Protein AF-A0A1Y4NBP5-F1 (afdb_monomer_lite)

Foldseek 3Di:
DDDDDDPPVVVVVVVVVVPPPPPDDDPDPPPPPDVADPFPFFDQDPVTATEHAELSNLQRQQVCQVVAPQAGEYEYPEAYENPEPPDDDARADPVRARAHEYHPVLYEYEYEYEDEDDQKEENHRHHLHEYENYEYAYEYEYADQHHQYENHISEALAEYEHYEAAYAYEYEHQHAQYEHHTREYALAEYYQYEYQYEYEYHYPPLVDPCPPGHAAAYAPHYRYYHAYEYENYEYAQNYEYEDAHLQYQYELHYREDLYEYAHYEGNHHWQYPHPNNRLQTADGYSEFWQDQAARGGYEYALYERAYLSHARYSYADDDPTGHAYELYEYDPNDDDDNRHYDHDHLQCQQFLNSQCSSQVVALAPGQWFWQNVDSPTGIHGDDDLNGRWDADPVRPGIHSDQADDDPVDFADALQAGPGRRDGQKAFPDKAFDPPQFTWMKTKMKGFQPQDAFDQWKWKDDDPFTDIWGKAFDPDCPPHDPRITMIITIGGAALLCQPTWMKIWTPTHPPHPYINIDDTDGNLVNLSVCLRYVCVVPVPNCVCSVLSNLLSLLSQLLSQLVNVVVVHDDDRQRSAHLVNLDDDPVNLVPDDQDDDDPDDPPDDPNHYPPLVVVVVPDDLDDWDWDQDPPPRDTATKDWFWAFPDDDDDDDDDDDDDDDDDLDDPPPPRTDGDSDDDDDPVRPVRGDTWTFTFHQDPSDTDTDPDTGDGDSSVLLSCQCVPDDSPDSSVSSSSSVVSSVVSSCVSCVPPPD

Radius of gyration: 31.68 Å; chains: 1; bounding box: 84×66×119 Å

pLDDT: mean 72.34, std 23.0, range [25.7, 98.75]

Structure (mmCIF, N/CA/C/O backbone):
data_AF-A0A1Y4NBP5-F1
#
_entry.id   AF-A0A1Y4NBP5-F1
#
loop_
_atom_site.group_PDB
_atom_site.id
_atom_site.type_symbol
_atom_site.label_atom_id
_atom_site.label_alt_id
_atom_site.label_comp_id
_atom_site.label_asym_id
_atom_site.label_entity_id
_atom_site.label_seq_id
_atom_site.pdbx_PDB_ins_code
_atom_site.Cartn_x
_atom_site.Cartn_y
_atom_site.Cartn_z
_atom_site.occupancy
_atom_site.B_iso_or_equiv
_atom_site.auth_seq_id
_atom_site.auth_comp_id
_atom_site.auth_asym_id
_atom_site.auth_atom_id
_atom_site.pdbx_PDB_model_num
ATOM 1 N N . MET A 1 1 ? 7.686 -15.778 -83.391 1.00 31.70 1 MET A N 1
ATOM 2 C CA . MET A 1 1 ? 7.653 -14.304 -83.556 1.00 31.70 1 MET A CA 1
ATOM 3 C C . MET A 1 1 ? 6.818 -13.780 -82.394 1.00 31.70 1 MET A C 1
ATOM 5 O O . MET A 1 1 ? 5.741 -14.310 -82.224 1.00 31.70 1 MET A O 1
ATOM 9 N N . LEU A 1 2 ? 7.220 -12.906 -81.477 1.00 28.58 2 LEU A N 1
ATOM 10 C CA . LEU A 1 2 ? 8.291 -11.920 -81.396 1.00 28.58 2 LEU A CA 1
ATOM 11 C C . LEU A 1 2 ? 8.833 -11.880 -79.955 1.00 28.58 2 LEU A C 1
ATOM 13 O O . LEU A 1 2 ? 8.104 -12.082 -78.990 1.00 28.58 2 LEU A O 1
ATOM 17 N N . LYS A 1 3 ? 10.134 -11.602 -79.845 1.00 39.50 3 LYS A N 1
ATOM 18 C CA . LYS A 1 3 ? 10.861 -11.299 -78.609 1.00 39.50 3 LYS A CA 1
ATOM 19 C C . LYS A 1 3 ? 10.337 -9.993 -77.997 1.00 39.50 3 LYS A C 1
ATOM 21 O O . LYS A 1 3 ? 10.335 -8.980 -78.687 1.00 39.50 3 LYS A O 1
ATOM 26 N N . SER A 1 4 ? 10.044 -9.979 -76.699 1.00 30.50 4 SER A N 1
ATOM 27 C CA . SER A 1 4 ? 10.089 -8.753 -75.891 1.00 30.50 4 SER A CA 1
ATOM 28 C C . SER A 1 4 ? 10.468 -9.084 -74.446 1.00 30.50 4 SER A C 1
ATOM 30 O O . SER A 1 4 ? 9.976 -10.038 -73.849 1.00 30.50 4 SER A O 1
ATOM 32 N N . LYS A 1 5 ? 11.453 -8.341 -73.939 1.00 43.31 5 LYS A N 1
ATOM 33 C CA . LYS A 1 5 ? 12.193 -8.557 -72.697 1.00 43.31 5 LYS A CA 1
ATOM 34 C C . LYS A 1 5 ? 11.450 -7.894 -71.536 1.00 43.31 5 LYS A C 1
ATOM 36 O O . LYS A 1 5 ? 11.509 -6.679 -71.417 1.00 43.31 5 LYS A O 1
ATOM 41 N N . ASN A 1 6 ? 10.846 -8.673 -70.640 1.00 35.66 6 ASN A N 1
ATOM 42 C CA . ASN A 1 6 ? 10.643 -8.220 -69.260 1.00 35.66 6 ASN A CA 1
ATOM 43 C C . ASN A 1 6 ? 10.518 -9.404 -68.286 1.00 35.66 6 ASN A C 1
ATOM 45 O O . ASN A 1 6 ? 9.440 -9.946 -68.056 1.00 35.66 6 ASN A O 1
ATOM 49 N N . LYS A 1 7 ? 11.653 -9.825 -67.709 1.00 39.75 7 LYS A N 1
ATOM 50 C CA . LYS A 1 7 ? 11.735 -10.916 -66.716 1.00 39.75 7 LYS A CA 1
ATOM 51 C C . LYS A 1 7 ? 11.231 -10.519 -65.312 1.00 39.75 7 LYS A C 1
ATOM 53 O O . LYS A 1 7 ? 11.222 -11.373 -64.432 1.00 39.75 7 LYS A O 1
ATOM 58 N N . LEU A 1 8 ? 10.785 -9.273 -65.103 1.00 36.00 8 LEU A N 1
ATOM 59 C CA . LEU A 1 8 ? 10.153 -8.834 -63.848 1.00 36.00 8 LEU A CA 1
ATOM 60 C C . LEU A 1 8 ? 8.646 -9.152 -63.789 1.00 36.00 8 LEU A C 1
ATOM 62 O O . LEU A 1 8 ? 8.132 -9.486 -62.726 1.00 36.00 8 LEU A O 1
ATOM 66 N N . LEU A 1 9 ? 7.943 -9.140 -64.928 1.00 36.88 9 LEU A N 1
ATOM 67 C CA . LEU A 1 9 ? 6.478 -9.266 -64.954 1.00 36.88 9 LEU A CA 1
ATOM 68 C C . LEU A 1 9 ? 5.987 -10.710 -64.712 1.00 36.88 9 LEU A C 1
ATOM 70 O O . LEU A 1 9 ? 4.921 -10.914 -64.146 1.00 36.88 9 LEU A O 1
ATOM 74 N N . HIS A 1 10 ? 6.801 -11.719 -65.047 1.00 37.72 10 HIS A N 1
ATOM 75 C CA . HIS A 1 10 ? 6.501 -13.133 -64.757 1.00 37.72 10 HIS A CA 1
ATOM 76 C C . HIS A 1 10 ? 6.889 -13.573 -63.333 1.00 37.72 10 HIS A C 1
ATOM 78 O O . HIS A 1 10 ? 6.453 -14.631 -62.893 1.00 37.72 10 HIS A O 1
ATOM 84 N N . LYS A 1 11 ? 7.676 -12.773 -62.596 1.00 36.09 11 LYS A N 1
ATOM 85 C CA . LYS A 1 11 ? 7.946 -13.014 -61.167 1.00 36.09 11 LYS A CA 1
ATOM 86 C C . LYS A 1 11 ? 6.917 -12.327 -60.263 1.00 36.09 11 LYS A C 1
ATOM 88 O O . LYS A 1 11 ? 6.591 -12.875 -59.221 1.00 36.09 11 LYS A O 1
ATOM 93 N N . ALA A 1 12 ? 6.345 -11.201 -60.697 1.00 35.81 12 ALA A N 1
ATOM 94 C CA . ALA A 1 12 ? 5.268 -10.521 -59.975 1.00 35.81 12 ALA A CA 1
ATOM 95 C C . ALA A 1 12 ? 3.923 -11.276 -60.050 1.00 35.81 12 ALA A C 1
ATOM 97 O O . ALA A 1 12 ? 3.209 -11.348 -59.056 1.00 35.81 12 ALA A O 1
ATOM 98 N N . LEU A 1 13 ? 3.602 -11.922 -61.181 1.00 35.28 13 LEU A N 1
ATOM 99 C CA . LEU A 1 13 ? 2.344 -12.676 -61.319 1.00 35.28 13 LEU A CA 1
ATOM 100 C C . LEU A 1 13 ? 2.345 -14.036 -60.588 1.00 35.28 13 LEU A C 1
ATOM 102 O O . LEU A 1 13 ? 1.283 -14.545 -60.252 1.00 35.28 13 LEU A O 1
ATOM 106 N N . ALA A 1 14 ? 3.521 -14.600 -60.289 1.00 33.56 14 ALA A N 1
ATOM 107 C CA . ALA A 1 14 ? 3.657 -15.820 -59.484 1.00 33.56 14 ALA A CA 1
ATOM 108 C C . ALA A 1 14 ? 3.660 -15.551 -57.963 1.00 33.56 14 ALA A C 1
ATOM 110 O O . ALA A 1 14 ? 3.458 -16.479 -57.192 1.00 33.56 14 ALA A O 1
ATOM 111 N N . PHE A 1 15 ? 3.856 -14.296 -57.535 1.00 35.03 15 PHE A N 1
ATOM 112 C CA . PHE A 1 15 ? 3.899 -13.902 -56.119 1.00 35.03 15 PHE A CA 1
ATOM 113 C C . PHE A 1 15 ? 2.517 -13.492 -55.567 1.00 35.03 15 PHE A C 1
ATOM 115 O O . PHE A 1 15 ? 2.279 -13.568 -54.368 1.00 35.03 15 PHE A O 1
ATOM 122 N N . VAL A 1 16 ? 1.577 -13.107 -56.443 1.00 36.31 16 VAL A N 1
ATOM 123 C CA . VAL A 1 16 ? 0.209 -12.676 -56.072 1.00 36.31 16 VAL A CA 1
ATOM 124 C C . VAL A 1 16 ? -0.804 -13.840 -56.078 1.00 36.31 16 VAL A C 1
ATOM 126 O O . VAL A 1 16 ? -1.835 -13.780 -55.409 1.00 36.31 16 VAL A O 1
ATOM 129 N N . LEU A 1 17 ? -0.496 -14.949 -56.760 1.00 31.17 17 LEU A N 1
ATOM 130 C CA . LEU A 1 17 ? -1.362 -16.138 -56.843 1.00 31.17 17 LEU A CA 1
ATOM 131 C C . LEU A 1 17 ? -1.067 -17.221 -55.786 1.00 31.17 17 LEU A C 1
ATOM 133 O O . LEU A 1 17 ? -1.853 -18.152 -55.649 1.00 31.17 17 LEU A O 1
ATOM 137 N N . THR A 1 18 ? 0.008 -17.097 -54.999 1.00 33.06 18 THR A N 1
ATOM 138 C CA . THR A 1 18 ? 0.309 -18.018 -53.881 1.00 33.06 18 THR A CA 1
ATOM 139 C C . THR A 1 18 ? -0.180 -17.523 -52.517 1.00 33.06 18 THR A C 1
ATOM 141 O O . THR A 1 18 ? -0.165 -18.296 -51.568 1.00 33.06 18 THR A O 1
ATOM 144 N N . PHE A 1 19 ? -0.656 -16.275 -52.407 1.00 33.06 19 PHE A N 1
ATOM 145 C CA . PHE A 1 19 ? -1.151 -15.695 -51.144 1.00 33.06 19 PHE A CA 1
ATOM 146 C C . PHE A 1 19 ? -2.682 -15.558 -51.055 1.00 33.06 19 PHE A C 1
ATOM 148 O O . PHE A 1 19 ? -3.205 -15.150 -50.025 1.00 33.06 19 PHE A O 1
ATOM 155 N N . SER A 1 20 ? -3.419 -15.929 -52.106 1.00 34.66 20 SER A N 1
ATOM 156 C CA . SER A 1 20 ? -4.885 -15.801 -52.183 1.00 34.66 20 SER A CA 1
ATOM 157 C C . SER A 1 20 ? -5.646 -17.129 -52.028 1.00 34.66 20 SER A C 1
ATOM 159 O O . SER A 1 20 ? -6.851 -17.175 -52.258 1.00 34.66 20 SER A O 1
ATOM 161 N N . LEU A 1 21 ? -4.974 -18.208 -51.602 1.00 30.05 21 LEU A N 1
ATOM 162 C CA . LEU A 1 21 ? -5.576 -19.546 -51.464 1.00 30.05 21 LEU A CA 1
ATOM 163 C C . LEU A 1 21 ? -5.245 -20.264 -50.140 1.00 30.05 21 LEU A C 1
ATOM 165 O O . LEU A 1 21 ? -5.301 -21.487 -50.072 1.00 30.05 21 LEU A O 1
ATOM 169 N N . LEU A 1 22 ? -4.938 -19.506 -49.079 1.00 30.23 22 LEU A N 1
ATOM 170 C CA . LEU A 1 22 ? -4.774 -20.036 -47.714 1.00 30.23 22 LEU A CA 1
ATOM 171 C C . LEU A 1 22 ? -5.583 -19.252 -46.661 1.00 30.23 22 LEU A C 1
ATOM 173 O O . LEU A 1 22 ? -5.198 -19.173 -45.501 1.00 30.23 22 LEU A O 1
ATOM 177 N N . ALA A 1 23 ? -6.704 -18.655 -47.072 1.00 32.56 23 ALA A N 1
ATOM 178 C CA . ALA A 1 23 ? -7.617 -17.918 -46.200 1.00 32.56 23 ALA A CA 1
ATOM 179 C C . ALA A 1 23 ? -9.035 -18.506 -46.260 1.00 32.56 23 ALA A C 1
ATOM 181 O O . ALA A 1 23 ? -9.990 -17.787 -46.511 1.00 32.56 23 ALA A O 1
ATOM 182 N N . THR A 1 24 ? -9.174 -19.819 -46.055 1.00 32.66 24 THR A N 1
ATOM 183 C CA . THR A 1 24 ? -10.457 -20.463 -45.723 1.00 32.66 24 THR A CA 1
ATOM 184 C C . THR A 1 24 ? -10.203 -21.835 -45.092 1.00 32.66 24 THR A C 1
ATOM 186 O O . THR A 1 24 ? -9.648 -22.707 -45.753 1.00 32.66 24 THR A O 1
ATOM 189 N N . LEU A 1 25 ? -10.671 -22.008 -43.848 1.00 30.55 25 LEU A N 1
ATOM 190 C CA . LEU A 1 25 ? -10.735 -23.244 -43.047 1.00 30.55 25 LEU A CA 1
ATOM 191 C C . LEU A 1 25 ? -9.394 -23.885 -42.642 1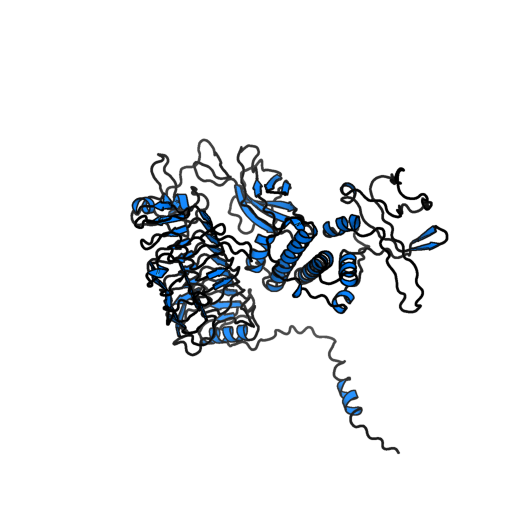.00 30.55 25 LEU A C 1
ATOM 193 O O . LEU A 1 25 ? -8.828 -24.693 -43.366 1.00 30.55 25 LEU A O 1
ATOM 197 N N . ILE A 1 26 ? -8.937 -23.605 -41.421 1.00 31.47 26 ILE A N 1
ATOM 198 C CA . ILE A 1 26 ? -9.150 -24.442 -40.226 1.00 31.47 26 ILE A CA 1
ATOM 199 C C . ILE A 1 26 ? -8.784 -23.558 -39.027 1.00 31.47 26 ILE A C 1
ATOM 201 O O . ILE A 1 26 ? -7.703 -22.978 -38.971 1.00 31.47 26 ILE A O 1
ATOM 205 N N . SER A 1 27 ? -9.702 -23.452 -38.073 1.00 32.62 27 SER A N 1
ATOM 206 C CA . SER A 1 27 ? -9.444 -23.033 -36.701 1.00 32.62 27 SER A CA 1
ATOM 207 C C . SER A 1 27 ? -8.454 -24.010 -36.060 1.00 32.62 27 SER A C 1
ATOM 209 O O . SER A 1 27 ? -8.832 -24.965 -35.389 1.00 32.62 27 SER A O 1
ATOM 211 N N . PHE A 1 28 ? -7.165 -23.798 -36.311 1.00 27.92 28 PHE A N 1
ATOM 212 C CA . PHE A 1 28 ? -6.114 -24.319 -35.456 1.00 27.92 28 PHE A CA 1
ATOM 213 C C . PHE A 1 28 ? -5.864 -23.264 -34.390 1.00 27.92 28 PHE A C 1
ATOM 215 O O . PHE A 1 28 ? -5.404 -22.164 -34.691 1.00 27.92 28 PHE A O 1
ATOM 222 N N . ASN A 1 29 ? -6.183 -23.614 -33.145 1.00 30.97 29 ASN A N 1
ATOM 223 C CA . ASN A 1 29 ? -5.582 -22.989 -31.979 1.00 30.97 29 ASN A CA 1
ATOM 224 C C . ASN A 1 29 ? -4.062 -23.061 -32.163 1.00 30.97 29 ASN A C 1
ATOM 226 O O . ASN A 1 29 ? -3.450 -24.091 -31.884 1.00 30.97 29 ASN A O 1
ATOM 230 N N . PHE A 1 30 ? -3.448 -21.989 -32.658 1.00 25.70 30 PHE A N 1
ATOM 231 C CA . PHE A 1 30 ? -2.036 -21.772 -32.416 1.00 25.70 30 PHE A CA 1
ATOM 232 C C . PHE A 1 30 ? -1.930 -21.387 -30.945 1.00 25.70 30 PHE A C 1
ATOM 234 O O . PHE A 1 30 ? -2.004 -20.220 -30.577 1.00 25.70 30 PHE A O 1
ATOM 241 N N . THR A 1 31 ? -1.736 -22.392 -30.092 1.00 30.61 31 THR A N 1
ATOM 242 C CA . THR A 1 31 ? -0.808 -22.203 -28.987 1.00 30.61 31 THR A CA 1
ATOM 243 C C . THR A 1 31 ? 0.499 -21.783 -29.642 1.00 30.61 31 THR A C 1
ATOM 245 O O . THR A 1 31 ? 1.201 -22.605 -30.237 1.00 30.61 31 THR A O 1
ATOM 248 N N . VAL A 1 32 ? 0.788 -20.484 -29.615 1.00 32.47 32 VAL A N 1
ATOM 249 C CA . VAL A 1 32 ? 2.162 -20.024 -29.733 1.00 32.47 32 VAL A CA 1
ATOM 250 C C . VAL A 1 32 ? 2.873 -20.713 -28.578 1.00 32.47 32 VAL A C 1
ATOM 252 O O . VAL A 1 32 ? 2.742 -20.312 -27.427 1.00 32.47 32 VAL A O 1
ATOM 255 N N . SER A 1 33 ? 3.565 -21.814 -28.874 1.00 39.12 33 SER A N 1
ATOM 256 C CA . SER A 1 33 ? 4.693 -22.206 -28.052 1.00 39.12 33 SER A CA 1
ATOM 257 C C . SER A 1 33 ? 5.640 -21.030 -28.186 1.00 39.12 33 SER A C 1
ATOM 259 O O . SER A 1 33 ? 6.351 -20.910 -29.186 1.00 39.12 33 SER A O 1
ATOM 261 N N . ALA A 1 34 ? 5.596 -20.125 -27.206 1.00 38.56 34 ALA A N 1
ATOM 262 C CA . ALA A 1 34 ? 6.725 -19.262 -26.944 1.00 38.56 34 ALA A CA 1
ATOM 263 C C . ALA A 1 34 ? 7.962 -20.168 -26.944 1.00 38.56 34 ALA A C 1
ATOM 265 O O . ALA A 1 34 ? 7.872 -21.354 -26.599 1.00 38.56 34 ALA A O 1
ATOM 266 N N . ALA A 1 35 ? 9.096 -19.647 -27.396 1.00 37.56 35 ALA A N 1
ATOM 267 C CA . ALA A 1 35 ? 10.382 -20.285 -27.173 1.00 37.56 35 ALA A CA 1
ATOM 268 C C . ALA A 1 35 ? 10.617 -20.320 -25.651 1.00 37.56 35 ALA A C 1
ATOM 270 O O . ALA A 1 35 ? 11.291 -19.464 -25.092 1.00 37.56 35 ALA A O 1
ATOM 271 N N . GLY A 1 36 ? 9.918 -21.224 -24.970 1.00 40.16 36 GLY A N 1
ATOM 272 C CA . GLY A 1 36 ? 9.868 -21.335 -23.532 1.00 40.16 36 GLY A CA 1
ATOM 273 C C . GLY A 1 36 ? 11.119 -22.054 -23.095 1.00 40.16 36 GLY A C 1
ATOM 274 O O . GLY A 1 36 ? 11.469 -23.097 -23.654 1.00 40.16 36 GLY A O 1
ATOM 275 N N . GLY A 1 37 ? 11.788 -21.490 -22.094 1.00 52.94 37 GLY A N 1
ATOM 276 C CA . GLY A 1 37 ? 12.709 -22.270 -21.288 1.00 52.94 37 GLY A CA 1
ATOM 277 C C . GLY A 1 37 ? 12.052 -23.562 -20.831 1.00 52.94 37 GLY A C 1
ATOM 278 O O . GLY A 1 37 ? 10.827 -23.702 -20.816 1.00 52.94 37 GLY A O 1
ATOM 279 N N . ASN A 1 38 ? 12.885 -24.525 -20.475 1.00 64.44 38 ASN A N 1
ATOM 280 C CA . ASN A 1 38 ? 12.440 -25.818 -19.990 1.00 64.44 38 ASN A CA 1
ATOM 281 C C . ASN A 1 38 ? 11.962 -25.682 -18.527 1.00 64.44 38 ASN A C 1
ATOM 283 O O . ASN A 1 38 ? 12.557 -26.279 -17.642 1.00 64.44 38 ASN A O 1
ATOM 287 N N . TYR A 1 39 ? 10.938 -24.851 -18.292 1.00 81.44 39 TYR A N 1
ATOM 288 C CA . TYR A 1 39 ? 10.337 -24.603 -16.980 1.00 81.44 39 TYR A CA 1
ATOM 289 C C . TYR A 1 39 ? 9.766 -25.900 -16.390 1.00 81.44 39 TYR A C 1
ATOM 291 O O . TYR A 1 39 ? 9.356 -26.797 -17.135 1.00 81.44 39 TYR A O 1
ATOM 299 N N . GLY A 1 40 ? 9.619 -25.965 -15.063 1.00 72.88 40 GLY A N 1
ATOM 300 C CA . GLY A 1 40 ? 8.983 -27.095 -14.364 1.00 72.88 40 GLY A CA 1
ATOM 301 C C . GLY A 1 40 ? 7.510 -27.348 -14.750 1.00 72.88 40 GLY A C 1
ATOM 302 O O . GLY A 1 40 ? 6.923 -28.361 -14.366 1.00 72.88 40 GLY A O 1
ATOM 303 N N . GLY A 1 41 ? 6.897 -26.441 -15.522 1.00 82.06 41 GLY A N 1
ATOM 304 C CA . GLY A 1 41 ? 5.536 -26.527 -16.052 1.00 82.06 41 GLY A CA 1
ATOM 305 C C . GLY A 1 41 ? 4.913 -25.149 -16.309 1.00 82.06 41 GLY A C 1
ATOM 306 O O . GLY A 1 41 ? 5.547 -24.121 -16.069 1.00 82.06 41 GLY A O 1
ATOM 307 N N . GLY A 1 42 ? 3.659 -25.141 -16.769 1.00 86.19 42 GLY A N 1
ATOM 308 C CA . GLY A 1 42 ? 2.851 -23.937 -16.987 1.00 86.19 42 GLY A CA 1
ATOM 309 C C . GLY A 1 42 ? 3.047 -23.249 -18.340 1.00 86.19 42 GLY A C 1
ATOM 310 O O . GLY A 1 42 ? 4.023 -23.489 -19.051 1.00 86.19 42 GLY A O 1
ATOM 311 N N . ASN A 1 43 ? 2.097 -22.385 -18.707 1.00 81.44 43 ASN A N 1
ATOM 312 C CA . ASN A 1 43 ? 2.107 -21.617 -19.958 1.00 81.44 43 ASN A CA 1
ATOM 313 C C . ASN A 1 43 ? 2.279 -20.100 -19.756 1.00 81.44 43 ASN A C 1
ATOM 315 O O . ASN A 1 43 ? 2.193 -19.336 -20.718 1.00 81.44 43 ASN A O 1
ATOM 319 N N . GLY A 1 44 ? 2.508 -19.662 -18.516 1.00 75.56 44 GLY A N 1
ATOM 320 C CA . GLY A 1 44 ? 2.761 -18.263 -18.186 1.00 75.56 44 GLY A CA 1
ATOM 321 C C . GLY A 1 44 ? 1.508 -17.404 -18.037 1.00 75.56 44 GLY A C 1
ATOM 322 O O . GLY A 1 44 ? 1.626 -16.183 -17.950 1.00 75.56 44 GLY A O 1
ATOM 323 N N . THR A 1 45 ? 0.315 -18.001 -17.999 1.00 76.81 45 THR A N 1
ATOM 324 C CA . THR A 1 45 ? -0.933 -17.291 -17.671 1.00 76.81 45 THR A CA 1
ATOM 325 C C . THR A 1 45 ? -1.179 -17.290 -16.163 1.00 76.81 45 THR A C 1
ATOM 327 O O . THR A 1 45 ? -0.589 -18.070 -15.426 1.00 76.81 45 THR A O 1
ATOM 330 N N . ALA A 1 46 ? -2.083 -16.445 -15.666 1.00 70.12 46 ALA A N 1
ATOM 331 C CA . ALA A 1 46 ? -2.388 -16.413 -14.232 1.00 70.12 46 ALA A CA 1
ATOM 332 C C . ALA A 1 46 ? -2.992 -17.726 -13.696 1.00 70.12 46 ALA A C 1
ATOM 334 O O . ALA A 1 46 ? -2.741 -18.089 -12.548 1.00 70.12 46 ALA A O 1
ATOM 335 N N . ASN A 1 47 ? -3.754 -18.446 -14.529 1.00 66.81 47 ASN A N 1
ATOM 336 C CA . ASN A 1 47 ? -4.347 -19.740 -14.173 1.00 66.81 47 ASN A CA 1
ATOM 337 C C . ASN A 1 47 ? -3.357 -20.904 -14.299 1.00 66.81 47 ASN A C 1
ATOM 339 O O . ASN A 1 47 ? -3.574 -21.955 -13.700 1.00 66.81 47 ASN A O 1
ATOM 343 N N . ASP A 1 48 ? -2.296 -20.723 -15.084 1.00 75.62 48 ASP A N 1
ATOM 344 C CA . ASP A 1 48 ? -1.282 -21.738 -15.356 1.00 75.62 48 ASP A CA 1
ATOM 345 C C . ASP A 1 48 ? 0.113 -21.082 -15.466 1.00 75.62 48 ASP A C 1
ATOM 347 O O . ASP A 1 48 ? 0.679 -20.971 -16.561 1.00 75.62 48 ASP A O 1
ATOM 351 N N . PRO A 1 49 ? 0.647 -20.551 -14.346 1.00 83.81 49 PRO A N 1
ATOM 352 C CA . PRO A 1 49 ? 1.885 -19.774 -14.339 1.00 83.81 49 PRO A CA 1
ATOM 353 C C . PRO A 1 49 ? 3.098 -20.660 -14.618 1.00 83.81 49 PRO A C 1
ATOM 355 O O . PRO A 1 49 ? 3.100 -21.836 -14.261 1.00 83.81 49 PRO A O 1
ATOM 358 N N . TYR A 1 50 ? 4.160 -20.082 -15.184 1.00 92.94 50 TYR A N 1
ATOM 359 C CA . TYR A 1 50 ? 5.435 -20.786 -15.311 1.00 92.94 50 TYR A CA 1
ATOM 360 C C . TYR A 1 50 ? 5.949 -21.214 -13.938 1.00 92.94 50 TYR A C 1
ATOM 362 O O . TYR A 1 50 ? 6.015 -20.406 -13.008 1.00 92.94 50 TYR A O 1
ATOM 370 N N . ILE A 1 51 ? 6.325 -22.479 -13.815 1.00 95.88 51 ILE A N 1
ATOM 371 C CA . ILE A 1 51 ? 6.893 -23.022 -12.588 1.00 95.88 51 ILE A CA 1
ATOM 372 C C . ILE A 1 51 ? 8.412 -22.846 -12.638 1.00 95.88 51 ILE A C 1
ATOM 374 O O . ILE A 1 51 ? 9.066 -23.361 -13.542 1.00 95.88 51 ILE A O 1
ATOM 378 N N . ILE A 1 52 ? 8.944 -22.081 -11.685 1.00 95.25 52 ILE A N 1
ATOM 379 C CA . ILE A 1 52 ? 10.375 -21.804 -11.548 1.00 95.25 52 ILE A CA 1
ATOM 380 C C . ILE A 1 52 ? 10.923 -22.682 -10.422 1.00 95.25 52 ILE A C 1
ATOM 382 O O . ILE A 1 52 ? 10.586 -22.472 -9.249 1.00 95.25 52 ILE A O 1
ATOM 386 N N . ASP A 1 53 ? 11.767 -23.645 -10.789 1.00 92.31 53 ASP A N 1
ATOM 387 C CA . ASP A 1 53 ? 12.345 -24.620 -9.859 1.00 92.31 53 ASP A CA 1
ATOM 388 C C . ASP A 1 53 ? 13.771 -24.239 -9.438 1.00 92.31 53 ASP A C 1
ATOM 390 O O . ASP A 1 53 ? 14.202 -24.552 -8.326 1.00 92.31 53 ASP A O 1
ATOM 394 N N . ASP A 1 54 ? 14.508 -23.542 -10.306 1.00 90.62 54 ASP A N 1
ATOM 395 C CA . ASP A 1 54 ? 15.911 -23.206 -10.086 1.00 90.62 54 ASP A CA 1
ATOM 396 C C . ASP A 1 54 ? 16.343 -21.862 -10.713 1.00 90.62 54 ASP A C 1
ATOM 398 O O . ASP A 1 54 ? 15.553 -21.083 -11.255 1.00 90.62 54 ASP A O 1
ATOM 402 N N . VAL A 1 55 ? 17.646 -21.577 -10.624 1.00 89.19 55 VAL A N 1
ATOM 403 C CA . VAL A 1 55 ? 18.258 -20.364 -11.185 1.00 89.19 55 VAL A CA 1
ATOM 404 C C . VAL A 1 55 ? 18.200 -20.311 -12.719 1.00 89.19 55 VAL A C 1
ATOM 406 O O . VAL A 1 55 ? 18.133 -19.224 -13.291 1.00 89.19 55 VAL A O 1
ATOM 409 N N . THR A 1 56 ? 18.209 -21.459 -13.400 1.00 89.69 56 THR A N 1
ATOM 410 C CA . THR A 1 56 ? 18.146 -21.533 -14.866 1.00 89.69 56 THR A CA 1
ATOM 411 C C . THR A 1 56 ? 16.766 -21.107 -15.353 1.00 89.69 56 THR A C 1
ATOM 413 O O . THR A 1 56 ? 16.658 -20.291 -16.275 1.00 89.69 56 THR A O 1
ATOM 416 N N . ASP A 1 57 ? 15.715 -21.593 -14.693 1.00 92.88 57 ASP A N 1
ATOM 417 C CA . ASP A 1 57 ? 14.337 -21.177 -14.948 1.00 92.88 57 ASP A CA 1
ATOM 418 C C . ASP A 1 57 ? 14.154 -19.685 -14.679 1.00 92.88 57 ASP A C 1
ATOM 420 O O . ASP A 1 57 ? 13.581 -18.968 -15.504 1.00 92.88 57 ASP A O 1
ATOM 424 N N . LEU A 1 58 ? 14.696 -19.193 -13.560 1.00 92.75 58 LEU A N 1
ATOM 425 C CA . LEU A 1 58 ? 14.601 -17.784 -13.192 1.00 92.75 58 LEU A CA 1
ATOM 426 C C . LEU A 1 58 ? 15.278 -16.877 -14.234 1.00 92.75 58 LEU A C 1
ATOM 428 O O . LEU A 1 58 ? 14.677 -15.898 -14.677 1.00 92.75 58 LEU A O 1
ATOM 432 N N . ASN A 1 59 ? 16.488 -17.225 -14.682 1.00 90.19 59 ASN A N 1
ATOM 433 C CA . ASN A 1 59 ? 17.200 -16.491 -15.735 1.00 90.19 59 ASN A CA 1
ATOM 434 C C . ASN A 1 59 ? 16.450 -16.529 -17.074 1.00 90.19 59 ASN A C 1
ATOM 436 O O . ASN A 1 59 ? 16.418 -15.540 -17.816 1.00 90.19 59 ASN A O 1
ATOM 440 N N . THR A 1 60 ? 15.814 -17.659 -17.386 1.00 92.25 60 THR A N 1
ATOM 441 C CA . THR A 1 60 ? 15.003 -17.783 -18.600 1.00 92.25 60 THR A CA 1
ATOM 442 C C . THR A 1 60 ? 13.749 -16.916 -18.513 1.00 92.25 60 THR A C 1
ATOM 444 O O . THR A 1 60 ? 13.406 -16.231 -19.473 1.00 92.25 60 THR A O 1
ATOM 447 N N . PHE A 1 61 ? 13.085 -16.880 -17.355 1.00 94.81 61 PHE A N 1
ATOM 448 C CA . PHE A 1 61 ? 11.958 -15.983 -17.100 1.00 94.81 61 PHE A CA 1
ATOM 449 C C . PHE A 1 61 ? 12.361 -14.505 -17.198 1.00 94.81 61 PHE A C 1
ATOM 451 O O . PHE A 1 61 ? 11.675 -13.732 -17.866 1.00 94.81 61 PHE A O 1
ATOM 458 N N . ALA A 1 62 ? 13.506 -14.123 -16.625 1.00 93.38 62 ALA A N 1
ATOM 459 C CA . ALA A 1 62 ? 14.046 -12.772 -16.760 1.00 93.38 62 ALA A CA 1
ATOM 460 C C . ALA A 1 62 ? 14.270 -12.398 -18.231 1.00 93.38 62 ALA A C 1
ATOM 462 O O . ALA A 1 62 ? 13.815 -11.347 -18.677 1.00 93.38 62 ALA A O 1
ATOM 463 N N . SER A 1 63 ? 14.887 -13.289 -19.013 1.00 93.62 63 SER A N 1
ATOM 464 C CA . SER A 1 63 ? 15.117 -13.082 -20.450 1.00 93.62 63 SER A CA 1
ATOM 465 C C . SER A 1 63 ? 13.807 -12.952 -21.237 1.00 93.62 63 SER A C 1
ATOM 467 O O . SER A 1 63 ? 13.677 -12.077 -22.092 1.00 93.62 63 SER A O 1
ATOM 469 N N . LEU A 1 64 ? 12.810 -13.785 -20.922 1.00 94.38 64 LEU A N 1
ATOM 470 C CA . LEU A 1 64 ? 11.489 -13.760 -21.547 1.00 94.38 64 LEU A CA 1
ATOM 471 C C . LEU A 1 64 ? 10.789 -12.409 -21.328 1.00 94.38 64 LEU A C 1
ATOM 473 O O . LEU A 1 64 ? 10.344 -11.782 -22.293 1.00 94.38 64 LEU A O 1
ATOM 477 N N . VAL A 1 65 ? 10.749 -11.930 -20.081 1.00 94.81 65 VAL A N 1
ATOM 478 C CA . VAL A 1 65 ? 10.177 -10.619 -19.731 1.00 94.81 65 VAL A CA 1
ATOM 479 C C . VAL A 1 65 ? 10.959 -9.497 -20.409 1.00 94.81 65 VAL A C 1
ATOM 481 O O . VAL A 1 65 ? 10.369 -8.661 -21.092 1.00 94.81 65 VAL A O 1
ATOM 484 N N . ASN A 1 66 ? 12.289 -9.523 -20.301 1.00 94.75 66 ASN A N 1
ATOM 485 C CA . ASN A 1 66 ? 13.174 -8.484 -20.829 1.00 94.75 66 ASN A CA 1
ATOM 486 C C . ASN A 1 66 ? 13.200 -8.411 -22.364 1.00 94.75 66 ASN A C 1
ATOM 488 O O . ASN A 1 66 ? 13.674 -7.413 -22.906 1.00 94.75 66 ASN A O 1
ATOM 492 N N . SER A 1 67 ? 12.672 -9.430 -23.052 1.00 93.06 67 SER A N 1
ATOM 493 C CA . SER A 1 67 ? 12.483 -9.471 -24.510 1.00 93.06 67 SER A CA 1
ATOM 494 C C . SER A 1 67 ? 11.085 -9.041 -24.985 1.00 93.06 67 SER A C 1
ATOM 496 O O . SER A 1 67 ? 10.850 -8.995 -26.191 1.00 93.06 67 SER A O 1
ATOM 498 N N . GLY A 1 68 ? 10.165 -8.723 -24.063 1.00 84.94 68 GLY A N 1
ATOM 499 C CA . GLY A 1 68 ? 8.861 -8.129 -24.377 1.00 84.94 68 GLY A CA 1
ATOM 500 C C . GLY A 1 68 ? 7.632 -8.896 -23.889 1.00 84.94 68 GLY A C 1
ATOM 501 O O . GLY A 1 68 ? 6.526 -8.369 -23.987 1.00 84.94 68 GLY A O 1
ATOM 502 N N . THR A 1 69 ? 7.777 -10.094 -23.311 1.00 85.56 69 THR A N 1
ATOM 503 C CA . THR A 1 69 ? 6.630 -10.826 -22.727 1.00 85.56 69 THR A CA 1
ATOM 504 C C . THR A 1 69 ? 6.390 -10.368 -21.286 1.00 85.56 69 THR A C 1
ATOM 506 O O . THR A 1 69 ? 6.594 -11.103 -20.321 1.00 85.56 69 THR A O 1
ATOM 509 N N . THR A 1 70 ? 6.012 -9.102 -21.128 1.00 85.50 70 THR A N 1
ATOM 510 C CA . THR A 1 70 ? 5.991 -8.403 -19.834 1.00 85.50 70 THR A CA 1
ATOM 511 C C . THR A 1 70 ? 4.918 -8.890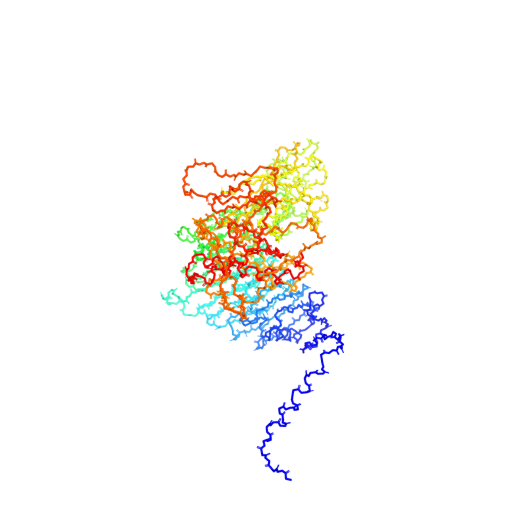 -18.865 1.00 85.50 70 THR A C 1
ATOM 513 O O . THR A 1 70 ? 5.108 -8.800 -17.652 1.00 85.50 70 THR A O 1
ATOM 516 N N . ASN A 1 71 ? 3.822 -9.448 -19.378 1.00 80.12 71 ASN A N 1
ATOM 517 C CA . ASN A 1 71 ? 2.670 -9.913 -18.601 1.00 80.12 71 ASN A CA 1
ATOM 518 C C . ASN A 1 71 ? 2.762 -11.386 -18.152 1.00 80.12 71 ASN A C 1
ATOM 520 O O . ASN A 1 71 ? 1.796 -11.917 -17.600 1.00 80.12 71 ASN A O 1
ATOM 524 N N . ALA A 1 72 ? 3.897 -12.054 -18.385 1.00 82.88 72 ALA A N 1
ATOM 525 C CA . ALA A 1 72 ? 4.083 -13.455 -18.018 1.00 82.88 72 ALA A CA 1
ATOM 526 C C . ALA A 1 72 ? 3.921 -13.673 -16.503 1.00 82.88 72 ALA A C 1
ATOM 528 O O . ALA A 1 72 ? 4.454 -12.924 -15.685 1.00 82.88 72 ALA A O 1
ATOM 529 N N . CYS A 1 73 ? 3.197 -14.724 -16.126 1.00 86.44 73 CYS A N 1
ATOM 530 C CA . CYS A 1 73 ? 2.992 -15.119 -14.739 1.00 86.44 73 CYS A CA 1
ATOM 531 C C . CYS A 1 73 ? 3.915 -16.280 -14.364 1.00 86.44 73 CYS A C 1
ATOM 533 O O . CYS A 1 73 ? 4.072 -17.223 -15.140 1.00 86.44 73 CYS A O 1
ATOM 535 N N . ALA A 1 74 ? 4.488 -16.235 -13.164 1.00 92.31 74 ALA A N 1
ATOM 536 C CA . ALA A 1 74 ? 5.374 -17.272 -12.655 1.00 92.31 74 ALA A CA 1
ATOM 537 C C . ALA A 1 74 ? 5.151 -17.559 -11.170 1.00 92.31 74 ALA A C 1
ATOM 539 O O . ALA A 1 74 ? 4.694 -16.704 -10.406 1.00 92.31 74 ALA A O 1
ATOM 540 N N . LYS A 1 75 ? 5.499 -18.780 -10.762 1.00 95.25 75 LYS A N 1
ATOM 541 C CA . LYS A 1 75 ? 5.421 -19.251 -9.384 1.00 95.25 75 LYS A CA 1
ATOM 542 C C . LYS A 1 75 ? 6.656 -20.068 -9.019 1.00 95.25 75 LYS A C 1
ATOM 544 O O . LYS A 1 75 ? 7.037 -20.969 -9.760 1.00 95.25 75 LYS A O 1
ATOM 549 N N . LEU A 1 76 ? 7.233 -19.806 -7.846 1.00 96.50 76 LEU A N 1
ATOM 550 C CA . LEU A 1 76 ? 8.327 -20.626 -7.322 1.00 96.50 76 LEU A CA 1
ATOM 551 C C . LEU A 1 76 ? 7.801 -21.959 -6.769 1.00 96.50 76 LEU A C 1
ATOM 553 O O . LEU A 1 76 ? 6.867 -21.991 -5.951 1.00 96.50 76 LEU A O 1
ATOM 557 N N . SER A 1 77 ? 8.428 -23.067 -7.162 1.00 95.88 77 SER A N 1
ATOM 558 C CA . SER A 1 77 ? 8.180 -24.377 -6.546 1.00 95.88 77 SER A CA 1
ATOM 559 C C . SER A 1 77 ? 9.159 -24.665 -5.399 1.00 95.88 77 SER A C 1
ATOM 561 O O . SER A 1 77 ? 8.767 -25.268 -4.390 1.00 95.88 77 SER A O 1
ATOM 563 N N . ASP A 1 78 ? 10.390 -24.152 -5.493 1.00 94.62 78 ASP A N 1
ATOM 564 C CA . ASP A 1 78 ? 11.464 -24.389 -4.534 1.00 94.62 78 ASP A CA 1
ATOM 565 C C . ASP A 1 78 ? 12.271 -23.124 -4.195 1.00 94.62 78 ASP A C 1
ATOM 567 O O . ASP A 1 78 ? 12.093 -22.060 -4.784 1.00 94.62 78 ASP A O 1
ATOM 571 N N . SER A 1 79 ? 13.103 -23.222 -3.157 1.00 96.06 79 SER A N 1
ATOM 572 C CA . SER A 1 79 ? 14.072 -22.192 -2.776 1.00 96.06 79 SER A CA 1
ATOM 573 C C . SER A 1 79 ? 15.439 -22.517 -3.361 1.00 96.06 79 SER A C 1
ATOM 575 O O . SER A 1 79 ? 15.894 -23.655 -3.272 1.00 96.06 79 SER A O 1
ATOM 577 N N . PHE A 1 80 ? 16.137 -21.519 -3.890 1.00 92.44 80 PHE A N 1
ATOM 578 C CA . PHE A 1 80 ? 17.432 -21.728 -4.534 1.00 92.44 80 PHE A CA 1
ATOM 579 C C . PHE A 1 80 ? 18.361 -20.520 -4.377 1.00 92.44 80 PHE A C 1
ATOM 581 O O . PHE A 1 80 ? 17.968 -19.434 -3.946 1.00 92.44 80 PHE A O 1
ATOM 588 N N . ASN A 1 81 ? 19.636 -20.735 -4.694 1.00 88.50 81 ASN A N 1
ATOM 589 C CA . ASN A 1 81 ? 20.683 -19.722 -4.639 1.00 88.50 81 ASN A CA 1
ATOM 590 C C . ASN A 1 81 ? 21.083 -19.335 -6.064 1.00 88.50 81 ASN A C 1
ATOM 592 O O . ASN A 1 81 ? 21.424 -20.208 -6.860 1.00 88.50 81 ASN A O 1
ATOM 596 N N . VAL A 1 82 ? 21.059 -18.038 -6.362 1.00 77.81 82 VAL A N 1
ATOM 597 C CA . VAL A 1 82 ? 21.445 -17.484 -7.668 1.00 77.81 82 VAL A CA 1
ATOM 598 C C . VAL A 1 82 ? 22.974 -17.489 -7.851 1.00 77.81 82 VAL A C 1
ATOM 600 O O . VAL A 1 82 ? 23.463 -17.455 -8.974 1.00 77.81 82 VAL A O 1
ATOM 603 N N . GLY A 1 83 ? 23.745 -17.634 -6.767 1.00 68.44 83 GLY A N 1
ATOM 604 C CA . GLY A 1 83 ? 25.209 -17.696 -6.785 1.00 68.44 83 GLY A CA 1
ATOM 605 C C . GLY A 1 83 ? 25.879 -16.321 -6.702 1.00 68.44 83 GLY A C 1
ATOM 606 O O . GLY A 1 83 ? 25.241 -15.333 -6.336 1.00 68.44 83 GLY A O 1
ATOM 607 N N . ALA A 1 84 ? 27.188 -16.283 -6.992 1.00 62.91 84 ALA A N 1
ATOM 608 C CA . ALA A 1 84 ? 27.971 -15.050 -7.063 1.00 62.91 84 ALA A CA 1
ATOM 609 C C . ALA A 1 84 ? 27.519 -14.208 -8.271 1.00 62.91 84 ALA A C 1
ATOM 611 O O . ALA A 1 84 ? 27.643 -14.671 -9.403 1.00 62.91 84 ALA A O 1
ATOM 612 N N . ILE A 1 85 ? 26.978 -13.006 -8.047 1.00 58.19 85 ILE A N 1
ATOM 613 C CA . ILE A 1 85 ? 26.424 -12.156 -9.116 1.00 58.19 85 ILE A CA 1
ATOM 614 C C . ILE A 1 85 ? 27.553 -11.566 -9.973 1.00 58.19 85 ILE A C 1
ATOM 616 O O . ILE A 1 85 ? 28.102 -10.522 -9.638 1.00 58.19 85 ILE A O 1
ATOM 620 N N . SER A 1 86 ? 27.893 -12.227 -11.078 1.00 57.88 86 SER A N 1
ATOM 621 C CA . SER A 1 86 ? 28.476 -11.571 -12.260 1.00 57.88 86 SER A CA 1
ATOM 622 C C . SER A 1 86 ? 27.455 -11.372 -13.384 1.00 57.88 86 SER A C 1
ATOM 624 O O . SER A 1 86 ? 27.651 -10.489 -14.208 1.00 57.88 86 SER A O 1
ATOM 626 N N . ASP A 1 87 ? 26.362 -12.153 -13.402 1.00 62.84 87 ASP A N 1
ATOM 627 C CA . ASP A 1 87 ? 25.489 -12.304 -14.581 1.00 62.84 87 ASP A CA 1
ATOM 628 C C . ASP A 1 87 ? 23.973 -12.202 -14.281 1.00 62.84 87 ASP A C 1
ATOM 630 O O . ASP A 1 87 ? 23.149 -12.540 -15.133 1.00 62.84 87 ASP A O 1
ATOM 634 N N . TRP A 1 88 ? 23.560 -11.761 -13.081 1.00 82.31 88 TRP A N 1
ATOM 635 C CA . TRP A 1 88 ? 22.128 -11.556 -12.810 1.00 82.31 88 TRP A CA 1
ATOM 636 C C . TRP A 1 88 ? 21.612 -10.343 -13.583 1.00 82.31 88 TRP A C 1
ATOM 638 O O . TRP A 1 88 ? 22.080 -9.225 -13.380 1.00 82.31 88 TRP A O 1
ATOM 648 N N . THR A 1 89 ? 20.602 -10.566 -14.422 1.00 86.31 89 THR A N 1
ATOM 649 C CA . THR A 1 89 ? 19.853 -9.498 -15.087 1.00 86.31 89 THR A CA 1
ATOM 650 C C . THR A 1 89 ? 18.500 -9.346 -14.392 1.00 86.31 89 THR A C 1
ATOM 652 O O . THR A 1 89 ? 17.708 -10.291 -14.436 1.00 86.31 89 THR A O 1
ATOM 655 N N . PRO A 1 90 ? 18.199 -8.189 -13.774 1.00 91.06 90 PRO A N 1
ATOM 656 C CA . PRO A 1 90 ? 16.914 -7.962 -13.125 1.00 91.06 90 PRO A CA 1
ATOM 657 C C . PRO A 1 90 ? 15.723 -8.211 -14.061 1.00 91.06 90 PRO A C 1
ATOM 659 O O . PRO A 1 90 ? 15.772 -7.921 -15.261 1.00 91.06 90 PRO A O 1
ATOM 662 N N . ILE A 1 91 ? 14.634 -8.748 -13.508 1.00 94.44 91 ILE A N 1
ATOM 663 C CA . ILE A 1 91 ? 13.400 -8.988 -14.260 1.00 94.44 91 ILE A CA 1
ATOM 664 C C . ILE A 1 91 ? 12.689 -7.649 -14.486 1.00 94.44 91 ILE A C 1
ATOM 666 O O . ILE A 1 91 ? 12.344 -6.946 -13.536 1.00 94.44 91 ILE A O 1
ATOM 670 N N . GLY A 1 92 ? 12.438 -7.308 -15.746 1.00 95.25 92 GLY A N 1
ATOM 671 C CA . GLY A 1 92 ? 11.822 -6.048 -16.140 1.00 95.25 92 GLY A CA 1
ATOM 672 C C . GLY A 1 92 ? 12.838 -4.908 -16.245 1.00 95.25 92 GLY A C 1
ATOM 673 O O . GLY A 1 92 ? 13.587 -4.639 -15.306 1.00 95.25 92 GLY A O 1
ATOM 674 N N . ASN A 1 93 ? 12.830 -4.203 -17.376 1.00 92.75 93 ASN A N 1
ATOM 675 C CA . ASN A 1 93 ? 13.758 -3.112 -17.687 1.00 92.75 93 ASN A CA 1
ATOM 676 C C . ASN A 1 93 ? 13.029 -1.860 -18.214 1.00 92.75 93 ASN A C 1
ATOM 678 O O . ASN A 1 93 ? 11.798 -1.808 -18.243 1.00 92.75 93 ASN A O 1
ATOM 682 N N . ALA A 1 94 ? 13.791 -0.828 -18.596 1.00 89.44 94 ALA A N 1
ATOM 683 C CA . ALA A 1 94 ? 13.249 0.450 -19.061 1.00 89.44 94 ALA A CA 1
ATOM 684 C C . ALA A 1 94 ? 12.290 0.302 -20.258 1.00 89.44 94 ALA A C 1
ATOM 686 O O . ALA A 1 94 ? 11.245 0.961 -20.280 1.00 89.44 94 ALA A O 1
ATOM 687 N N . ASP A 1 95 ? 12.592 -0.605 -21.190 1.00 89.88 95 ASP A N 1
ATOM 688 C CA . ASP A 1 95 ? 11.774 -0.871 -22.377 1.00 89.88 95 ASP A CA 1
ATOM 689 C C . ASP A 1 95 ? 10.630 -1.847 -22.064 1.00 89.88 95 ASP A C 1
ATOM 691 O O . ASP A 1 95 ? 9.480 -1.620 -22.441 1.00 89.88 95 ASP A O 1
ATOM 695 N N . HIS A 1 96 ? 10.924 -2.901 -21.301 1.00 90.56 96 HIS A N 1
ATOM 696 C CA . HIS A 1 96 ? 10.020 -4.011 -21.009 1.00 90.56 96 HIS A CA 1
ATOM 697 C C . HIS A 1 96 ? 9.811 -4.159 -19.501 1.00 90.56 96 HIS A C 1
ATOM 699 O O . HIS A 1 96 ? 10.416 -5.006 -18.846 1.00 90.56 96 HIS A O 1
ATOM 705 N N . LYS A 1 97 ? 8.949 -3.314 -18.938 1.00 92.31 97 LYS A N 1
ATOM 706 C CA . LYS A 1 97 ? 8.613 -3.294 -17.504 1.00 92.31 97 LYS A CA 1
ATOM 707 C C . LYS A 1 97 ? 7.777 -4.522 -17.161 1.00 92.31 97 LYS A C 1
ATOM 709 O O . LYS A 1 97 ? 6.899 -4.883 -17.936 1.00 92.31 97 LYS A O 1
ATOM 714 N N . PHE A 1 98 ? 8.015 -5.165 -16.022 1.00 93.00 98 PHE A N 1
ATOM 715 C CA . PHE A 1 98 ? 7.243 -6.353 -15.651 1.00 93.00 98 PHE A CA 1
ATOM 716 C C . PHE A 1 98 ? 5.794 -5.976 -15.309 1.00 93.00 98 PHE A C 1
ATOM 718 O O . PHE A 1 98 ? 5.590 -5.128 -14.451 1.00 93.00 98 PHE A O 1
ATOM 725 N N . THR A 1 99 ? 4.794 -6.595 -15.937 1.00 85.06 99 THR A N 1
ATOM 726 C CA . THR A 1 99 ? 3.355 -6.328 -15.717 1.00 85.06 99 THR A CA 1
ATOM 727 C C . THR A 1 99 ? 2.558 -7.567 -15.292 1.00 85.06 99 THR A C 1
ATOM 729 O O . THR A 1 99 ? 1.364 -7.458 -15.014 1.00 85.06 99 THR A O 1
ATOM 732 N N . GLY A 1 100 ? 3.201 -8.738 -15.238 1.00 81.38 100 GLY A N 1
ATOM 733 C CA . GLY A 1 100 ? 2.585 -10.011 -14.862 1.00 81.38 100 GLY A CA 1
ATOM 734 C C . GLY A 1 100 ? 2.466 -10.231 -13.351 1.00 81.38 100 GLY A C 1
ATOM 735 O O . GLY A 1 100 ? 2.516 -9.295 -12.549 1.00 81.38 100 GLY A O 1
ATOM 736 N N . VAL A 1 101 ? 2.321 -11.500 -12.954 1.00 87.50 101 VAL A N 1
ATOM 737 C CA . VAL A 1 101 ? 2.248 -11.922 -11.545 1.00 87.50 101 VAL A CA 1
ATOM 738 C C . VAL A 1 101 ? 3.400 -12.861 -11.211 1.00 87.50 101 VAL A C 1
ATOM 740 O O . VAL A 1 101 ? 3.530 -13.922 -11.814 1.00 87.50 101 VAL A O 1
ATOM 743 N N . PHE A 1 102 ? 4.200 -12.507 -10.211 1.00 95.81 102 PHE A N 1
ATOM 744 C CA . PHE A 1 102 ? 5.238 -13.368 -9.655 1.00 95.81 102 PHE A CA 1
ATOM 745 C C . PHE A 1 102 ? 4.866 -13.788 -8.230 1.00 95.81 102 PHE A C 1
ATOM 747 O O . PHE A 1 102 ? 4.842 -12.964 -7.313 1.00 95.81 102 PHE A O 1
ATOM 754 N N . ASP A 1 103 ? 4.569 -15.073 -8.035 1.00 95.38 103 ASP A N 1
ATOM 755 C CA . ASP A 1 103 ? 4.270 -15.652 -6.725 1.00 95.38 103 ASP A CA 1
ATOM 756 C C . ASP A 1 103 ? 5.466 -16.451 -6.198 1.00 95.38 103 ASP A C 1
ATOM 758 O O . ASP A 1 103 ? 5.725 -17.588 -6.594 1.00 95.38 103 ASP A O 1
ATOM 762 N N . GLY A 1 104 ? 6.177 -15.867 -5.241 1.00 97.38 104 GLY A N 1
ATOM 763 C CA . GLY A 1 104 ? 7.271 -16.517 -4.538 1.00 97.38 104 GLY A CA 1
ATOM 764 C C . GLY A 1 104 ? 6.843 -17.731 -3.716 1.00 97.38 104 GLY A C 1
ATOM 765 O O . GLY A 1 104 ? 7.705 -18.488 -3.287 1.00 97.38 104 GLY A O 1
ATOM 766 N N . ASN A 1 105 ? 5.542 -17.945 -3.479 1.00 95.25 105 ASN A N 1
ATOM 767 C CA . ASN A 1 105 ? 5.006 -19.113 -2.778 1.00 95.25 105 ASN A CA 1
ATOM 768 C C . ASN A 1 105 ? 5.684 -19.374 -1.411 1.00 95.25 105 ASN A C 1
ATOM 770 O O . ASN A 1 105 ? 5.896 -20.515 -0.994 1.00 95.25 105 ASN A O 1
ATOM 774 N N . ASN A 1 106 ? 6.056 -18.292 -0.722 1.00 96.06 106 ASN A N 1
ATOM 775 C CA . ASN A 1 106 ? 6.814 -18.245 0.533 1.00 96.06 106 ASN A CA 1
ATOM 776 C C . ASN A 1 106 ? 8.215 -18.883 0.474 1.00 96.06 106 ASN A C 1
ATOM 778 O O . ASN A 1 106 ? 8.787 -19.204 1.523 1.00 96.06 106 ASN A O 1
ATOM 782 N N . LYS A 1 107 ? 8.765 -19.060 -0.731 1.00 97.94 107 LYS A N 1
ATOM 783 C CA . LYS A 1 107 ? 10.110 -19.579 -0.993 1.00 97.94 107 LYS A CA 1
ATOM 784 C C . LYS A 1 107 ? 11.160 -18.477 -0.929 1.00 97.94 107 LYS A C 1
ATOM 786 O O . LYS A 1 107 ? 10.856 -17.281 -0.975 1.00 97.94 107 LYS A O 1
ATOM 791 N N . THR A 1 108 ? 12.405 -18.917 -0.800 1.00 97.44 108 THR A N 1
ATOM 792 C CA . THR A 1 108 ? 13.571 -18.053 -0.652 1.00 97.44 108 THR A CA 1
ATOM 793 C C . THR A 1 108 ? 14.423 -18.065 -1.913 1.00 97.44 108 THR A C 1
ATOM 795 O O . THR A 1 108 ? 14.789 -19.131 -2.402 1.00 97.44 108 THR A O 1
ATOM 798 N N . ILE A 1 109 ? 14.796 -16.876 -2.379 1.00 94.50 109 ILE A N 1
ATOM 799 C CA . ILE A 1 109 ? 15.852 -16.671 -3.367 1.00 94.50 109 ILE A CA 1
ATOM 800 C C . ILE A 1 109 ? 17.054 -16.062 -2.641 1.00 94.50 109 ILE A C 1
ATOM 802 O O . ILE A 1 109 ? 16.947 -15.003 -2.017 1.00 94.50 109 ILE A O 1
ATOM 806 N N . THR A 1 110 ? 18.202 -16.732 -2.715 1.00 91.69 110 THR A N 1
ATOM 807 C CA . THR A 1 110 ? 19.457 -16.224 -2.145 1.00 91.69 110 THR A CA 1
ATOM 808 C C . THR A 1 110 ? 20.298 -15.552 -3.233 1.00 91.69 110 THR A C 1
ATOM 810 O O . THR A 1 110 ? 20.682 -16.209 -4.198 1.00 91.69 110 THR A O 1
ATOM 813 N N . PHE A 1 111 ? 20.618 -14.269 -3.055 1.00 81.62 111 PHE A N 1
ATOM 814 C CA . PHE A 1 111 ? 21.489 -13.453 -3.905 1.00 81.62 111 PHE A CA 1
ATOM 815 C C . PHE A 1 111 ? 22.798 -13.171 -3.184 1.00 81.62 111 PHE A C 1
ATOM 817 O O . PHE A 1 111 ? 22.767 -12.699 -2.060 1.00 81.62 111 PHE A O 1
ATOM 824 N N . ASN A 1 112 ? 23.949 -13.417 -3.801 1.00 77.50 112 ASN A N 1
ATOM 825 C CA . ASN A 1 112 ? 25.220 -12.981 -3.226 1.00 77.50 112 ASN A CA 1
ATOM 826 C C . ASN A 1 112 ? 26.035 -12.291 -4.307 1.00 77.50 112 ASN A C 1
ATOM 828 O O . ASN A 1 112 ? 26.723 -12.962 -5.064 1.00 77.50 112 ASN A O 1
ATOM 832 N N . GLY A 1 113 ? 26.003 -10.968 -4.417 1.00 63.56 113 GLY A N 1
ATOM 833 C CA . GLY A 1 113 ? 26.979 -10.328 -5.293 1.00 63.56 113 GLY A CA 1
ATOM 834 C C . GLY A 1 113 ? 26.786 -8.854 -5.581 1.00 63.56 113 GLY A C 1
ATOM 835 O O . GLY A 1 113 ? 26.017 -8.145 -4.929 1.00 63.56 113 GLY A O 1
ATOM 836 N N . SER A 1 114 ? 27.581 -8.397 -6.543 1.00 66.25 114 SER A N 1
ATOM 837 C CA . SER A 1 114 ? 27.653 -7.006 -6.959 1.00 66.25 114 SER A CA 1
ATOM 838 C C . SER A 1 114 ? 27.022 -6.870 -8.336 1.00 66.25 114 SER A C 1
ATOM 840 O O . SER A 1 114 ? 27.432 -7.539 -9.278 1.00 66.25 114 SER A O 1
ATOM 842 N N . ILE A 1 115 ? 25.998 -6.034 -8.436 1.00 67.19 115 ILE A N 1
ATOM 843 C CA . ILE A 1 115 ? 25.352 -5.673 -9.691 1.00 67.19 115 ILE A CA 1
ATOM 844 C C . ILE A 1 115 ? 26.056 -4.406 -10.169 1.00 67.19 115 ILE A C 1
ATOM 846 O O . ILE A 1 115 ? 25.959 -3.362 -9.531 1.00 67.19 115 ILE A O 1
ATOM 850 N N . THR A 1 116 ? 26.830 -4.528 -11.247 1.00 58.72 116 THR A N 1
ATOM 851 C CA . THR A 1 116 ? 27.654 -3.436 -11.793 1.00 58.72 116 THR A CA 1
ATOM 852 C C . THR A 1 116 ? 27.089 -2.829 -13.075 1.00 58.72 116 THR A C 1
ATOM 854 O O . THR A 1 116 ? 27.687 -1.897 -13.604 1.00 58.72 116 THR A O 1
ATOM 857 N N . ASP A 1 117 ? 25.987 -3.368 -13.604 1.00 58.16 117 ASP A N 1
ATOM 858 C CA . ASP A 1 117 ? 25.371 -2.910 -14.851 1.00 58.16 117 ASP A CA 1
ATOM 859 C C . ASP A 1 117 ? 23.899 -2.539 -14.620 1.00 58.16 117 ASP A C 1
ATOM 861 O O . ASP A 1 117 ? 23.080 -3.386 -14.254 1.00 58.16 117 ASP A O 1
ATOM 865 N N . GLY A 1 118 ? 23.586 -1.258 -14.817 1.00 72.62 118 GLY A N 1
ATOM 866 C CA . GLY A 1 118 ? 22.236 -0.701 -14.747 1.00 72.62 118 GLY A CA 1
ATOM 867 C C . GLY A 1 118 ? 21.881 0.051 -13.458 1.00 72.62 118 GLY A C 1
ATOM 868 O O . GLY A 1 118 ? 22.398 -0.214 -12.375 1.00 72.62 118 GLY A O 1
ATOM 869 N N . ASP A 1 119 ? 20.930 0.978 -13.597 1.00 85.25 119 ASP A N 1
ATOM 870 C CA . ASP A 1 119 ? 20.475 1.859 -12.511 1.00 85.25 119 ASP A CA 1
ATOM 871 C C . ASP A 1 119 ? 19.393 1.211 -11.625 1.00 85.25 119 ASP A C 1
ATOM 873 O O . ASP A 1 119 ? 19.131 1.681 -10.523 1.00 85.25 119 ASP A O 1
ATOM 877 N N . TYR A 1 120 ? 18.743 0.136 -12.089 1.00 90.50 120 TYR A N 1
ATOM 878 C CA . TYR A 1 120 ? 17.605 -0.506 -11.417 1.00 90.50 120 TYR A CA 1
ATOM 879 C C . TYR A 1 120 ? 17.997 -1.882 -10.881 1.00 90.50 120 TYR A C 1
ATOM 881 O O . TYR A 1 120 ? 18.081 -2.854 -11.630 1.00 90.50 120 TYR A O 1
ATOM 889 N N . VAL A 1 121 ? 18.216 -1.970 -9.573 1.00 89.44 121 VAL A N 1
ATOM 890 C CA . VAL A 1 121 ? 18.890 -3.101 -8.935 1.00 89.44 121 VAL A CA 1
ATOM 891 C C . VAL A 1 121 ? 17.936 -3.838 -7.989 1.00 89.44 121 VAL A C 1
ATOM 893 O O . VAL A 1 121 ? 17.368 -3.238 -7.078 1.00 89.44 121 VAL A O 1
ATOM 896 N N . GLY A 1 122 ? 17.786 -5.150 -8.195 1.00 90.94 122 GLY A N 1
ATOM 897 C CA . GLY A 1 122 ? 16.974 -6.052 -7.370 1.00 90.94 122 GLY A CA 1
ATOM 898 C C . GLY A 1 122 ? 16.668 -7.379 -8.073 1.00 90.94 122 GLY A C 1
ATOM 899 O O . GLY A 1 122 ? 17.216 -7.668 -9.141 1.00 90.94 122 GLY A O 1
ATOM 900 N N . LEU A 1 123 ? 15.759 -8.187 -7.508 1.00 93.38 123 LEU A N 1
ATOM 901 C CA . LEU A 1 123 ? 15.158 -9.314 -8.244 1.00 93.38 123 LEU A CA 1
ATOM 902 C C . LEU A 1 123 ? 14.411 -8.791 -9.488 1.00 93.38 123 LEU A C 1
ATOM 904 O O . LEU A 1 123 ? 14.507 -9.357 -10.572 1.00 93.38 123 LEU A O 1
ATOM 908 N N . PHE A 1 124 ? 13.719 -7.667 -9.350 1.00 95.50 124 PHE A N 1
ATOM 909 C CA . PHE A 1 124 ? 13.101 -6.943 -10.452 1.00 95.50 124 PHE A CA 1
ATOM 910 C C . PHE A 1 124 ? 13.811 -5.606 -10.668 1.00 95.50 124 PHE A C 1
ATOM 912 O O . PHE A 1 124 ? 14.154 -4.916 -9.710 1.00 95.50 124 PHE A O 1
ATOM 919 N N . GLY A 1 125 ? 14.020 -5.215 -11.923 1.00 94.69 125 GLY A N 1
ATOM 920 C CA . GLY A 1 125 ? 14.510 -3.875 -12.240 1.00 94.69 125 GLY A CA 1
ATOM 921 C C . GLY A 1 125 ? 13.364 -2.881 -12.089 1.00 94.69 125 GLY A C 1
ATOM 922 O O . GLY A 1 125 ? 13.357 -2.054 -11.176 1.00 94.69 125 GLY A O 1
ATOM 923 N N . ILE A 1 126 ? 12.347 -3.025 -12.943 1.00 95.56 126 ILE A N 1
ATOM 924 C CA . ILE A 1 126 ? 11.128 -2.206 -12.921 1.00 95.56 126 ILE A CA 1
ATOM 925 C C . ILE A 1 126 ? 9.882 -3.093 -12.834 1.00 95.56 126 ILE A C 1
ATOM 927 O O . ILE A 1 126 ? 9.590 -3.864 -13.753 1.00 95.56 126 ILE A O 1
ATOM 931 N N . ASN A 1 127 ? 9.115 -2.930 -11.753 1.00 96.25 127 ASN A N 1
ATOM 932 C CA . ASN A 1 127 ? 7.834 -3.601 -11.535 1.00 96.25 127 ASN A CA 1
ATOM 933 C C . ASN A 1 127 ? 6.646 -2.664 -11.797 1.00 96.25 127 ASN A C 1
ATOM 935 O O . ASN A 1 127 ? 6.493 -1.660 -11.112 1.00 96.25 127 ASN A O 1
ATOM 939 N N . GLU A 1 128 ? 5.756 -3.042 -12.706 1.00 89.44 128 GLU A N 1
ATOM 940 C CA . GLU A 1 128 ? 4.408 -2.492 -12.917 1.00 89.44 128 GLU A CA 1
ATOM 941 C C . GLU A 1 128 ? 3.311 -3.567 -12.723 1.00 89.44 128 GLU A C 1
ATOM 943 O O . GLU A 1 128 ? 2.133 -3.296 -12.950 1.00 89.44 128 GLU A O 1
ATOM 948 N N . GLY A 1 129 ? 3.678 -4.784 -12.315 1.00 82.25 129 GLY A N 1
ATOM 949 C CA . GLY A 1 129 ? 2.791 -5.919 -12.067 1.00 82.25 129 GLY A CA 1
ATOM 950 C C . GLY A 1 129 ? 2.643 -6.225 -10.576 1.00 82.25 129 GLY A C 1
ATOM 951 O O . GLY A 1 129 ? 2.728 -5.335 -9.725 1.00 82.25 129 GLY A O 1
ATOM 952 N N . THR A 1 130 ? 2.440 -7.501 -10.247 1.00 87.19 130 THR A N 1
ATOM 953 C CA . THR A 1 130 ? 2.295 -7.973 -8.863 1.00 87.19 130 THR A CA 1
ATOM 954 C C . THR A 1 130 ? 3.415 -8.932 -8.490 1.00 87.19 130 THR A C 1
ATOM 956 O O . THR A 1 130 ? 3.574 -9.981 -9.110 1.00 87.19 130 THR A O 1
ATOM 959 N N . ILE A 1 131 ? 4.135 -8.626 -7.414 1.00 97.88 131 ILE A N 1
ATOM 960 C CA . ILE A 1 131 ? 5.130 -9.514 -6.806 1.00 97.88 131 ILE A CA 1
ATOM 961 C C . ILE A 1 131 ? 4.646 -9.865 -5.403 1.00 97.88 131 ILE A C 1
ATOM 963 O O . ILE A 1 131 ? 4.311 -8.975 -4.618 1.00 97.88 131 ILE A O 1
ATOM 967 N N . LYS A 1 132 ? 4.591 -11.153 -5.064 1.00 96.06 132 LYS A N 1
ATOM 968 C CA . LYS A 1 132 ? 4.110 -11.577 -3.747 1.00 96.06 132 LYS A CA 1
ATOM 969 C C . LYS A 1 132 ? 4.850 -12.765 -3.164 1.00 96.06 132 LYS A C 1
ATOM 971 O O . LYS A 1 132 ? 5.395 -13.577 -3.902 1.00 96.06 132 LYS A O 1
ATOM 976 N N . ASN A 1 133 ? 4.808 -12.898 -1.840 1.00 96.56 133 ASN A N 1
ATOM 977 C CA . ASN A 1 133 ? 5.223 -14.099 -1.107 1.00 96.56 133 ASN A CA 1
ATOM 978 C C . ASN A 1 133 ? 6.677 -14.546 -1.363 1.00 96.56 133 ASN A C 1
ATOM 980 O O . ASN A 1 133 ? 6.948 -15.745 -1.337 1.00 96.56 133 ASN A O 1
ATOM 984 N N . VAL A 1 134 ? 7.619 -13.642 -1.646 1.00 98.06 134 VAL A N 1
ATOM 985 C CA . VAL A 1 134 ? 9.030 -14.006 -1.882 1.00 98.06 134 VAL A CA 1
ATOM 986 C C . VAL A 1 134 ? 9.926 -13.540 -0.738 1.00 98.06 134 VAL A C 1
ATOM 988 O O . VAL A 1 134 ? 9.727 -12.463 -0.169 1.00 98.06 134 VAL A O 1
ATOM 991 N N . LYS A 1 135 ? 10.921 -14.360 -0.390 1.00 98.38 135 LYS A N 1
ATOM 992 C CA . LYS A 1 135 ? 11.959 -14.028 0.592 1.00 98.38 135 LYS A CA 1
ATOM 993 C C . LYS A 1 135 ? 13.304 -13.876 -0.103 1.00 98.38 135 LYS A C 1
ATOM 995 O O . LYS A 1 135 ? 13.715 -14.768 -0.837 1.00 98.38 135 LYS A O 1
ATOM 1000 N N . ILE A 1 136 ? 13.988 -12.772 0.153 1.00 95.75 136 ILE A N 1
ATOM 1001 C CA . ILE A 1 136 ? 15.291 -12.444 -0.426 1.00 95.75 136 ILE A CA 1
ATOM 1002 C C . ILE A 1 136 ? 16.352 -12.528 0.670 1.00 95.75 136 ILE A C 1
ATOM 1004 O O . ILE A 1 136 ? 16.155 -11.977 1.750 1.00 95.75 136 ILE A O 1
ATOM 1008 N N . VAL A 1 137 ? 17.458 -13.234 0.432 1.00 95.12 137 VAL A N 1
ATOM 1009 C CA . VAL A 1 137 ? 18.550 -13.429 1.411 1.00 95.12 137 VAL A CA 1
ATOM 1010 C C . VAL A 1 137 ? 19.907 -13.211 0.739 1.00 95.12 137 VAL A C 1
ATOM 1012 O O . VAL A 1 137 ? 20.041 -13.481 -0.448 1.00 95.12 137 VAL A O 1
ATOM 1015 N N . GLY A 1 138 ? 20.919 -12.782 1.500 1.00 91.50 138 GLY A N 1
ATOM 1016 C CA . GLY A 1 138 ? 22.319 -12.695 1.065 1.00 91.50 138 GLY A CA 1
ATOM 1017 C C . GLY A 1 138 ? 22.824 -11.254 0.971 1.00 91.50 138 GLY A C 1
ATOM 1018 O O . GLY A 1 138 ? 22.651 -10.507 1.929 1.00 91.50 138 GLY A O 1
ATOM 1019 N N . THR A 1 139 ? 23.464 -10.860 -0.128 1.00 90.19 139 THR A N 1
ATOM 1020 C CA . THR A 1 139 ? 24.018 -9.512 -0.332 1.00 90.19 139 THR A CA 1
ATOM 1021 C C . THR A 1 139 ? 23.702 -8.962 -1.723 1.00 90.19 139 THR A C 1
ATOM 1023 O O . THR A 1 139 ? 23.845 -9.654 -2.734 1.00 90.19 139 THR A O 1
ATOM 1026 N N . ILE A 1 140 ? 23.294 -7.693 -1.766 1.00 90.12 140 ILE A N 1
ATOM 1027 C CA . ILE A 1 140 ? 23.016 -6.922 -2.979 1.00 90.12 140 ILE A CA 1
ATOM 1028 C C . ILE A 1 140 ? 23.834 -5.638 -2.895 1.00 90.12 140 ILE A C 1
ATOM 1030 O O . ILE A 1 140 ? 23.635 -4.820 -2.000 1.00 90.12 140 ILE A O 1
ATOM 1034 N N . SER A 1 141 ? 24.773 -5.454 -3.819 1.00 87.88 141 SER A N 1
ATOM 1035 C CA . SER A 1 141 ? 25.622 -4.260 -3.835 1.00 87.88 141 SER A CA 1
ATOM 1036 C C . SER A 1 141 ? 25.747 -3.654 -5.226 1.00 87.88 141 SER A C 1
ATOM 1038 O O . SER A 1 141 ? 25.793 -4.392 -6.202 1.00 87.88 141 SER A O 1
ATOM 1040 N N . THR A 1 142 ? 25.829 -2.330 -5.323 1.00 87.31 142 THR A N 1
ATOM 1041 C CA . THR A 1 142 ? 26.100 -1.606 -6.578 1.00 87.31 142 THR A CA 1
ATOM 1042 C C . THR A 1 142 ? 27.015 -0.410 -6.329 1.00 87.31 142 THR A C 1
ATOM 1044 O O . THR A 1 142 ? 27.058 0.134 -5.221 1.00 87.31 142 THR A O 1
ATOM 1047 N N . ASN A 1 143 ? 27.757 -0.016 -7.361 1.00 86.88 143 ASN A N 1
ATOM 1048 C CA . ASN A 1 143 ? 28.653 1.135 -7.369 1.00 86.88 143 ASN A CA 1
ATOM 1049 C C . ASN A 1 143 ? 28.374 2.124 -8.525 1.00 86.88 143 ASN A C 1
ATOM 1051 O O . ASN A 1 143 ? 29.280 2.851 -8.943 1.00 86.88 143 ASN A O 1
ATOM 1055 N N . THR A 1 144 ? 27.156 2.111 -9.078 1.00 82.81 144 THR A N 1
ATOM 1056 C CA . THR A 1 144 ? 26.741 3.008 -10.167 1.00 82.81 144 THR A CA 1
ATOM 1057 C C . THR A 1 144 ? 26.533 4.443 -9.680 1.00 82.81 144 THR A C 1
ATOM 1059 O O . THR A 1 144 ? 26.261 4.694 -8.508 1.00 82.81 144 THR A O 1
ATOM 1062 N N . GLU A 1 145 ? 26.659 5.418 -10.584 1.00 81.06 145 GLU A N 1
ATOM 1063 C CA . GLU A 1 145 ? 26.482 6.837 -10.243 1.00 81.06 145 GLU A CA 1
ATOM 1064 C C . GLU A 1 145 ? 25.041 7.157 -9.817 1.00 81.06 145 GLU A C 1
ATOM 1066 O O . GLU A 1 145 ? 24.842 7.889 -8.844 1.00 81.06 145 GLU A O 1
ATOM 1071 N N . LEU A 1 146 ? 24.066 6.564 -10.516 1.00 83.88 146 LEU A N 1
ATOM 1072 C CA . LEU A 1 146 ? 22.648 6.555 -10.178 1.00 83.88 146 LEU A CA 1
ATOM 1073 C C . LEU A 1 146 ? 22.234 5.120 -9.842 1.00 83.88 146 LEU A C 1
ATOM 1075 O O . LEU A 1 146 ? 22.436 4.206 -10.639 1.00 83.88 146 LEU A O 1
ATOM 1079 N N . ALA A 1 147 ? 21.675 4.907 -8.656 1.00 87.06 147 ALA A N 1
ATOM 1080 C CA . ALA A 1 147 ? 21.327 3.574 -8.183 1.00 87.06 147 ALA A CA 1
ATOM 1081 C C . ALA A 1 147 ? 19.969 3.574 -7.480 1.00 87.06 147 ALA A C 1
ATOM 1083 O O . ALA A 1 147 ? 19.816 4.173 -6.419 1.00 87.06 147 ALA A O 1
ATOM 1084 N N . PHE A 1 148 ? 18.997 2.853 -8.030 1.00 92.88 148 PHE A N 1
ATOM 1085 C CA . PHE A 1 148 ? 17.737 2.509 -7.377 1.00 92.88 148 PHE A CA 1
ATOM 1086 C C . PHE A 1 148 ? 17.802 1.048 -6.956 1.00 92.88 148 PHE A C 1
ATOM 1088 O O . PHE A 1 148 ? 17.682 0.143 -7.781 1.00 92.88 148 PHE A O 1
ATOM 1095 N N . VAL A 1 149 ? 18.022 0.815 -5.666 1.00 93.81 149 VAL A N 1
ATOM 1096 C CA . VAL A 1 149 ? 18.374 -0.502 -5.138 1.00 93.81 149 VAL A CA 1
ATOM 1097 C C . VAL A 1 149 ? 17.315 -0.981 -4.170 1.00 93.81 149 VAL A C 1
ATOM 1099 O O . VAL A 1 149 ? 17.069 -0.345 -3.146 1.00 93.81 149 VAL A O 1
ATOM 1102 N N . GLY A 1 150 ? 16.718 -2.127 -4.476 1.00 94.88 150 GLY A N 1
ATOM 1103 C CA . GLY A 1 150 ? 15.816 -2.826 -3.577 1.00 94.88 150 GLY A CA 1
ATOM 1104 C C . GLY A 1 150 ? 16.084 -4.318 -3.533 1.00 94.88 150 GLY A C 1
ATOM 1105 O O . GLY A 1 150 ? 16.508 -4.911 -4.521 1.00 94.88 150 GLY A O 1
ATOM 1106 N N . GLY A 1 151 ? 15.787 -4.954 -2.398 1.00 94.06 151 GLY A N 1
ATOM 1107 C CA . GLY A 1 151 ? 15.857 -6.412 -2.302 1.00 94.06 151 GLY A CA 1
ATOM 1108 C C . GLY A 1 151 ? 14.926 -7.097 -3.306 1.00 94.06 151 GLY A C 1
ATOM 1109 O O . GLY A 1 151 ? 15.290 -8.087 -3.939 1.00 94.06 151 GLY A O 1
ATOM 1110 N N . VAL A 1 152 ? 13.727 -6.537 -3.495 1.00 97.06 152 VAL A N 1
ATOM 1111 C CA . VAL A 1 152 ? 12.711 -7.071 -4.409 1.00 97.06 152 VAL A CA 1
ATOM 1112 C C . VAL A 1 152 ? 12.701 -6.321 -5.738 1.00 97.06 152 VAL A C 1
ATOM 1114 O O . VAL A 1 152 ? 12.704 -6.975 -6.777 1.00 97.06 152 VAL A O 1
ATOM 1117 N N . ALA A 1 153 ? 12.696 -4.985 -5.732 1.00 97.06 153 ALA A N 1
ATOM 1118 C CA . ALA A 1 153 ? 12.630 -4.191 -6.961 1.00 97.06 153 ALA A CA 1
ATOM 1119 C C . ALA A 1 153 ? 13.509 -2.932 -6.915 1.00 97.06 153 ALA A C 1
ATOM 1121 O O . ALA A 1 153 ? 13.524 -2.235 -5.908 1.00 97.06 153 ALA A O 1
ATOM 1122 N N . GLY A 1 154 ? 14.161 -2.563 -8.016 1.00 95.69 154 GLY A N 1
ATOM 1123 C CA . GLY A 1 154 ? 14.815 -1.253 -8.117 1.00 95.69 154 GLY A CA 1
ATOM 1124 C C . GLY A 1 154 ? 13.787 -0.116 -8.106 1.00 95.69 154 GLY A C 1
ATOM 1125 O O . GLY A 1 154 ? 13.778 0.727 -7.208 1.00 95.69 154 GLY A O 1
ATOM 1126 N N . LEU A 1 155 ? 12.861 -0.149 -9.069 1.00 96.00 155 LEU A N 1
ATOM 1127 C CA . LEU A 1 155 ? 11.714 0.754 -9.175 1.00 96.00 155 LEU A CA 1
ATOM 1128 C C . LEU A 1 155 ? 10.395 -0.025 -9.086 1.00 96.00 155 LEU A C 1
ATOM 1130 O O . LEU A 1 155 ? 10.134 -0.929 -9.881 1.00 96.00 155 LEU A O 1
ATOM 1134 N N . ASN A 1 156 ? 9.524 0.379 -8.163 1.00 96.62 156 ASN A N 1
ATOM 1135 C CA . ASN A 1 156 ? 8.177 -0.162 -8.024 1.00 96.62 156 ASN A CA 1
ATOM 1136 C C . ASN A 1 156 ? 7.095 0.851 -8.429 1.00 96.62 156 ASN A C 1
ATOM 1138 O O . ASN A 1 156 ? 6.925 1.894 -7.802 1.00 96.62 156 ASN A O 1
ATOM 1142 N N . ARG A 1 157 ? 6.307 0.495 -9.436 1.00 87.94 157 ARG A N 1
ATOM 1143 C CA . ARG A 1 157 ? 5.078 1.170 -9.880 1.00 87.94 157 ARG A CA 1
ATOM 1144 C C . ARG A 1 157 ? 3.834 0.286 -9.749 1.00 87.94 157 ARG A C 1
ATOM 1146 O O . ARG A 1 157 ? 2.723 0.789 -9.857 1.00 87.94 157 ARG A O 1
ATOM 1153 N N . GLY A 1 158 ? 4.034 -1.014 -9.528 1.00 82.75 158 GLY A N 1
ATOM 1154 C CA . GLY A 1 158 ? 2.989 -1.998 -9.267 1.00 82.75 158 GLY A CA 1
ATOM 1155 C C . GLY A 1 158 ? 2.814 -2.305 -7.777 1.00 82.75 158 GLY A C 1
ATOM 1156 O O . GLY A 1 158 ? 3.048 -1.456 -6.907 1.00 82.75 158 GLY A O 1
ATOM 1157 N N . THR A 1 159 ? 2.452 -3.553 -7.481 1.00 87.94 159 THR A N 1
ATOM 1158 C CA . THR A 1 159 ? 2.192 -4.043 -6.121 1.00 87.94 159 THR A CA 1
ATOM 1159 C C . THR A 1 159 ? 3.247 -5.045 -5.666 1.00 87.94 159 THR A C 1
ATOM 1161 O O . THR A 1 159 ? 3.516 -6.030 -6.353 1.00 87.94 159 THR A O 1
ATOM 1164 N N . ILE A 1 160 ? 3.792 -4.840 -4.463 1.00 98.06 160 ILE A N 1
ATOM 1165 C CA . ILE A 1 160 ? 4.632 -5.818 -3.760 1.00 98.06 160 ILE A CA 1
ATOM 1166 C C . ILE A 1 160 ? 3.956 -6.171 -2.435 1.00 98.06 160 ILE A C 1
ATOM 1168 O O . ILE A 1 160 ? 3.720 -5.290 -1.607 1.00 98.06 160 ILE A O 1
ATOM 1172 N N . THR A 1 161 ? 3.636 -7.449 -2.224 1.00 95.94 161 THR A N 1
ATOM 1173 C CA . THR A 1 161 ? 2.873 -7.894 -1.044 1.00 95.94 161 THR A CA 1
ATOM 1174 C C . THR A 1 161 ? 3.491 -9.099 -0.351 1.00 95.94 161 THR A C 1
ATOM 1176 O O . THR A 1 161 ? 3.913 -10.051 -1.000 1.00 95.94 161 THR A O 1
ATOM 1179 N N . ASN A 1 162 ? 3.498 -9.107 0.983 1.00 96.50 162 ASN A N 1
ATOM 1180 C CA . ASN A 1 162 ? 3.966 -10.260 1.766 1.00 96.50 162 ASN A CA 1
ATOM 1181 C C . ASN A 1 162 ? 5.386 -10.733 1.374 1.00 96.50 162 ASN A C 1
ATOM 1183 O O . ASN A 1 162 ? 5.676 -11.928 1.306 1.00 96.50 162 ASN A O 1
ATOM 1187 N N . CYS A 1 163 ? 6.273 -9.788 1.063 1.00 98.69 163 CYS A N 1
ATOM 1188 C CA . CYS A 1 163 ? 7.664 -10.070 0.720 1.00 98.69 163 CYS A CA 1
ATOM 1189 C C . CYS A 1 163 ? 8.582 -9.753 1.900 1.00 98.69 163 CYS A C 1
ATOM 1191 O O . CYS A 1 163 ? 8.333 -8.827 2.674 1.00 98.69 163 CYS A O 1
ATOM 1193 N N . THR A 1 164 ? 9.668 -10.510 2.039 1.00 98.62 164 THR A N 1
ATOM 1194 C CA . THR A 1 164 ? 10.688 -10.255 3.064 1.00 98.62 164 THR A CA 1
ATOM 1195 C C . THR A 1 164 ? 12.047 -10.063 2.418 1.00 98.62 164 THR A C 1
ATOM 1197 O O . THR A 1 164 ? 12.491 -10.933 1.674 1.00 98.62 164 THR A O 1
ATOM 1200 N N . ASN A 1 165 ? 12.733 -8.972 2.747 1.00 97.88 165 ASN A N 1
ATOM 1201 C CA . ASN A 1 165 ? 14.158 -8.844 2.488 1.00 97.88 165 ASN A CA 1
ATOM 1202 C C . ASN A 1 165 ? 14.957 -9.104 3.765 1.00 97.88 165 ASN A C 1
ATOM 1204 O O . ASN A 1 165 ? 14.776 -8.440 4.783 1.00 97.88 165 ASN A O 1
ATOM 1208 N N . SER A 1 166 ? 15.874 -10.053 3.685 1.00 96.81 166 SER A N 1
ATOM 1209 C CA . SER A 1 166 ? 16.902 -10.334 4.681 1.00 96.81 166 SER A CA 1
ATOM 1210 C C . SER A 1 166 ? 18.306 -10.214 4.086 1.00 96.81 166 SER A C 1
ATOM 1212 O O . SER A 1 166 ? 19.270 -10.548 4.769 1.00 96.81 166 SER A O 1
ATOM 1214 N N . ALA A 1 167 ? 18.432 -9.772 2.829 1.00 94.06 167 ALA A N 1
ATOM 1215 C CA . ALA A 1 167 ? 19.721 -9.482 2.224 1.00 94.06 167 ALA A CA 1
ATOM 1216 C C . ALA A 1 167 ? 20.259 -8.123 2.687 1.00 94.06 167 ALA A C 1
ATOM 1218 O O . ALA A 1 167 ? 19.494 -7.170 2.851 1.00 94.06 167 ALA A O 1
ATOM 1219 N N . GLU A 1 168 ? 21.573 -8.030 2.869 1.00 94.94 168 GLU A N 1
ATOM 1220 C CA . GLU A 1 168 ? 22.262 -6.760 3.092 1.00 94.94 168 GLU A CA 1
ATOM 1221 C C . GLU A 1 168 ? 22.343 -5.978 1.779 1.00 94.94 168 GLU A C 1
ATOM 1223 O O . GLU A 1 168 ? 22.731 -6.531 0.747 1.00 94.94 168 GLU A O 1
ATOM 1228 N N . ILE A 1 169 ? 21.984 -4.696 1.818 1.00 94.38 169 ILE A N 1
ATOM 1229 C CA . ILE A 1 169 ? 21.968 -3.809 0.657 1.00 94.38 169 ILE A CA 1
ATOM 1230 C C . ILE A 1 169 ? 23.045 -2.738 0.813 1.00 94.38 169 ILE A C 1
ATOM 1232 O O . ILE A 1 169 ? 23.079 -2.026 1.816 1.00 94.38 169 ILE A O 1
ATOM 1236 N N . SER A 1 170 ? 23.893 -2.575 -0.203 1.00 92.38 170 SER A N 1
ATOM 1237 C CA . SER A 1 170 ? 24.882 -1.497 -0.266 1.00 92.38 170 SER A CA 1
ATOM 1238 C C . SER A 1 170 ? 24.828 -0.756 -1.603 1.00 92.38 170 SER A C 1
ATOM 1240 O O . SER A 1 170 ? 24.988 -1.359 -2.660 1.00 92.38 170 SER A O 1
ATOM 1242 N N . ALA A 1 171 ? 24.621 0.558 -1.568 1.00 91.81 171 ALA A N 1
ATOM 1243 C CA . ALA A 1 171 ? 24.630 1.411 -2.754 1.00 91.81 171 ALA A CA 1
ATOM 1244 C C . ALA A 1 171 ? 25.739 2.455 -2.623 1.00 91.81 171 ALA A C 1
ATOM 1246 O O . ALA A 1 171 ? 25.761 3.216 -1.655 1.00 91.81 171 ALA A O 1
ATOM 1247 N N . THR A 1 172 ? 26.676 2.463 -3.572 1.00 89.50 172 THR A N 1
ATOM 1248 C CA . THR A 1 172 ? 27.783 3.423 -3.603 1.00 89.50 172 THR A CA 1
ATOM 1249 C C . THR A 1 172 ? 27.719 4.282 -4.859 1.00 89.50 172 THR A C 1
ATOM 1251 O O . THR A 1 172 ? 28.004 3.797 -5.942 1.00 89.50 172 THR A O 1
ATOM 1254 N N . GLY A 1 173 ? 27.403 5.565 -4.736 1.00 84.31 173 GLY A N 1
ATOM 1255 C CA . GLY A 1 173 ? 27.226 6.435 -5.899 1.00 84.31 173 GLY A CA 1
ATOM 1256 C C . GLY A 1 173 ? 26.846 7.851 -5.503 1.00 84.31 173 GLY A C 1
ATOM 1257 O O . GLY A 1 173 ? 26.493 8.085 -4.352 1.00 84.31 173 GLY A O 1
ATOM 1258 N N . ALA A 1 174 ? 26.907 8.793 -6.445 1.00 80.06 174 ALA A N 1
ATOM 1259 C CA . ALA A 1 174 ? 26.511 10.180 -6.193 1.00 80.06 174 ALA A CA 1
ATOM 1260 C C . ALA A 1 174 ? 25.009 10.299 -5.871 1.00 80.06 174 ALA A C 1
ATOM 1262 O O . ALA A 1 174 ? 24.625 11.047 -4.975 1.00 80.06 174 ALA A O 1
ATOM 1263 N N . ASN A 1 175 ? 24.179 9.500 -6.553 1.00 83.75 175 ASN A N 1
ATOM 1264 C CA . ASN A 1 175 ? 22.724 9.476 -6.427 1.00 83.75 175 ASN A CA 1
ATOM 1265 C C . ASN A 1 175 ? 22.245 8.053 -6.120 1.00 83.75 175 ASN A C 1
ATOM 1267 O O . ASN A 1 175 ? 21.901 7.277 -7.009 1.00 83.75 175 ASN A O 1
ATOM 1271 N N . SER A 1 176 ? 22.267 7.688 -4.840 1.00 89.94 176 SER A N 1
ATOM 1272 C CA . SER A 1 176 ? 21.951 6.330 -4.385 1.00 89.94 176 SER A CA 1
ATOM 1273 C C . SER A 1 176 ? 20.675 6.292 -3.550 1.00 89.94 176 SER A C 1
ATOM 1275 O O . SER A 1 176 ? 20.598 6.916 -2.497 1.00 89.94 176 SER A O 1
ATOM 1277 N N . TYR A 1 177 ? 19.703 5.498 -3.991 1.00 93.62 177 TYR A N 1
ATOM 1278 C CA . TYR A 1 177 ? 18.420 5.266 -3.334 1.00 93.62 177 TYR A CA 1
ATOM 1279 C C . TYR A 1 177 ? 18.318 3.785 -2.972 1.00 93.62 177 TYR A C 1
ATOM 1281 O O . TYR A 1 177 ? 18.002 2.952 -3.822 1.00 93.62 177 TYR A O 1
ATOM 1289 N N . ALA A 1 178 ? 18.596 3.445 -1.714 1.00 96.19 178 ALA A N 1
ATOM 1290 C CA . ALA A 1 178 ? 18.593 2.062 -1.243 1.00 96.19 178 ALA A CA 1
ATOM 1291 C C . ALA A 1 178 ? 17.452 1.796 -0.256 1.00 96.19 178 ALA A C 1
ATOM 1293 O O . ALA A 1 178 ? 17.427 2.345 0.849 1.00 96.19 178 ALA A O 1
ATOM 1294 N N . GLY A 1 179 ? 16.512 0.935 -0.642 1.00 97.38 179 GLY A N 1
ATOM 1295 C CA . GLY A 1 179 ? 15.430 0.488 0.227 1.00 97.38 179 GLY A CA 1
ATOM 1296 C C . GLY A 1 179 ? 15.434 -1.018 0.445 1.00 97.38 179 GLY A C 1
ATOM 1297 O O . GLY A 1 179 ? 15.807 -1.774 -0.442 1.00 97.38 179 GLY A O 1
ATOM 1298 N N . GLY A 1 180 ? 14.998 -1.493 1.613 1.00 97.69 180 GLY A N 1
ATOM 1299 C CA . GLY A 1 180 ? 15.003 -2.934 1.907 1.00 97.69 180 GLY A CA 1
ATOM 1300 C C . GLY A 1 180 ? 14.158 -3.751 0.925 1.00 97.69 180 GLY A C 1
ATOM 1301 O O . GLY A 1 180 ? 14.558 -4.829 0.495 1.00 97.69 180 GLY A O 1
ATOM 1302 N N . ILE A 1 181 ? 13.001 -3.223 0.518 1.00 98.62 181 ILE A N 1
ATOM 1303 C CA . ILE A 1 181 ? 12.097 -3.874 -0.440 1.00 98.62 181 ILE A CA 1
ATOM 1304 C C . ILE A 1 181 ? 12.244 -3.261 -1.829 1.00 98.62 181 ILE A C 1
ATOM 1306 O O . ILE A 1 181 ? 12.443 -4.005 -2.793 1.00 98.62 181 ILE A O 1
ATOM 1310 N N . ALA A 1 182 ? 12.157 -1.933 -1.932 1.00 98.38 182 ALA A N 1
ATOM 1311 C CA . ALA A 1 182 ? 12.293 -1.223 -3.197 1.00 98.38 182 ALA A CA 1
ATOM 1312 C C . ALA A 1 182 ? 13.207 -0.001 -3.083 1.00 98.38 182 ALA A C 1
ATOM 1314 O O . ALA A 1 182 ? 13.151 0.692 -2.075 1.00 98.38 182 ALA A O 1
ATOM 1315 N N . GLY A 1 183 ? 13.993 0.314 -4.111 1.00 96.69 183 GLY A N 1
ATOM 1316 C CA . GLY A 1 183 ? 14.769 1.560 -4.131 1.00 96.69 183 GLY A CA 1
ATOM 1317 C C . GLY A 1 183 ? 13.843 2.771 -4.209 1.00 96.69 183 GLY A C 1
ATOM 1318 O O . GLY A 1 183 ? 13.717 3.556 -3.268 1.00 96.69 183 GLY A O 1
ATOM 1319 N N . VAL A 1 184 ? 13.116 2.872 -5.316 1.00 95.44 184 VAL A N 1
ATOM 1320 C CA . VAL A 1 184 ? 12.152 3.946 -5.568 1.00 95.44 184 VAL A CA 1
ATOM 1321 C C . VAL A 1 184 ? 10.761 3.360 -5.763 1.00 95.44 184 VAL A C 1
ATOM 1323 O O . VAL A 1 184 ? 10.585 2.297 -6.358 1.00 95.44 184 VAL A O 1
ATOM 1326 N N . MET A 1 185 ? 9.748 4.075 -5.291 1.00 92.94 185 MET A N 1
ATOM 1327 C CA . MET A 1 185 ? 8.347 3.783 -5.554 1.00 92.94 185 MET A CA 1
ATOM 1328 C C . MET A 1 185 ? 7.690 4.969 -6.258 1.00 92.94 185 MET A C 1
ATOM 1330 O O . MET A 1 185 ? 7.856 6.099 -5.822 1.00 92.94 185 MET A O 1
ATOM 1334 N N . GLN A 1 186 ? 6.934 4.710 -7.326 1.00 85.56 186 GLN A N 1
ATOM 1335 C CA . GLN A 1 186 ? 6.213 5.719 -8.109 1.00 85.56 186 GLN A CA 1
ATOM 1336 C C . GLN A 1 186 ? 4.761 5.290 -8.298 1.00 85.56 186 GLN A C 1
ATOM 1338 O O . GLN A 1 186 ? 4.481 4.409 -9.105 1.00 85.56 186 GLN A O 1
ATOM 1343 N N . ASN A 1 187 ? 3.836 5.888 -7.549 1.00 78.44 187 ASN A N 1
ATOM 1344 C CA . ASN A 1 187 ? 2.413 5.528 -7.526 1.00 78.44 187 ASN A CA 1
ATOM 1345 C C . ASN A 1 187 ? 2.115 4.055 -7.162 1.00 78.44 187 ASN A C 1
ATOM 1347 O O . ASN A 1 187 ? 0.963 3.648 -7.223 1.00 78.44 187 ASN A O 1
ATOM 1351 N N . GLY A 1 188 ? 3.114 3.252 -6.782 1.00 82.06 188 GLY A N 1
ATOM 1352 C CA . GLY A 1 188 ? 2.954 1.832 -6.458 1.00 82.06 188 GLY A CA 1
ATOM 1353 C C . GLY A 1 188 ? 2.422 1.570 -5.045 1.00 82.06 188 GLY A C 1
ATOM 1354 O O . GLY A 1 188 ? 2.221 2.486 -4.244 1.00 82.06 188 GLY A O 1
ATOM 1355 N N . THR A 1 189 ? 2.235 0.289 -4.720 1.00 89.69 189 THR A N 1
ATOM 1356 C CA . THR A 1 189 ? 1.852 -0.171 -3.376 1.00 89.69 189 THR A CA 1
ATOM 1357 C C . THR A 1 189 ? 2.848 -1.190 -2.834 1.00 89.69 189 THR A C 1
ATOM 1359 O O . THR A 1 189 ? 3.220 -2.142 -3.519 1.00 89.69 189 THR A O 1
ATOM 1362 N N . ILE A 1 190 ? 3.237 -1.026 -1.570 1.00 98.25 190 ILE A N 1
ATOM 1363 C CA . ILE A 1 190 ? 3.946 -2.040 -0.789 1.00 98.25 190 ILE A CA 1
ATOM 1364 C C . ILE A 1 190 ? 3.127 -2.329 0.469 1.00 98.25 190 ILE A C 1
ATOM 1366 O O . ILE A 1 190 ? 2.853 -1.430 1.266 1.00 98.25 190 ILE A O 1
ATOM 1370 N N . ASP A 1 191 ? 2.713 -3.584 0.633 1.00 96.69 191 ASP A N 1
ATOM 1371 C CA . ASP A 1 191 ? 1.807 -4.012 1.701 1.00 96.69 191 ASP A CA 1
ATOM 1372 C C . ASP A 1 191 ? 2.324 -5.262 2.412 1.00 96.69 191 ASP A C 1
ATOM 1374 O O . ASP A 1 191 ? 2.640 -6.271 1.782 1.00 96.69 191 ASP A O 1
ATOM 1378 N N . SER A 1 192 ? 2.344 -5.225 3.744 1.00 97.31 192 SER A N 1
ATOM 1379 C CA . SER A 1 192 ? 2.650 -6.399 4.568 1.00 97.31 192 SER A CA 1
ATOM 1380 C C . SER A 1 192 ? 4.048 -6.969 4.292 1.00 97.31 192 SER A C 1
ATOM 1382 O O . SER A 1 192 ? 4.260 -8.177 4.338 1.00 97.31 192 SER A O 1
ATOM 1384 N N . CYS A 1 193 ? 5.008 -6.097 3.972 1.00 98.75 193 CYS A N 1
ATOM 1385 C CA . CYS A 1 193 ? 6.390 -6.468 3.676 1.00 98.75 193 CYS A CA 1
ATOM 1386 C C . CYS A 1 193 ? 7.320 -6.203 4.862 1.00 98.75 193 CYS A C 1
ATOM 1388 O O . CYS A 1 193 ? 7.066 -5.340 5.704 1.00 98.75 193 CYS A O 1
ATOM 1390 N N . LYS A 1 194 ? 8.436 -6.931 4.911 1.00 98.62 194 LYS A N 1
ATOM 1391 C CA . LYS A 1 194 ? 9.368 -6.894 6.039 1.00 98.62 194 LYS A CA 1
ATOM 1392 C C . LYS A 1 194 ? 10.815 -6.766 5.581 1.00 98.62 194 LYS A C 1
ATOM 1394 O O . LYS A 1 194 ? 11.241 -7.494 4.690 1.00 98.62 194 LYS A O 1
ATOM 1399 N N . ASN A 1 195 ? 11.586 -5.905 6.235 1.00 98.44 195 ASN A N 1
ATOM 1400 C CA . ASN A 1 195 ? 13.035 -5.849 6.089 1.00 98.44 195 ASN A CA 1
ATOM 1401 C C . ASN A 1 195 ? 13.745 -6.251 7.385 1.00 98.44 195 ASN A C 1
ATOM 1403 O O . ASN A 1 195 ? 13.424 -5.781 8.481 1.00 98.44 195 ASN A O 1
ATOM 1407 N N . THR A 1 196 ? 14.737 -7.124 7.246 1.00 97.06 196 THR A N 1
ATOM 1408 C CA . THR A 1 196 ? 15.655 -7.521 8.317 1.00 97.06 196 THR A CA 1
ATOM 1409 C C . THR A 1 196 ? 17.121 -7.344 7.942 1.00 97.06 196 THR A C 1
ATOM 1411 O O . THR A 1 196 ? 17.972 -7.534 8.805 1.00 97.06 196 THR A O 1
ATOM 1414 N N . GLY A 1 197 ? 17.422 -7.045 6.675 1.00 95.75 197 GLY A N 1
ATOM 1415 C CA . GLY A 1 197 ? 18.783 -6.815 6.198 1.00 95.75 197 GLY A CA 1
ATOM 1416 C C . GLY A 1 197 ? 19.265 -5.396 6.492 1.00 95.75 197 GLY A C 1
ATOM 1417 O O . GLY A 1 197 ? 18.463 -4.462 6.571 1.00 95.75 197 GLY A O 1
ATOM 1418 N N . ALA A 1 198 ? 20.578 -5.234 6.662 1.00 96.38 198 ALA A N 1
ATOM 1419 C CA . ALA A 1 198 ? 21.198 -3.918 6.785 1.00 96.38 198 ALA A CA 1
ATOM 1420 C C . ALA A 1 198 ? 21.165 -3.164 5.446 1.00 96.38 198 ALA A C 1
ATOM 1422 O O . ALA A 1 198 ? 21.178 -3.781 4.381 1.00 96.38 198 ALA A O 1
ATOM 1423 N N . ILE A 1 199 ? 21.132 -1.834 5.508 1.00 96.81 199 ILE A N 1
ATOM 1424 C CA . ILE A 1 199 ? 21.125 -0.956 4.336 1.00 96.81 199 ILE A CA 1
ATOM 1425 C C . ILE A 1 199 ? 22.208 0.099 4.526 1.00 96.81 199 ILE A C 1
ATOM 1427 O O . ILE A 1 199 ? 22.241 0.785 5.545 1.00 96.81 199 ILE A O 1
ATOM 1431 N N . THR A 1 200 ? 23.086 0.251 3.541 1.00 95.31 200 THR A N 1
ATOM 1432 C CA . THR A 1 200 ? 24.173 1.231 3.583 1.00 95.31 200 THR A CA 1
ATOM 1433 C C . THR A 1 200 ? 24.252 2.001 2.277 1.00 95.31 200 THR A C 1
ATOM 1435 O O . THR A 1 200 ? 24.521 1.433 1.220 1.00 95.31 200 THR A O 1
ATOM 1438 N N . VAL A 1 201 ? 24.071 3.314 2.367 1.00 93.69 201 VAL A N 1
ATOM 1439 C CA . VAL A 1 201 ? 24.292 4.258 1.273 1.00 93.69 201 VAL A CA 1
ATOM 1440 C C . VAL A 1 201 ? 25.613 4.981 1.497 1.00 93.69 201 VAL A C 1
ATOM 1442 O O . VAL A 1 201 ? 25.859 5.532 2.570 1.00 93.69 201 VAL A O 1
ATOM 1445 N N . THR A 1 202 ? 26.483 4.940 0.489 1.00 91.38 202 THR A N 1
ATOM 1446 C CA . THR A 1 202 ? 27.800 5.583 0.506 1.00 91.38 202 THR A CA 1
ATOM 1447 C C . THR A 1 202 ? 27.946 6.516 -0.689 1.00 91.38 202 THR A C 1
ATOM 1449 O O . THR A 1 202 ? 28.026 6.073 -1.827 1.00 91.38 202 THR A O 1
ATOM 1452 N N . VAL A 1 203 ? 28.054 7.812 -0.437 1.00 87.12 203 VAL A N 1
ATOM 1453 C CA . VAL A 1 203 ? 28.355 8.831 -1.442 1.00 87.12 203 VAL A CA 1
ATOM 1454 C C . VAL A 1 203 ? 29.855 9.140 -1.408 1.00 87.12 203 VAL A C 1
ATOM 1456 O O . VAL A 1 203 ? 30.358 9.644 -0.395 1.00 87.12 203 VAL A O 1
ATOM 1459 N N . PRO A 1 204 ? 30.615 8.823 -2.475 1.00 80.19 204 PRO A N 1
ATOM 1460 C CA . PRO A 1 204 ? 32.014 9.223 -2.591 1.00 80.19 204 PRO A CA 1
ATOM 1461 C C . PRO A 1 204 ? 32.131 10.745 -2.759 1.00 80.19 204 PRO A C 1
ATOM 1463 O O . PRO A 1 204 ? 31.381 11.340 -3.522 1.00 80.19 204 PRO A O 1
ATOM 1466 N N . ASN A 1 205 ? 33.117 11.378 -2.113 1.00 70.31 205 ASN A N 1
ATOM 1467 C CA . ASN A 1 205 ? 33.394 12.823 -2.224 1.00 70.31 205 ASN A CA 1
ATOM 1468 C C . ASN A 1 205 ? 32.254 13.753 -1.743 1.00 70.31 205 ASN A C 1
ATOM 1470 O O . ASN A 1 205 ? 32.009 14.799 -2.343 1.00 70.31 205 ASN A O 1
ATOM 1474 N N . ASN A 1 206 ? 31.626 13.431 -0.607 1.00 63.81 206 ASN A N 1
ATOM 1475 C CA . ASN A 1 206 ? 30.551 14.202 0.051 1.00 63.81 206 ASN A CA 1
ATOM 1476 C C . ASN A 1 206 ? 30.920 15.638 0.517 1.00 63.81 206 ASN A C 1
ATOM 1478 O O . ASN A 1 206 ? 30.150 16.284 1.221 1.00 63.81 206 ASN A O 1
ATOM 1482 N N . SER A 1 207 ? 32.105 16.141 0.154 1.00 56.00 207 SER A N 1
ATOM 1483 C CA . SER A 1 207 ? 32.654 17.441 0.574 1.00 56.00 207 SER A CA 1
ATOM 1484 C C . SER A 1 207 ? 32.342 18.584 -0.406 1.00 56.00 207 SER A C 1
ATOM 1486 O O . SER A 1 207 ? 32.832 19.700 -0.234 1.00 56.00 207 SER A O 1
ATOM 1488 N N . SER A 1 208 ? 31.581 18.310 -1.468 1.00 52.09 208 SER A N 1
ATOM 1489 C CA . SER A 1 208 ? 31.172 19.308 -2.457 1.00 52.09 208 SER A CA 1
ATOM 1490 C C . SER A 1 208 ? 29.992 20.135 -1.932 1.00 52.09 208 SER A C 1
ATOM 1492 O O . SER A 1 208 ? 28.924 19.596 -1.670 1.00 52.09 208 SER A O 1
ATOM 1494 N N . SER A 1 209 ? 30.160 21.459 -1.851 1.00 50.28 209 SER A N 1
ATOM 1495 C CA . SER A 1 209 ? 29.082 22.424 -1.574 1.00 50.28 209 SER A CA 1
ATOM 1496 C C . SER A 1 209 ? 28.076 22.572 -2.725 1.00 50.28 209 SER A C 1
ATOM 1498 O O . SER A 1 209 ? 27.183 23.416 -2.651 1.00 50.28 209 SER A O 1
ATOM 1500 N N . ASP A 1 210 ? 28.251 21.825 -3.819 1.00 47.94 210 ASP A N 1
ATOM 1501 C CA . ASP A 1 210 ? 27.305 21.780 -4.927 1.00 47.94 210 ASP A CA 1
ATOM 1502 C C . ASP A 1 210 ? 26.166 20.808 -4.580 1.00 47.94 210 ASP A C 1
ATOM 1504 O O . ASP A 1 210 ? 26.241 19.593 -4.777 1.00 47.94 210 ASP A O 1
ATOM 1508 N N . VAL A 1 211 ? 25.128 21.378 -3.968 1.00 48.53 211 VAL A N 1
ATOM 1509 C CA . VAL A 1 211 ? 23.932 20.700 -3.439 1.00 48.53 211 VAL A CA 1
ATOM 1510 C C . VAL A 1 211 ? 23.005 20.199 -4.558 1.00 48.53 211 VAL A C 1
ATOM 1512 O O . VAL A 1 211 ? 21.978 19.592 -4.291 1.00 48.53 211 VAL A O 1
ATOM 1515 N N . THR A 1 212 ? 23.328 20.470 -5.827 1.00 45.91 212 THR A N 1
ATOM 1516 C CA . THR A 1 212 ? 22.395 20.269 -6.946 1.00 45.91 212 THR A CA 1
ATOM 1517 C C . THR A 1 212 ? 22.337 18.836 -7.485 1.00 45.91 212 THR A C 1
ATOM 1519 O O . THR A 1 212 ? 21.447 18.551 -8.278 1.00 45.91 212 THR A O 1
ATOM 1522 N N . ASN A 1 213 ? 23.233 17.938 -7.047 1.00 49.03 213 ASN A N 1
ATOM 1523 C CA . ASN A 1 213 ? 23.391 16.589 -7.619 1.00 49.03 213 ASN A CA 1
ATOM 1524 C C . ASN A 1 213 ? 23.551 15.454 -6.583 1.00 49.03 213 ASN A C 1
ATOM 1526 O O . ASN A 1 213 ? 24.056 14.391 -6.943 1.00 49.03 213 ASN A O 1
ATOM 1530 N N . HIS A 1 214 ? 23.188 15.674 -5.313 1.00 56.25 214 HIS A N 1
ATOM 1531 C CA . HIS A 1 214 ? 23.290 14.655 -4.261 1.00 56.25 214 HIS A CA 1
ATOM 1532 C C . HIS A 1 214 ? 21.924 14.444 -3.600 1.00 56.25 214 HIS A C 1
ATOM 1534 O O . HIS A 1 214 ? 21.554 15.159 -2.676 1.00 56.25 214 HIS A O 1
ATOM 1540 N N . GLU A 1 215 ? 21.162 13.467 -4.094 1.00 69.69 215 GLU A N 1
ATOM 1541 C CA . GLU A 1 215 ? 19.831 13.111 -3.574 1.00 69.69 215 GLU A CA 1
ATOM 1542 C C . GLU A 1 215 ? 19.824 11.710 -2.940 1.00 69.69 215 GLU A C 1
ATOM 1544 O O . GLU A 1 215 ? 18.902 10.913 -3.124 1.00 69.69 215 GLU A O 1
ATOM 1549 N N . ALA A 1 216 ? 20.886 11.363 -2.212 1.00 86.69 216 ALA A N 1
ATOM 1550 C CA . ALA A 1 216 ? 21.030 10.017 -1.682 1.00 86.69 216 ALA A CA 1
ATOM 1551 C C . ALA A 1 216 ? 20.035 9.752 -0.541 1.00 86.69 216 ALA A C 1
ATOM 1553 O O . ALA A 1 216 ? 19.946 10.506 0.430 1.00 86.69 216 ALA A O 1
ATOM 1554 N N . SER A 1 217 ? 19.308 8.640 -0.619 1.00 92.69 217 SER A N 1
ATOM 1555 C CA . SER A 1 217 ? 18.284 8.293 0.359 1.00 92.69 217 SER A CA 1
ATOM 1556 C C . SER A 1 217 ? 18.317 6.816 0.733 1.00 92.69 217 SER A C 1
ATOM 1558 O O . SER A 1 217 ? 18.586 5.944 -0.093 1.00 92.69 217 SER A O 1
ATOM 1560 N N . ALA A 1 218 ? 18.024 6.528 1.998 1.00 95.50 218 ALA A N 1
ATOM 1561 C CA . ALA A 1 218 ? 17.978 5.175 2.527 1.00 95.50 218 ALA A CA 1
ATOM 1562 C C . ALA A 1 218 ? 16.673 4.942 3.292 1.00 95.50 218 ALA A C 1
ATOM 1564 O O . ALA A 1 218 ? 16.240 5.786 4.076 1.00 95.50 218 ALA A O 1
ATOM 1565 N N . GLY A 1 219 ? 16.043 3.786 3.097 1.00 96.38 219 GLY A N 1
ATOM 1566 C CA . GLY A 1 219 ? 14.813 3.457 3.809 1.00 96.38 219 GLY A CA 1
ATOM 1567 C C . GLY A 1 219 ? 14.686 1.985 4.144 1.00 96.38 219 GLY A C 1
ATOM 1568 O O . GLY A 1 219 ? 14.972 1.133 3.313 1.00 96.38 219 GLY A O 1
ATOM 1569 N N . GLY A 1 220 ? 14.200 1.646 5.338 1.00 97.75 220 GLY A N 1
ATOM 1570 C CA . GLY A 1 220 ? 14.065 0.237 5.726 1.00 97.75 220 GLY A CA 1
ATOM 1571 C C . GLY A 1 220 ? 13.176 -0.558 4.772 1.00 97.75 220 GLY A C 1
ATOM 1572 O O . GLY A 1 220 ? 13.421 -1.735 4.543 1.00 97.75 220 GLY A O 1
ATOM 1573 N N . ILE A 1 221 ? 12.189 0.089 4.150 1.00 98.62 221 ILE A N 1
ATOM 1574 C CA . ILE A 1 221 ? 11.316 -0.508 3.135 1.00 98.62 221 ILE A CA 1
ATOM 1575 C C . ILE A 1 221 ? 11.545 0.140 1.766 1.00 98.62 221 ILE A C 1
ATOM 1577 O O . ILE A 1 221 ? 11.766 -0.589 0.798 1.00 98.62 221 ILE A O 1
ATOM 1581 N N . VAL A 1 222 ? 11.516 1.477 1.685 1.00 98.44 222 VAL A N 1
ATOM 1582 C CA . VAL A 1 222 ? 11.683 2.238 0.430 1.00 98.44 222 VAL A CA 1
ATOM 1583 C C . VAL A 1 222 ? 12.614 3.424 0.622 1.00 98.44 222 VAL A C 1
ATOM 1585 O O . VAL A 1 222 ? 12.413 4.175 1.565 1.00 98.44 222 VAL A O 1
ATOM 1588 N N . ALA A 1 223 ? 13.580 3.675 -0.261 1.00 97.19 223 ALA A N 1
ATOM 1589 C CA . ALA A 1 223 ? 14.363 4.910 -0.148 1.00 97.19 223 ALA A CA 1
ATOM 1590 C C . ALA A 1 223 ? 13.535 6.143 -0.523 1.00 97.19 223 ALA A C 1
ATOM 1592 O O . ALA A 1 223 ? 13.407 7.045 0.295 1.00 97.19 223 ALA A O 1
ATOM 1593 N N . PHE A 1 224 ? 12.907 6.165 -1.700 1.00 94.75 224 PHE A N 1
ATOM 1594 C CA . PHE A 1 224 ? 12.064 7.289 -2.119 1.00 94.75 224 PHE A CA 1
ATOM 1595 C C . PHE A 1 224 ? 10.648 6.846 -2.498 1.00 94.75 224 PHE A C 1
ATOM 1597 O O . PHE A 1 224 ? 10.457 6.088 -3.448 1.00 94.75 224 PHE A O 1
ATOM 1604 N N . ASN A 1 225 ? 9.647 7.328 -1.758 1.00 93.38 225 ASN A N 1
ATOM 1605 C CA . ASN A 1 225 ? 8.236 7.152 -2.082 1.00 93.38 225 ASN A CA 1
ATOM 1606 C C . ASN A 1 225 ? 7.674 8.389 -2.794 1.00 93.38 225 ASN A C 1
ATOM 1608 O O . ASN A 1 225 ? 7.438 9.402 -2.135 1.00 93.38 225 ASN A O 1
ATOM 1612 N N . TYR A 1 226 ? 7.427 8.247 -4.098 1.00 86.56 226 TYR A N 1
ATOM 1613 C CA . TYR A 1 226 ? 6.799 9.219 -4.990 1.00 86.56 226 TYR A CA 1
ATOM 1614 C C . TYR A 1 226 ? 5.326 8.839 -5.251 1.00 86.56 226 TYR A C 1
ATOM 1616 O O . TYR A 1 226 ? 5.002 8.082 -6.168 1.00 86.56 226 TYR A O 1
ATOM 1624 N N . ASN A 1 227 ? 4.423 9.324 -4.406 1.00 82.38 227 ASN A N 1
ATOM 1625 C CA . ASN A 1 227 ? 2.971 9.190 -4.432 1.00 82.38 227 ASN A CA 1
ATOM 1626 C C . ASN A 1 227 ? 2.471 7.736 -4.342 1.00 82.38 227 ASN A C 1
ATOM 1628 O O . ASN A 1 227 ? 1.374 7.397 -4.779 1.00 82.38 227 ASN A O 1
ATOM 1632 N N . GLY A 1 228 ? 3.285 6.843 -3.783 1.00 85.75 228 GLY A N 1
ATOM 1633 C CA . GLY A 1 228 ? 2.912 5.464 -3.489 1.00 85.75 228 GLY A CA 1
ATOM 1634 C C . GLY A 1 228 ? 2.371 5.273 -2.072 1.00 85.75 228 GLY A C 1
ATOM 1635 O O . GLY A 1 228 ? 2.398 6.172 -1.222 1.00 85.75 228 GLY A O 1
ATOM 1636 N N . THR A 1 229 ? 1.898 4.058 -1.799 1.00 92.00 229 THR A N 1
ATOM 1637 C CA . THR A 1 229 ? 1.397 3.643 -0.480 1.00 92.00 229 THR A CA 1
ATOM 1638 C C . THR A 1 229 ? 2.277 2.552 0.123 1.00 92.00 229 THR A C 1
ATOM 1640 O O . THR A 1 229 ? 2.340 1.443 -0.403 1.00 92.00 229 THR A O 1
ATOM 1643 N N . VAL A 1 230 ? 2.885 2.830 1.279 1.00 97.94 230 VAL A N 1
ATOM 1644 C CA . VAL A 1 230 ? 3.522 1.831 2.150 1.00 97.94 230 VAL A CA 1
ATOM 1645 C C . VAL A 1 230 ? 2.597 1.547 3.321 1.00 97.94 230 VAL A C 1
ATOM 1647 O O . VAL A 1 230 ? 2.295 2.451 4.104 1.00 97.94 230 VAL A O 1
ATOM 1650 N N . LYS A 1 231 ? 2.149 0.301 3.480 1.00 97.25 231 LYS A N 1
ATOM 1651 C CA . LYS A 1 231 ? 1.281 -0.061 4.604 1.00 97.25 231 LYS A CA 1
ATOM 1652 C C . LYS A 1 231 ? 1.608 -1.405 5.229 1.00 97.25 231 LYS A C 1
ATOM 1654 O O . LYS A 1 231 ? 2.076 -2.309 4.548 1.00 97.25 231 LYS A O 1
ATOM 1659 N N . LYS A 1 232 ? 1.348 -1.541 6.532 1.00 97.81 232 LYS A N 1
ATOM 1660 C CA . LYS A 1 232 ? 1.554 -2.799 7.278 1.00 97.81 232 LYS A CA 1
ATOM 1661 C C . LYS A 1 232 ? 2.984 -3.348 7.171 1.00 97.81 232 LYS A C 1
ATOM 1663 O O . LYS A 1 232 ? 3.182 -4.554 7.246 1.00 97.81 232 LYS A O 1
ATOM 1668 N N . CYS A 1 233 ? 3.973 -2.481 6.961 1.00 98.62 233 CYS A N 1
ATOM 1669 C CA . CYS A 1 233 ? 5.354 -2.898 6.743 1.00 98.62 233 CYS A CA 1
ATOM 1670 C C . CYS A 1 233 ? 6.203 -2.778 8.010 1.00 98.62 233 CYS A C 1
ATOM 1672 O O . CYS A 1 233 ? 5.954 -1.919 8.858 1.00 98.62 233 CYS A O 1
ATOM 1674 N N . GLU A 1 234 ? 7.236 -3.610 8.108 1.00 98.12 234 GLU A N 1
ATOM 1675 C CA . GLU A 1 234 ? 8.115 -3.667 9.276 1.00 98.12 234 GLU A CA 1
ATOM 1676 C C . GLU A 1 234 ? 9.595 -3.611 8.885 1.00 98.12 234 GLU A C 1
ATOM 1678 O O . GLU A 1 234 ? 10.071 -4.448 8.120 1.00 98.12 234 GLU A O 1
ATOM 1683 N N . ASN A 1 235 ? 10.347 -2.683 9.474 1.00 97.06 235 ASN A N 1
ATOM 1684 C CA . ASN A 1 235 ? 11.806 -2.738 9.515 1.00 97.06 235 ASN A CA 1
ATOM 1685 C C . ASN A 1 235 ? 12.251 -3.212 10.902 1.00 97.06 235 ASN A C 1
ATOM 1687 O O . ASN A 1 235 ? 12.020 -2.534 11.903 1.00 97.06 235 ASN A O 1
ATOM 1691 N N . THR A 1 236 ? 12.850 -4.397 10.986 1.00 92.75 236 THR A N 1
ATOM 1692 C CA . THR A 1 236 ? 13.132 -5.036 12.284 1.00 92.75 236 THR A CA 1
ATOM 1693 C C . THR A 1 236 ? 14.342 -4.458 13.005 1.00 92.75 236 THR A C 1
ATOM 1695 O O . THR A 1 236 ? 15.223 -3.872 12.388 1.00 92.75 236 THR A O 1
ATOM 1698 N N . ALA A 1 237 ? 14.446 -4.739 14.307 1.00 79.75 237 ALA A N 1
ATOM 1699 C CA . ALA A 1 237 ? 15.571 -4.336 15.156 1.00 79.75 237 ALA A CA 1
ATOM 1700 C C . ALA A 1 237 ? 16.960 -4.816 14.700 1.00 79.75 237 ALA A C 1
ATOM 1702 O O . ALA A 1 237 ? 17.959 -4.224 15.095 1.00 79.75 237 ALA A O 1
ATOM 1703 N N . ASN A 1 238 ? 17.034 -5.857 13.867 1.00 83.75 238 ASN A N 1
ATOM 1704 C CA . ASN A 1 238 ? 18.306 -6.349 13.334 1.00 83.75 238 ASN A CA 1
ATOM 1705 C C . ASN A 1 238 ? 18.819 -5.514 12.150 1.00 83.75 238 ASN A C 1
ATOM 1707 O O . ASN A 1 238 ? 19.991 -5.623 11.800 1.00 83.75 238 ASN A O 1
ATOM 1711 N N . ALA A 1 239 ? 17.959 -4.707 11.525 1.00 85.00 239 ALA A N 1
ATOM 1712 C CA . ALA A 1 239 ? 18.345 -3.860 10.412 1.00 85.00 239 ALA A CA 1
ATOM 1713 C C . ALA A 1 239 ? 18.976 -2.560 10.927 1.00 85.00 239 ALA A C 1
ATOM 1715 O O . ALA A 1 239 ? 18.388 -1.843 11.741 1.00 85.00 239 ALA A O 1
ATOM 1716 N N . THR A 1 240 ? 20.154 -2.241 10.399 1.00 91.44 240 THR A N 1
ATOM 1717 C CA . THR A 1 240 ? 20.805 -0.939 10.568 1.00 91.44 240 THR A CA 1
ATOM 1718 C C . THR A 1 240 ? 20.812 -0.236 9.222 1.00 91.44 240 THR A C 1
ATOM 1720 O O . THR A 1 240 ? 21.226 -0.829 8.226 1.00 91.44 240 THR A O 1
ATOM 1723 N N . ILE A 1 241 ? 20.348 1.011 9.197 1.00 92.50 241 ILE A N 1
ATOM 1724 C CA . ILE A 1 241 ? 20.258 1.838 7.995 1.00 92.50 241 ILE A CA 1
ATOM 1725 C C . ILE A 1 241 ? 21.227 3.004 8.151 1.00 92.50 241 ILE A C 1
ATOM 1727 O O . ILE A 1 241 ? 21.093 3.791 9.093 1.00 92.50 241 ILE A O 1
ATOM 1731 N N . THR A 1 242 ? 22.190 3.108 7.235 1.00 92.00 242 THR A N 1
ATOM 1732 C CA . THR A 1 242 ? 23.204 4.164 7.238 1.00 92.00 242 THR A CA 1
ATOM 1733 C C . THR A 1 242 ? 23.277 4.936 5.931 1.00 92.00 242 THR A C 1
ATOM 1735 O O . THR A 1 242 ? 23.140 4.367 4.848 1.00 92.00 242 THR A O 1
ATOM 1738 N N . ASN A 1 243 ? 23.529 6.240 6.044 1.00 88.69 243 ASN A N 1
ATOM 1739 C CA . ASN A 1 243 ? 23.782 7.144 4.924 1.00 88.69 243 ASN A CA 1
ATOM 1740 C C . ASN A 1 243 ? 24.849 8.176 5.334 1.00 88.69 243 ASN A C 1
ATOM 1742 O O . ASN A 1 243 ? 24.794 8.726 6.436 1.00 88.69 243 ASN A O 1
ATOM 1746 N N . ASN A 1 244 ? 25.845 8.410 4.480 1.00 89.69 244 ASN A N 1
ATOM 1747 C CA . ASN A 1 244 ? 26.939 9.356 4.736 1.00 89.69 244 ASN A CA 1
ATOM 1748 C C . ASN A 1 244 ? 26.863 10.641 3.886 1.00 89.69 244 ASN A C 1
ATOM 1750 O O . ASN A 1 244 ? 27.804 11.444 3.909 1.00 89.69 244 ASN A O 1
ATOM 1754 N N . GLU A 1 245 ? 25.791 10.815 3.115 1.00 86.12 245 GLU A N 1
ATOM 1755 C CA . GLU A 1 245 ? 25.540 12.023 2.335 1.00 86.12 245 GLU A CA 1
ATOM 1756 C C . GLU A 1 245 ? 25.197 13.195 3.266 1.00 86.12 245 GLU A C 1
ATOM 1758 O O . GLU A 1 245 ? 24.618 13.006 4.335 1.00 86.12 245 GLU A O 1
ATOM 1763 N N . THR A 1 246 ? 25.612 14.402 2.888 1.00 81.50 246 THR A N 1
ATOM 1764 C CA . THR A 1 246 ? 25.527 15.626 3.702 1.00 81.50 246 THR A CA 1
ATOM 1765 C C . THR A 1 246 ? 24.084 16.112 3.897 1.00 81.50 246 THR A C 1
ATOM 1767 O O . THR A 1 246 ? 23.782 16.746 4.906 1.00 81.50 246 THR A O 1
ATOM 1770 N N . TYR A 1 247 ? 23.172 15.756 2.995 1.00 78.38 247 TYR A N 1
ATOM 1771 C CA . TYR A 1 247 ? 21.740 16.053 3.049 1.00 78.38 247 TYR A CA 1
ATOM 1772 C C . TYR A 1 247 ? 20.871 14.783 2.976 1.00 78.38 247 TYR A C 1
ATOM 1774 O O . TYR A 1 247 ? 19.705 14.830 2.580 1.00 78.38 247 TYR A O 1
ATOM 1782 N N . GLY A 1 248 ? 21.442 13.641 3.379 1.00 85.00 248 GLY A N 1
ATOM 1783 C CA . GLY A 1 248 ? 20.906 12.338 3.014 1.00 85.00 248 GLY A CA 1
ATOM 1784 C C . GLY A 1 248 ? 19.669 11.982 3.819 1.00 85.00 248 GLY A C 1
ATOM 1785 O O . GLY A 1 248 ? 19.731 11.883 5.045 1.00 85.00 248 GLY A O 1
ATOM 1786 N N . TYR A 1 249 ? 18.544 11.731 3.154 1.00 90.44 249 TYR A N 1
ATOM 1787 C CA . TYR A 1 249 ? 17.307 11.368 3.848 1.00 90.44 249 TYR A CA 1
ATOM 1788 C C . TYR A 1 249 ? 17.297 9.892 4.219 1.00 90.44 249 TYR A C 1
ATOM 1790 O O . TYR A 1 249 ? 17.311 9.026 3.338 1.00 90.44 249 TYR A O 1
ATOM 1798 N N . THR A 1 250 ? 17.197 9.603 5.514 1.00 92.38 250 THR A N 1
ATOM 1799 C CA . THR A 1 250 ? 17.247 8.232 6.028 1.00 92.38 250 THR A CA 1
ATOM 1800 C C . THR A 1 250 ? 16.048 7.952 6.916 1.00 92.38 250 THR A C 1
ATOM 1802 O O . THR A 1 250 ? 15.820 8.633 7.911 1.00 92.38 250 THR A O 1
ATOM 1805 N N . GLY A 1 251 ? 15.269 6.936 6.558 1.00 93.81 251 GLY A N 1
ATOM 1806 C CA . GLY A 1 251 ? 14.049 6.570 7.263 1.00 93.81 251 GLY A CA 1
ATOM 1807 C C . GLY A 1 251 ? 14.040 5.121 7.713 1.00 93.81 251 GLY A C 1
ATOM 1808 O O . GLY A 1 251 ? 14.414 4.226 6.959 1.00 93.81 251 GLY A O 1
ATOM 1809 N N . GLY A 1 252 ? 13.519 4.847 8.905 1.00 95.44 252 GLY A N 1
ATOM 1810 C CA . GLY A 1 252 ? 13.296 3.465 9.337 1.00 95.44 252 GLY A CA 1
ATOM 1811 C C . GLY A 1 252 ? 12.318 2.706 8.436 1.00 95.44 252 GLY A C 1
ATOM 1812 O O . GLY A 1 252 ? 12.455 1.500 8.272 1.00 95.44 252 GLY A O 1
ATOM 1813 N N . ILE A 1 253 ? 11.375 3.400 7.786 1.00 97.88 253 ILE A N 1
ATOM 1814 C CA . ILE A 1 253 ? 10.469 2.826 6.779 1.00 97.88 253 ILE A CA 1
ATOM 1815 C C . ILE A 1 253 ? 10.732 3.435 5.403 1.00 97.88 253 ILE A C 1
ATOM 1817 O O . ILE A 1 253 ? 11.015 2.689 4.463 1.00 97.88 253 ILE A O 1
ATOM 1821 N N . VAL A 1 254 ? 10.644 4.764 5.279 1.00 97.44 254 VAL A N 1
ATOM 1822 C CA . VAL A 1 254 ? 10.842 5.471 4.006 1.00 97.44 254 VAL A CA 1
ATOM 1823 C C . VAL A 1 254 ? 11.880 6.577 4.137 1.00 97.44 254 VAL A C 1
ATOM 1825 O O . VAL A 1 254 ? 11.728 7.429 4.995 1.00 97.44 254 VAL A O 1
ATOM 1828 N N . GLY A 1 255 ? 12.899 6.630 3.285 1.00 94.38 255 GLY A N 1
ATOM 1829 C CA . GLY A 1 255 ? 13.884 7.718 3.321 1.00 94.38 255 GLY A CA 1
ATOM 1830 C C . GLY A 1 255 ? 13.261 9.092 3.048 1.00 94.38 255 GLY A C 1
ATOM 1831 O O . GLY A 1 255 ? 13.133 9.912 3.952 1.00 94.38 255 GLY A O 1
ATOM 1832 N N . ASN A 1 256 ? 12.808 9.323 1.821 1.00 92.31 256 ASN A N 1
ATOM 1833 C CA . ASN A 1 256 ? 12.117 10.534 1.388 1.00 92.31 256 ASN A CA 1
ATOM 1834 C C . ASN A 1 256 ? 10.675 10.199 0.968 1.00 92.31 256 ASN A C 1
ATOM 1836 O O . ASN A 1 256 ? 10.462 9.228 0.242 1.00 92.31 256 ASN A O 1
ATOM 1840 N N . ASN A 1 257 ? 9.667 10.949 1.420 1.00 92.69 257 ASN A N 1
ATOM 1841 C CA . ASN A 1 257 ? 8.263 10.576 1.216 1.00 92.69 257 ASN A CA 1
ATOM 1842 C C . ASN A 1 257 ? 7.365 11.765 0.837 1.00 92.69 257 ASN A C 1
ATOM 1844 O O . ASN A 1 257 ? 7.208 12.687 1.638 1.00 92.69 257 ASN A O 1
ATOM 1848 N N . ASP A 1 258 ? 6.673 11.665 -0.305 1.00 87.69 258 ASP A N 1
ATOM 1849 C CA . ASP A 1 258 ? 5.502 12.497 -0.662 1.00 87.69 258 ASP A CA 1
ATOM 1850 C C . ASP A 1 258 ? 4.174 11.703 -0.722 1.00 87.69 258 ASP A C 1
ATOM 1852 O O . ASP A 1 258 ? 3.113 12.278 -0.967 1.00 87.69 258 ASP A O 1
ATOM 1856 N N . GLY A 1 259 ? 4.223 10.388 -0.473 1.00 88.44 259 GLY A N 1
ATOM 1857 C CA . GLY A 1 259 ? 3.067 9.490 -0.470 1.00 88.44 259 GLY A CA 1
ATOM 1858 C C . GLY A 1 259 ? 2.542 9.140 0.928 1.00 88.44 259 GLY A C 1
ATOM 1859 O O . GLY A 1 259 ? 2.722 9.873 1.908 1.00 88.44 259 GLY A O 1
ATOM 1860 N N . THR A 1 260 ? 1.887 7.982 1.042 1.00 92.19 260 THR A N 1
ATOM 1861 C CA . THR A 1 260 ? 1.267 7.507 2.290 1.00 92.19 260 THR A CA 1
ATOM 1862 C C . THR A 1 260 ? 2.087 6.414 2.970 1.00 92.19 260 THR A C 1
ATOM 1864 O O . THR A 1 260 ? 2.397 5.392 2.364 1.00 92.19 260 THR A O 1
ATOM 1867 N N . ILE A 1 261 ? 2.338 6.584 4.271 1.00 97.25 261 ILE A N 1
ATOM 1868 C CA . ILE A 1 261 ? 2.862 5.563 5.184 1.00 97.25 261 ILE A CA 1
ATOM 1869 C C . ILE A 1 261 ? 1.787 5.272 6.239 1.00 97.25 261 ILE A C 1
ATOM 1871 O O . ILE A 1 261 ? 1.351 6.175 6.959 1.00 97.25 261 ILE A O 1
ATOM 1875 N N . ASN A 1 262 ? 1.327 4.024 6.340 1.00 96.88 262 ASN A N 1
ATOM 1876 C CA . ASN A 1 262 ? 0.232 3.668 7.242 1.00 96.88 262 ASN A CA 1
ATOM 1877 C C . ASN A 1 262 ? 0.436 2.324 7.951 1.00 96.88 262 ASN A C 1
ATOM 1879 O O . ASN A 1 262 ? 0.649 1.306 7.304 1.00 96.88 262 ASN A O 1
ATOM 1883 N N . ASN A 1 263 ? 0.252 2.280 9.272 1.00 97.81 263 ASN A N 1
ATOM 1884 C CA . ASN A 1 263 ? 0.402 1.046 10.052 1.00 97.81 263 ASN A CA 1
ATOM 1885 C C . ASN A 1 263 ? 1.787 0.398 9.880 1.00 97.81 263 ASN A C 1
ATOM 1887 O O . ASN A 1 263 ? 1.865 -0.796 9.618 1.00 97.81 263 ASN A O 1
ATOM 1891 N N . CYS A 1 264 ? 2.873 1.167 9.974 1.00 98.50 264 CYS A N 1
ATOM 1892 C CA . CYS A 1 264 ? 4.233 0.639 9.825 1.00 98.50 264 CYS A CA 1
ATOM 1893 C C . CYS A 1 264 ? 5.002 0.644 11.152 1.00 98.50 264 CYS A C 1
ATOM 1895 O O . CYS A 1 264 ? 4.783 1.509 12.004 1.00 98.50 264 CYS A O 1
ATOM 1897 N N . LEU A 1 265 ? 5.918 -0.315 11.305 1.00 97.56 265 LEU A N 1
ATOM 1898 C CA . LEU A 1 265 ? 6.736 -0.519 12.501 1.00 97.56 265 LEU A CA 1
ATOM 1899 C C . LEU A 1 265 ? 8.224 -0.417 12.165 1.00 97.56 265 LEU A C 1
ATOM 1901 O O . LEU A 1 265 ? 8.733 -1.218 11.383 1.00 97.56 265 LEU A O 1
ATOM 1905 N N . ASN A 1 266 ? 8.937 0.509 12.800 1.00 96.44 266 ASN A N 1
ATOM 1906 C CA . ASN A 1 266 ? 10.395 0.492 12.812 1.00 96.44 266 ASN A CA 1
ATOM 1907 C C . ASN A 1 266 ? 10.919 0.066 14.184 1.00 96.44 266 ASN A C 1
ATOM 1909 O O . ASN A 1 266 ? 10.685 0.745 15.179 1.00 96.44 266 ASN A O 1
ATOM 1913 N N . GLY A 1 267 ? 11.676 -1.025 14.216 1.00 93.62 267 GLY A N 1
ATOM 1914 C CA . GLY A 1 267 ? 12.548 -1.385 15.331 1.00 93.62 267 GLY A CA 1
ATOM 1915 C C . GLY A 1 267 ? 14.035 -1.202 15.025 1.00 93.62 267 GLY A C 1
ATOM 1916 O O . GLY A 1 267 ? 14.838 -1.173 15.959 1.00 93.62 267 GLY A O 1
ATOM 1917 N N . GLY A 1 268 ? 14.409 -1.080 13.748 1.00 91.56 268 GLY A N 1
ATOM 1918 C CA . GLY A 1 268 ? 15.797 -0.983 13.289 1.00 91.56 268 GLY A CA 1
ATOM 1919 C C . GLY A 1 268 ? 16.471 0.346 13.615 1.00 91.56 268 GLY A C 1
ATOM 1920 O O . GLY A 1 268 ? 15.806 1.353 13.873 1.00 91.56 268 GLY A O 1
ATOM 1921 N N . ILE A 1 269 ? 17.805 0.331 13.634 1.00 91.25 269 ILE A N 1
ATOM 1922 C CA . ILE A 1 269 ? 18.630 1.516 13.900 1.00 91.25 269 ILE A CA 1
ATOM 1923 C C . ILE A 1 269 ? 18.698 2.363 12.632 1.00 91.25 269 ILE A C 1
ATOM 1925 O O . ILE A 1 269 ? 18.971 1.843 11.551 1.00 91.25 269 ILE A O 1
ATOM 1929 N N . VAL A 1 270 ? 18.493 3.669 12.780 1.00 91.19 270 VAL A N 1
ATOM 1930 C CA . VAL A 1 270 ? 18.588 4.649 11.695 1.00 91.19 270 VAL A CA 1
ATOM 1931 C C . VAL A 1 270 ? 19.689 5.633 12.061 1.00 91.19 270 VAL A C 1
ATOM 1933 O O . VAL A 1 270 ? 19.654 6.216 13.141 1.00 91.19 270 VAL A O 1
ATOM 1936 N N . SER A 1 271 ? 20.697 5.797 11.206 1.00 88.12 271 SER A N 1
ATOM 1937 C CA . SER A 1 271 ? 21.820 6.685 11.508 1.00 88.12 271 SER A CA 1
ATOM 1938 C C . SER A 1 271 ? 22.412 7.303 10.251 1.00 88.12 271 SER A C 1
ATOM 1940 O O . SER A 1 271 ? 22.927 6.604 9.384 1.00 88.12 271 SER A O 1
ATOM 1942 N N . ASN A 1 272 ? 22.419 8.632 10.193 1.00 86.56 272 ASN A N 1
ATOM 1943 C CA . ASN A 1 272 ? 23.290 9.343 9.269 1.00 86.56 272 ASN A CA 1
ATOM 1944 C C . ASN A 1 272 ? 24.674 9.478 9.898 1.00 86.56 272 ASN A C 1
ATOM 1946 O O . ASN A 1 272 ? 24.803 9.923 11.037 1.00 86.56 272 ASN A O 1
ATOM 1950 N N . THR A 1 273 ? 25.708 9.058 9.172 1.00 84.12 273 THR A N 1
ATOM 1951 C CA . THR A 1 273 ? 27.088 9.084 9.681 1.00 84.12 273 THR A CA 1
ATOM 1952 C C . THR A 1 273 ? 27.773 10.426 9.440 1.00 84.12 273 THR A C 1
ATOM 1954 O O . THR A 1 273 ? 28.859 10.654 9.966 1.00 84.12 273 THR A O 1
ATOM 1957 N N . ASN A 1 274 ? 27.169 11.297 8.627 1.00 80.44 274 ASN A N 1
ATOM 1958 C CA . ASN A 1 274 ? 27.578 12.687 8.479 1.00 80.44 274 ASN A CA 1
ATOM 1959 C C . ASN A 1 274 ? 26.844 13.545 9.522 1.00 80.44 274 ASN A C 1
ATOM 1961 O O . ASN A 1 274 ? 25.616 13.507 9.596 1.00 80.44 274 ASN A O 1
ATOM 1965 N N . GLU A 1 275 ? 27.595 14.306 10.322 1.00 76.62 275 GLU A N 1
ATOM 1966 C CA . GLU A 1 275 ? 27.046 15.150 11.391 1.00 76.62 275 GLU A CA 1
ATOM 1967 C C . GLU A 1 275 ? 26.104 16.236 10.849 1.00 76.62 275 GLU A C 1
ATOM 1969 O O . GLU A 1 275 ? 25.077 16.512 11.469 1.00 76.62 275 GLU A O 1
ATOM 1974 N N . ASP A 1 276 ? 26.386 16.775 9.658 1.00 75.81 276 ASP A N 1
ATOM 1975 C CA . ASP A 1 276 ? 25.551 17.793 9.005 1.00 75.81 276 ASP A CA 1
ATOM 1976 C C . ASP A 1 276 ? 24.185 17.234 8.569 1.00 75.81 276 ASP A C 1
ATOM 1978 O O . ASP A 1 276 ? 23.202 17.972 8.462 1.00 75.81 276 ASP A O 1
ATOM 1982 N N . ALA A 1 277 ? 24.106 15.912 8.379 1.00 74.25 277 ALA A N 1
ATOM 1983 C CA . ALA A 1 277 ? 22.907 15.211 7.948 1.00 74.25 277 ALA A CA 1
ATOM 1984 C C . ALA A 1 277 ? 22.121 14.569 9.096 1.00 74.25 277 ALA A C 1
ATOM 1986 O O . ALA A 1 277 ? 21.095 13.939 8.846 1.00 74.25 277 ALA A O 1
ATOM 1987 N N . ALA A 1 278 ? 22.573 14.681 10.349 1.00 71.56 278 ALA A N 1
ATOM 1988 C CA . ALA A 1 278 ? 21.963 13.972 11.478 1.00 71.56 278 ALA A CA 1
ATOM 1989 C C . ALA A 1 278 ? 20.456 14.265 11.627 1.00 71.56 278 ALA A C 1
ATOM 1991 O O . ALA A 1 278 ? 19.682 13.370 11.960 1.00 71.56 278 ALA A O 1
ATOM 1992 N N . ASN A 1 279 ? 20.027 15.485 11.288 1.00 75.25 279 ASN A N 1
ATOM 1993 C CA . ASN A 1 279 ? 18.625 15.913 11.341 1.00 75.25 279 ASN A CA 1
ATOM 1994 C C . ASN A 1 279 ? 17.753 15.351 10.199 1.00 75.25 279 ASN A C 1
ATOM 1996 O O . ASN A 1 279 ? 16.545 15.545 10.201 1.00 75.25 279 ASN A O 1
ATOM 2000 N N . TYR A 1 280 ? 18.329 14.659 9.215 1.00 85.19 280 TYR A N 1
ATOM 2001 C CA . TYR A 1 280 ? 17.597 14.023 8.109 1.00 85.19 280 TYR A CA 1
ATOM 2002 C C . TYR A 1 280 ? 17.350 12.523 8.342 1.00 85.19 280 TYR A C 1
ATOM 2004 O O . TYR A 1 280 ? 16.880 11.820 7.444 1.00 85.19 280 TYR A O 1
ATOM 2012 N N . ALA A 1 281 ? 17.655 12.032 9.549 1.00 88.12 281 ALA A N 1
ATOM 2013 C CA . ALA A 1 281 ? 17.386 10.671 9.987 1.00 88.12 281 ALA A CA 1
ATOM 2014 C C . ALA A 1 281 ? 16.108 10.617 10.840 1.00 88.12 281 ALA A C 1
ATOM 2016 O O . ALA A 1 281 ? 16.053 11.186 11.929 1.00 88.12 281 ALA A O 1
ATOM 2017 N N . GLY A 1 282 ? 15.085 9.901 10.371 1.00 90.00 282 GLY A N 1
ATOM 2018 C CA . GLY A 1 282 ? 13.851 9.675 11.122 1.00 90.00 282 GLY A CA 1
ATOM 2019 C C . GLY A 1 282 ? 13.514 8.198 11.282 1.00 90.00 282 GLY A C 1
ATOM 2020 O O . GLY A 1 282 ? 13.717 7.372 10.395 1.00 90.00 282 GLY A O 1
ATOM 2021 N N . GLY A 1 283 ? 12.943 7.844 12.425 1.00 91.38 283 GLY A N 1
ATOM 2022 C CA . GLY A 1 283 ? 12.560 6.479 12.764 1.00 91.38 283 GLY A CA 1
ATOM 2023 C C . GLY A 1 283 ? 11.466 5.899 11.868 1.00 91.38 283 GLY A C 1
ATOM 2024 O O . GLY A 1 283 ? 11.426 4.689 11.692 1.00 91.38 283 GLY A O 1
ATOM 2025 N N . ILE A 1 284 ? 10.600 6.715 11.257 1.00 94.31 284 ILE A N 1
ATOM 2026 C CA . ILE A 1 284 ? 9.667 6.260 10.210 1.00 94.31 284 ILE A CA 1
ATOM 2027 C C . ILE A 1 284 ? 10.047 6.855 8.860 1.00 94.31 284 ILE A C 1
ATOM 2029 O O . ILE A 1 284 ? 10.221 6.090 7.908 1.00 94.31 284 ILE A O 1
ATOM 2033 N N . ALA A 1 285 ? 10.193 8.180 8.779 1.00 93.88 285 ALA A N 1
ATOM 2034 C CA . ALA A 1 285 ? 10.572 8.864 7.549 1.00 93.88 285 ALA A CA 1
ATOM 2035 C C . ALA A 1 285 ? 11.762 9.811 7.730 1.00 93.88 285 ALA A C 1
ATOM 2037 O O . ALA A 1 285 ? 11.799 10.551 8.704 1.00 93.88 285 ALA A O 1
ATOM 2038 N N . GLY A 1 286 ? 12.706 9.838 6.791 1.00 90.94 286 GLY A N 1
ATOM 2039 C CA . GLY A 1 286 ? 13.787 10.833 6.806 1.00 90.94 286 GLY A CA 1
ATOM 2040 C C . GLY A 1 286 ? 13.274 12.234 6.472 1.00 90.94 286 GLY A C 1
ATOM 2041 O O . GLY A 1 286 ? 13.525 13.177 7.219 1.00 90.94 286 GLY A O 1
ATOM 2042 N N . ASN A 1 287 ? 12.482 12.350 5.403 1.00 89.69 287 ASN A N 1
ATOM 2043 C CA . ASN A 1 287 ? 11.816 13.586 4.991 1.00 89.69 287 ASN A CA 1
ATOM 2044 C C . ASN A 1 287 ? 10.341 13.372 4.628 1.00 89.69 287 ASN A C 1
ATOM 2046 O O . ASN A 1 287 ? 9.981 12.377 3.992 1.00 89.69 287 ASN A O 1
ATOM 2050 N N . LEU A 1 288 ? 9.505 14.348 4.986 1.00 88.31 288 LEU A N 1
ATOM 2051 C CA . LEU A 1 288 ? 8.138 14.498 4.494 1.00 88.31 288 LEU A CA 1
ATOM 2052 C C . LEU A 1 288 ? 7.989 15.798 3.710 1.00 88.31 288 LEU A C 1
ATOM 2054 O O . LEU A 1 288 ? 8.284 16.879 4.222 1.00 88.31 288 LEU A O 1
ATOM 2058 N N . PHE A 1 289 ? 7.435 15.702 2.502 1.00 83.44 289 PHE A N 1
ATOM 2059 C CA . PHE A 1 289 ? 7.164 16.878 1.687 1.00 83.44 289 PHE A CA 1
ATOM 2060 C C . PHE A 1 289 ? 5.848 16.775 0.917 1.00 83.44 289 PHE A C 1
ATOM 2062 O O . PHE A 1 289 ? 5.351 15.702 0.584 1.00 83.44 289 PHE A O 1
ATOM 2069 N N . THR A 1 290 ? 5.259 17.932 0.643 1.00 80.62 290 THR A N 1
ATOM 2070 C CA . THR A 1 290 ? 4.177 18.077 -0.325 1.00 80.62 290 THR A CA 1
ATOM 2071 C C . THR A 1 290 ? 4.789 18.369 -1.677 1.00 80.62 290 THR A C 1
ATOM 2073 O O . THR A 1 290 ? 5.486 19.369 -1.863 1.00 80.62 290 THR A O 1
ATOM 2076 N N . ASN A 1 291 ? 4.493 17.506 -2.632 1.00 73.38 291 ASN A N 1
ATOM 2077 C CA . ASN A 1 291 ? 4.925 17.659 -3.999 1.00 73.38 291 ASN A CA 1
ATOM 2078 C C . ASN A 1 291 ? 3.972 18.619 -4.724 1.00 73.38 291 ASN A C 1
ATOM 2080 O O . ASN A 1 291 ? 2.769 18.376 -4.847 1.00 73.38 291 ASN A O 1
ATOM 2084 N N . LYS A 1 292 ? 4.499 19.766 -5.163 1.00 69.19 292 LYS A N 1
ATOM 2085 C CA . LYS A 1 292 ? 3.690 20.801 -5.818 1.00 69.19 292 LYS A CA 1
ATOM 2086 C C . LYS A 1 292 ? 3.231 20.384 -7.209 1.00 69.19 292 LYS A C 1
ATOM 2088 O O . LYS A 1 292 ? 2.128 20.784 -7.581 1.00 69.19 292 LYS A O 1
ATOM 2093 N N . ASP A 1 293 ? 4.033 19.576 -7.897 1.00 59.16 293 ASP A N 1
ATOM 2094 C CA . ASP A 1 293 ? 3.783 19.134 -9.267 1.00 59.16 293 ASP A CA 1
ATOM 2095 C C . ASP A 1 293 ? 2.648 18.108 -9.291 1.00 59.16 293 ASP A C 1
ATOM 2097 O O . ASP A 1 293 ? 1.682 18.260 -10.033 1.00 59.16 293 ASP A O 1
ATOM 2101 N N . THR A 1 294 ? 2.687 17.123 -8.388 1.00 57.59 294 THR A N 1
ATOM 2102 C CA . THR A 1 294 ? 1.615 16.116 -8.281 1.00 57.59 294 THR A CA 1
ATOM 2103 C C . THR A 1 294 ? 0.427 16.584 -7.438 1.00 57.59 294 THR A C 1
ATOM 2105 O O . THR A 1 294 ? -0.647 15.992 -7.491 1.00 57.59 294 THR A O 1
ATOM 2108 N N . GLY A 1 295 ? 0.602 17.630 -6.624 1.00 62.53 295 GLY A N 1
ATOM 2109 C CA . GLY A 1 295 ? -0.381 18.056 -5.628 1.00 62.53 295 GLY A CA 1
ATOM 2110 C C . GLY A 1 295 ? -0.501 17.115 -4.422 1.00 62.53 295 GLY A C 1
ATOM 2111 O O . GLY A 1 295 ? -1.363 17.351 -3.574 1.00 62.53 295 GLY A O 1
ATOM 2112 N N . SER A 1 296 ? 0.349 16.088 -4.335 1.00 68.38 296 SER A N 1
ATOM 2113 C CA . SER A 1 296 ? 0.323 15.075 -3.277 1.00 68.38 296 SER A CA 1
ATOM 2114 C C . SER A 1 296 ? 0.958 15.603 -1.997 1.00 68.38 296 SER A C 1
ATOM 2116 O O . SER A 1 296 ? 2.027 16.213 -2.028 1.00 68.38 296 SER A O 1
ATOM 2118 N N . THR A 1 297 ? 0.310 15.352 -0.862 1.00 79.81 297 THR A N 1
ATOM 2119 C CA . THR A 1 297 ? 0.832 15.686 0.466 1.00 79.81 297 THR A CA 1
ATOM 2120 C C . THR A 1 297 ? 1.186 14.406 1.201 1.00 79.81 297 THR A C 1
ATOM 2122 O O . THR A 1 297 ? 0.322 13.552 1.404 1.00 79.81 297 THR A O 1
ATOM 2125 N N . ALA A 1 298 ? 2.434 14.318 1.659 1.00 87.75 298 ALA A N 1
ATOM 2126 C CA . ALA A 1 298 ? 2.912 13.220 2.481 1.00 87.75 298 ALA A CA 1
ATOM 2127 C C . ALA A 1 298 ? 2.039 12.984 3.725 1.00 87.75 298 ALA A C 1
ATOM 2129 O O . ALA A 1 298 ? 1.685 13.926 4.444 1.00 87.75 298 ALA A O 1
ATOM 2130 N N . THR A 1 299 ? 1.756 11.719 4.042 1.00 91.44 299 THR A N 1
ATOM 2131 C CA . THR A 1 299 ? 1.018 11.348 5.260 1.00 91.44 299 THR A CA 1
ATOM 2132 C C . THR A 1 299 ? 1.677 10.186 5.994 1.00 91.44 299 THR A C 1
ATOM 2134 O O . THR A 1 299 ? 1.954 9.158 5.377 1.00 91.44 299 THR A O 1
ATOM 2137 N N . ILE A 1 300 ? 1.809 10.292 7.316 1.00 94.69 300 ILE A N 1
ATOM 2138 C CA . ILE A 1 300 ? 2.130 9.188 8.226 1.00 94.69 300 ILE A CA 1
ATOM 2139 C C . ILE A 1 300 ? 0.951 8.979 9.175 1.00 94.69 300 ILE A C 1
ATOM 2141 O O . ILE A 1 300 ? 0.462 9.923 9.801 1.00 94.69 300 ILE A O 1
ATOM 2145 N N . SER A 1 301 ? 0.488 7.738 9.307 1.00 95.50 301 SER A N 1
ATOM 2146 C CA . SER A 1 301 ? -0.606 7.408 10.224 1.00 95.50 301 SER A CA 1
ATOM 2147 C C . SER A 1 301 ? -0.457 6.040 10.875 1.00 95.50 301 SER A C 1
ATOM 2149 O O . SER A 1 301 ? -0.121 5.065 10.206 1.00 95.50 301 SER A O 1
ATOM 2151 N N . ASN A 1 302 ? -0.797 5.944 12.163 1.00 96.81 302 ASN A N 1
ATOM 2152 C CA . ASN A 1 302 ? -0.809 4.680 12.909 1.00 96.81 302 ASN A CA 1
ATOM 2153 C C . ASN A 1 302 ? 0.553 3.969 12.913 1.00 96.81 302 ASN A C 1
ATOM 2155 O O . ASN A 1 302 ? 0.601 2.746 12.821 1.00 96.81 302 ASN A O 1
ATOM 2159 N N . CYS A 1 303 ? 1.658 4.712 12.943 1.00 97.25 303 CYS A N 1
ATOM 2160 C CA . CYS A 1 303 ? 3.000 4.135 12.875 1.00 97.25 303 CYS A CA 1
ATOM 2161 C C . CYS A 1 303 ? 3.675 4.112 14.245 1.00 97.25 303 CYS A C 1
ATOM 2163 O O . CYS A 1 303 ? 3.403 4.957 15.099 1.00 97.25 303 CYS A O 1
ATOM 2165 N N . LEU A 1 304 ? 4.592 3.168 14.436 1.00 95.62 304 LEU A N 1
ATOM 2166 C CA . LEU A 1 304 ? 5.363 3.035 15.666 1.00 95.62 304 LEU A CA 1
ATOM 2167 C C . LEU A 1 304 ? 6.858 2.935 15.362 1.00 95.62 304 LEU A C 1
ATOM 2169 O O . LEU A 1 304 ? 7.281 2.061 14.610 1.00 95.62 304 LEU A O 1
ATOM 2173 N N . ASN A 1 305 ? 7.657 3.797 15.988 1.00 93.62 305 ASN A N 1
ATOM 2174 C CA . ASN A 1 305 ? 9.105 3.636 16.069 1.00 93.62 305 ASN A CA 1
ATOM 2175 C C . ASN A 1 305 ? 9.502 3.171 17.481 1.00 93.62 305 ASN A C 1
ATOM 2177 O O . ASN A 1 305 ? 9.389 3.924 18.447 1.00 93.62 305 ASN A O 1
ATOM 2181 N N . THR A 1 306 ? 9.989 1.941 17.620 1.00 91.12 306 THR A N 1
ATOM 2182 C CA . THR A 1 306 ? 10.493 1.416 18.900 1.00 91.12 306 THR A CA 1
ATOM 2183 C C . THR A 1 306 ? 11.994 1.625 19.074 1.00 91.12 306 THR A C 1
ATOM 2185 O O . THR A 1 306 ? 12.534 1.268 20.119 1.00 91.12 306 THR A O 1
ATOM 2188 N N . ASN A 1 307 ? 12.689 2.169 18.071 1.00 82.12 307 ASN A N 1
ATOM 2189 C CA . ASN A 1 307 ? 14.118 2.423 18.166 1.00 82.12 307 ASN A CA 1
ATOM 2190 C C . ASN A 1 307 ? 14.416 3.753 18.875 1.00 82.12 307 ASN A C 1
ATOM 2192 O O . ASN A 1 307 ? 13.817 4.782 18.573 1.00 82.12 307 ASN A O 1
ATOM 2196 N N . ALA A 1 308 ? 15.400 3.734 19.775 1.00 68.88 308 ALA A N 1
ATOM 2197 C CA . ALA A 1 308 ? 15.865 4.893 20.531 1.00 68.88 308 ALA A CA 1
ATOM 2198 C C . ALA A 1 308 ? 16.691 5.910 19.712 1.00 68.88 308 ALA A C 1
ATOM 2200 O O . ALA A 1 308 ? 17.107 6.913 20.279 1.00 68.88 308 ALA A O 1
ATOM 2201 N N . SER A 1 309 ? 16.981 5.655 18.429 1.00 61.00 309 SER A N 1
ATOM 2202 C CA . SER A 1 309 ? 17.868 6.483 17.589 1.00 61.00 309 SER A CA 1
ATOM 2203 C C . SER A 1 309 ? 17.184 7.635 16.842 1.00 61.00 309 SER A C 1
ATOM 2205 O O . SER A 1 309 ? 17.883 8.391 16.176 1.00 61.00 309 SER A O 1
ATOM 2207 N N . GLY A 1 310 ? 15.866 7.843 16.969 1.00 64.56 310 GLY A N 1
ATOM 2208 C CA . GLY A 1 310 ? 15.236 8.995 16.314 1.00 64.56 310 GLY A CA 1
ATOM 2209 C C . GLY A 1 310 ? 13.744 9.184 16.570 1.00 64.56 310 GLY A C 1
ATOM 2210 O O . GLY A 1 310 ? 13.051 8.312 17.096 1.00 64.56 310 GLY A O 1
ATOM 2211 N N . GLU A 1 311 ? 13.253 10.355 16.176 1.00 78.06 311 GLU A N 1
ATOM 2212 C CA . GLU A 1 311 ? 11.833 10.721 16.147 1.00 78.06 311 GLU A CA 1
ATOM 2213 C C . GLU A 1 311 ? 11.071 9.941 15.067 1.00 78.06 311 GLU A C 1
ATOM 2215 O O . GLU A 1 311 ? 11.611 9.045 14.430 1.00 78.06 311 GLU A O 1
ATOM 2220 N N . VAL A 1 312 ? 9.796 10.254 14.824 1.00 81.25 312 VAL A N 1
ATOM 2221 C CA . VAL A 1 312 ? 9.058 9.664 13.691 1.00 81.25 312 VAL A CA 1
ATOM 2222 C C . VAL A 1 312 ? 9.560 10.215 12.352 1.00 81.25 312 VAL A C 1
ATOM 2224 O O . VAL A 1 312 ? 9.630 9.461 11.381 1.00 81.25 312 VAL A O 1
ATOM 2227 N N . VAL A 1 313 ? 9.929 11.495 12.297 1.00 86.31 313 VAL A N 1
ATOM 2228 C CA . VAL A 1 313 ? 10.348 12.187 11.073 1.00 86.31 313 VAL A CA 1
ATOM 2229 C C . VAL A 1 313 ? 11.665 12.909 11.335 1.00 86.31 313 VAL A C 1
ATOM 2231 O O . VAL A 1 313 ? 11.763 13.556 12.367 1.00 86.31 313 VAL A O 1
ATOM 2234 N N . GLY A 1 314 ? 12.645 12.807 10.432 1.00 81.19 314 GLY A N 1
ATOM 2235 C CA . GLY A 1 314 ? 13.883 13.591 10.532 1.00 81.19 314 GLY A CA 1
ATOM 2236 C C . GLY A 1 314 ? 13.616 15.068 10.241 1.00 81.19 314 GLY A C 1
ATOM 2237 O O . GLY A 1 314 ? 13.753 15.929 11.104 1.00 81.19 314 GLY A O 1
ATOM 2238 N N . THR A 1 315 ? 13.132 15.357 9.033 1.00 80.75 315 THR A N 1
ATOM 2239 C CA . THR A 1 315 ? 12.693 16.698 8.639 1.00 80.75 315 THR A CA 1
ATOM 2240 C C . THR A 1 315 ? 11.309 16.682 7.994 1.00 80.75 315 THR A C 1
ATOM 2242 O O . THR A 1 315 ? 10.929 15.760 7.274 1.00 80.75 315 THR A O 1
ATOM 2245 N N . ASN A 1 316 ? 10.520 17.711 8.271 1.00 71.12 316 ASN A N 1
ATOM 2246 C CA . ASN A 1 316 ? 9.190 17.898 7.713 1.00 71.12 316 ASN A CA 1
ATOM 2247 C C . ASN A 1 316 ? 9.184 19.284 7.072 1.00 71.12 316 ASN A C 1
ATOM 2249 O O . ASN A 1 316 ? 9.359 20.259 7.797 1.00 71.12 316 ASN A O 1
ATOM 2253 N N . GLY A 1 317 ? 9.087 19.353 5.739 1.00 61.16 317 GLY A N 1
ATOM 2254 C CA . GLY A 1 317 ? 9.474 20.511 4.917 1.00 61.16 317 GLY A CA 1
ATOM 2255 C C . GLY A 1 317 ? 9.251 21.905 5.534 1.00 61.16 317 GLY A C 1
ATOM 2256 O O . GLY A 1 317 ? 8.229 22.179 6.154 1.00 61.16 317 GLY A O 1
ATOM 2257 N N . THR A 1 318 ? 10.193 22.823 5.302 1.00 53.72 318 THR A N 1
ATOM 2258 C CA . THR A 1 318 ? 10.386 24.062 6.083 1.00 53.72 318 THR A CA 1
ATOM 2259 C C . THR A 1 318 ? 9.345 25.184 5.912 1.00 53.72 318 THR A C 1
ATOM 2261 O O . THR A 1 318 ? 9.527 26.229 6.518 1.00 53.72 318 THR A O 1
ATOM 2264 N N . ASP A 1 319 ? 8.260 24.995 5.146 1.00 50.38 319 ASP A N 1
ATOM 2265 C CA . ASP A 1 319 ? 7.116 25.926 5.008 1.00 50.38 319 ASP A CA 1
ATOM 2266 C C . ASP A 1 319 ? 6.000 25.308 4.151 1.00 50.38 319 ASP A C 1
ATOM 2268 O O . ASP A 1 319 ? 6.333 24.682 3.149 1.00 50.38 319 ASP A O 1
ATOM 2272 N N . SER A 1 320 ? 4.708 25.563 4.462 1.00 49.50 320 SER A N 1
ATOM 2273 C CA . SER A 1 320 ? 3.435 25.296 3.707 1.00 49.50 320 SER A CA 1
ATOM 2274 C C . SER A 1 320 ? 3.271 23.984 2.896 1.00 49.50 320 SER A C 1
ATOM 2276 O O . SER A 1 320 ? 2.212 23.739 2.325 1.00 49.50 320 SER A O 1
ATOM 2278 N N . ASN A 1 321 ? 4.287 23.127 2.892 1.00 55.16 321 ASN A N 1
ATOM 2279 C CA . ASN A 1 321 ? 4.465 21.873 2.171 1.00 55.16 321 ASN A CA 1
ATOM 2280 C C . ASN A 1 321 ? 4.811 20.745 3.160 1.00 55.16 321 ASN A C 1
ATOM 2282 O O . ASN A 1 321 ? 5.327 19.710 2.745 1.00 55.16 321 ASN A O 1
ATOM 2286 N N . ALA A 1 322 ? 4.569 20.944 4.457 1.00 71.75 322 ALA A N 1
ATOM 2287 C CA . ALA A 1 322 ? 4.781 19.926 5.476 1.00 71.75 322 ALA A CA 1
ATOM 2288 C C . ALA A 1 322 ? 3.793 18.765 5.282 1.00 71.75 322 ALA A C 1
ATOM 2290 O O . ALA A 1 322 ? 2.611 18.974 4.992 1.00 71.75 322 ALA A O 1
ATOM 2291 N N . GLY A 1 323 ? 4.284 17.539 5.439 1.00 79.38 323 GLY A N 1
ATOM 2292 C CA . GLY A 1 323 ? 3.442 16.356 5.532 1.00 79.38 323 GLY A CA 1
ATOM 2293 C C . GLY A 1 323 ? 2.659 16.319 6.843 1.00 79.38 323 GLY A C 1
ATOM 2294 O O . GLY A 1 323 ? 2.934 17.055 7.793 1.00 79.38 323 GLY A O 1
ATOM 2295 N N . THR A 1 324 ? 1.675 15.426 6.911 1.00 88.12 324 THR A N 1
ATOM 2296 C CA . THR A 1 324 ? 0.848 15.238 8.110 1.00 88.12 324 THR A CA 1
ATOM 2297 C C . THR A 1 324 ? 1.223 13.955 8.835 1.00 88.12 324 THR A C 1
ATOM 2299 O O . THR A 1 324 ? 1.275 12.884 8.233 1.00 88.12 324 THR A O 1
ATOM 2302 N N . VAL A 1 325 ? 1.449 14.043 10.145 1.00 91.06 325 VAL A N 1
ATOM 2303 C CA . VAL A 1 325 ? 1.645 12.877 11.014 1.00 91.06 325 VAL A CA 1
ATOM 2304 C C . VAL A 1 325 ? 0.477 12.798 11.982 1.00 91.06 325 VAL A C 1
ATOM 2306 O O . VAL A 1 325 ? 0.134 13.769 12.651 1.00 91.06 325 VAL A O 1
ATOM 2309 N N . THR A 1 326 ? -0.156 11.632 12.051 1.00 92.75 326 THR A N 1
ATOM 2310 C CA . THR A 1 326 ? -1.305 11.388 12.928 1.00 92.75 326 THR A CA 1
ATOM 2311 C C . THR A 1 326 ? -1.182 10.034 13.610 1.00 92.75 326 THR A C 1
ATOM 2313 O O . THR A 1 326 ? -0.611 9.099 13.051 1.00 92.75 326 THR A O 1
ATOM 2316 N N . ASN A 1 327 ? -1.703 9.920 14.834 1.00 94.56 327 ASN A N 1
ATOM 2317 C CA . ASN A 1 327 ? -1.786 8.659 15.581 1.00 94.56 327 ASN A CA 1
ATOM 2318 C C . ASN A 1 327 ? -0.496 7.812 15.543 1.00 94.56 327 ASN A C 1
ATOM 2320 O O . ASN A 1 327 ? -0.546 6.604 15.342 1.00 94.56 327 ASN A O 1
ATOM 2324 N N . SER A 1 328 ? 0.667 8.456 15.628 1.00 95.12 328 SER A N 1
ATOM 2325 C CA . SER A 1 328 ? 1.965 7.792 15.487 1.00 95.12 328 SER A CA 1
ATOM 2326 C C . SER A 1 328 ? 2.807 8.014 16.731 1.00 95.12 328 SER A C 1
ATOM 2328 O O . SER A 1 328 ? 2.728 9.073 17.359 1.00 95.12 328 SER A O 1
ATOM 2330 N N . TYR A 1 329 ? 3.590 7.004 17.090 1.00 93.69 329 TYR A N 1
ATOM 2331 C CA . TYR A 1 329 ? 4.244 6.898 18.388 1.00 93.69 329 TYR A CA 1
ATOM 2332 C C . TYR A 1 329 ? 5.731 6.592 18.242 1.00 93.69 329 TYR A C 1
ATOM 2334 O O . TYR A 1 329 ? 6.147 5.934 17.286 1.00 93.69 329 TYR A O 1
ATOM 2342 N N . TYR A 1 330 ? 6.530 7.047 19.203 1.00 91.44 330 TYR A N 1
ATOM 2343 C CA . TYR A 1 330 ? 7.954 6.727 19.265 1.00 91.44 330 TYR A CA 1
ATOM 2344 C C . TYR A 1 330 ? 8.459 6.620 20.706 1.00 91.44 330 TYR A C 1
ATOM 2346 O O . TYR A 1 330 ? 7.919 7.258 21.613 1.00 91.44 330 TYR A O 1
ATOM 2354 N N . LEU A 1 331 ? 9.495 5.810 20.924 1.00 88.69 331 LEU A N 1
ATOM 2355 C CA . LEU A 1 331 ? 10.089 5.613 22.247 1.00 88.69 331 LEU A CA 1
ATOM 2356 C C . LEU A 1 331 ? 10.809 6.885 22.750 1.00 88.69 331 LEU A C 1
ATOM 2358 O O . LEU A 1 331 ? 11.687 7.428 22.085 1.00 88.69 331 LEU A O 1
ATOM 2362 N N . SER A 1 332 ? 10.458 7.348 23.954 1.00 73.56 332 SER A N 1
ATOM 2363 C CA . SER A 1 332 ? 10.761 8.687 24.488 1.00 73.56 332 SER A CA 1
ATOM 2364 C C . SER A 1 332 ? 12.182 8.915 25.040 1.00 73.56 332 SER A C 1
ATOM 2366 O O . SER A 1 332 ? 12.354 9.677 25.992 1.00 73.56 332 SER A O 1
ATOM 2368 N N . THR A 1 333 ? 13.218 8.271 24.514 1.00 67.44 333 THR A N 1
ATOM 2369 C CA . THR A 1 333 ? 14.602 8.494 24.992 1.00 67.44 333 THR A CA 1
ATOM 2370 C C . THR A 1 333 ? 15.322 9.645 24.283 1.00 67.44 333 THR A C 1
ATOM 2372 O O . THR A 1 333 ? 16.451 9.963 24.647 1.00 67.44 333 THR A O 1
ATOM 2375 N N . VAL A 1 334 ? 14.678 10.271 23.293 1.00 59.03 334 VAL A N 1
ATOM 2376 C CA . VAL A 1 334 ? 15.231 11.333 22.435 1.00 59.03 334 VAL A CA 1
ATOM 2377 C C . VAL A 1 334 ? 14.394 12.607 22.589 1.00 59.03 334 VAL A C 1
ATOM 2379 O O . VAL A 1 334 ? 13.168 12.529 22.674 1.00 59.03 334 VAL A O 1
ATOM 2382 N N . ALA A 1 335 ? 15.046 13.771 22.647 1.00 53.72 335 ALA A N 1
ATOM 2383 C CA . ALA A 1 335 ? 14.397 15.082 22.688 1.00 53.72 335 ALA A CA 1
ATOM 2384 C C . ALA A 1 335 ? 14.441 15.752 21.303 1.00 53.72 335 ALA A C 1
ATOM 2386 O O . ALA A 1 335 ? 15.524 15.830 20.728 1.00 53.72 335 ALA A O 1
ATOM 2387 N N . GLY A 1 336 ? 13.309 16.289 20.830 1.00 58.69 336 GLY A N 1
ATOM 2388 C CA . GLY A 1 336 ? 13.246 17.183 19.665 1.00 58.69 336 GLY A CA 1
ATOM 2389 C C . GLY A 1 336 ? 11.812 17.494 19.184 1.00 58.69 336 GLY A C 1
ATOM 2390 O O . GLY A 1 336 ? 10.890 17.546 20.005 1.00 58.69 336 GLY A O 1
ATOM 2391 N N . GLU A 1 337 ? 11.638 17.824 17.899 1.00 63.38 337 GLU A N 1
ATOM 2392 C CA . GLU A 1 337 ? 10.392 18.333 17.310 1.00 63.38 337 GLU A CA 1
ATOM 2393 C C . GLU A 1 337 ? 9.460 17.209 16.838 1.00 63.38 337 GLU A C 1
ATOM 2395 O O . GLU A 1 337 ? 9.562 16.660 15.750 1.00 63.38 337 GLU A O 1
ATOM 2400 N N . ASN A 1 338 ? 8.426 16.924 17.623 1.00 67.75 338 ASN A N 1
ATOM 2401 C CA . ASN A 1 338 ? 7.661 15.686 17.451 1.00 67.75 338 ASN A CA 1
ATOM 2402 C C . ASN A 1 338 ? 6.784 15.607 16.186 1.00 67.75 338 ASN A C 1
ATOM 2404 O O . ASN A 1 338 ? 6.136 14.585 15.988 1.00 67.75 338 ASN A O 1
ATOM 2408 N N . ASN A 1 339 ? 6.702 16.654 15.355 1.00 76.50 339 ASN A N 1
ATOM 2409 C CA . ASN A 1 339 ? 6.004 16.655 14.058 1.00 76.50 339 ASN A CA 1
ATOM 2410 C C . ASN A 1 339 ? 4.547 16.123 14.064 1.00 76.50 339 ASN A C 1
ATOM 2412 O O . ASN A 1 339 ? 4.034 15.723 13.026 1.00 76.50 339 ASN A O 1
ATOM 2416 N N . GLY A 1 340 ? 3.860 16.121 15.216 1.00 81.31 340 GLY A N 1
ATOM 2417 C CA . GLY A 1 340 ? 2.514 15.544 15.398 1.00 81.31 340 GLY A CA 1
ATOM 2418 C C . GLY A 1 340 ? 2.478 14.104 15.942 1.00 81.31 340 GLY A C 1
ATOM 2419 O O . GLY A 1 340 ? 1.402 13.580 16.235 1.00 81.31 340 GLY A O 1
ATOM 2420 N N . ALA A 1 341 ? 3.633 13.464 16.125 1.00 88.62 341 ALA A N 1
ATOM 2421 C CA . ALA A 1 341 ? 3.786 12.187 16.814 1.00 88.62 341 ALA A CA 1
ATOM 2422 C C . ALA A 1 341 ? 3.790 12.338 18.346 1.00 88.62 341 ALA A C 1
ATOM 2424 O O . ALA A 1 341 ? 4.060 13.402 18.901 1.00 88.62 341 ALA A O 1
ATOM 2425 N N . THR A 1 342 ? 3.491 11.243 19.043 1.00 91.12 342 THR A N 1
ATOM 2426 C CA . THR A 1 342 ? 3.429 11.181 20.510 1.00 91.12 342 THR A CA 1
ATOM 2427 C C . THR A 1 342 ? 4.577 10.337 21.059 1.00 91.12 342 THR A C 1
ATOM 2429 O O . THR A 1 342 ? 4.715 9.168 20.699 1.00 91.12 342 THR A O 1
ATOM 2432 N N . SER A 1 343 ? 5.383 10.905 21.956 1.00 90.12 343 SER A N 1
ATOM 2433 C CA . SER A 1 343 ? 6.396 10.136 22.681 1.00 90.12 343 SER A CA 1
ATOM 2434 C C . SER A 1 343 ? 5.744 9.201 23.696 1.00 90.12 343 SER A C 1
ATOM 2436 O O . SER A 1 343 ? 4.740 9.543 24.323 1.00 90.12 343 SER A O 1
ATOM 2438 N N . VAL A 1 344 ? 6.313 8.009 23.858 1.00 90.75 344 VAL A N 1
ATOM 2439 C CA . VAL A 1 344 ? 5.835 6.996 24.807 1.00 90.75 344 VAL A CA 1
ATOM 2440 C C . VAL A 1 344 ? 6.996 6.351 25.548 1.00 90.75 344 VAL A C 1
ATOM 2442 O O . VAL A 1 344 ? 8.089 6.201 25.004 1.00 90.75 344 VAL A O 1
ATOM 2445 N N . THR A 1 345 ? 6.773 5.953 26.797 1.00 90.62 345 THR A N 1
ATOM 2446 C CA . THR A 1 345 ? 7.768 5.212 27.582 1.00 90.62 345 THR A CA 1
ATOM 2447 C C . THR A 1 345 ? 7.753 3.720 27.237 1.00 90.62 345 THR A C 1
ATOM 2449 O O . THR A 1 345 ? 6.789 3.202 26.668 1.00 90.62 345 THR A O 1
ATOM 2452 N N . ASN A 1 346 ? 8.796 2.991 27.646 1.00 89.19 346 ASN A N 1
ATOM 2453 C CA . ASN A 1 346 ? 8.800 1.527 27.559 1.00 89.19 346 ASN A CA 1
ATOM 2454 C C . ASN A 1 346 ? 7.612 0.895 28.303 1.00 89.19 346 ASN A C 1
ATOM 2456 O O . ASN A 1 346 ? 7.047 -0.082 27.821 1.00 89.19 346 ASN A O 1
ATOM 2460 N N . ASP A 1 347 ? 7.206 1.463 29.440 1.00 90.00 347 ASP A N 1
ATOM 2461 C CA . ASP A 1 347 ? 6.073 0.951 30.217 1.00 90.00 347 ASP A CA 1
ATOM 2462 C C . ASP A 1 347 ? 4.749 1.140 29.466 1.00 90.00 347 ASP A C 1
ATOM 2464 O O . ASP A 1 347 ? 3.928 0.228 29.430 1.00 90.00 347 ASP A O 1
ATOM 2468 N N . GLN A 1 348 ? 4.562 2.279 28.788 1.00 92.00 348 GLN A N 1
ATOM 2469 C CA . GLN A 1 348 ? 3.387 2.515 27.939 1.00 92.00 348 GLN A CA 1
ATOM 2470 C C . GLN A 1 348 ? 3.365 1.600 26.711 1.00 92.00 348 GLN A C 1
ATOM 2472 O O . GLN A 1 348 ? 2.302 1.126 26.313 1.00 92.00 348 GLN A O 1
ATOM 2477 N N . LEU A 1 349 ? 4.528 1.316 26.115 1.00 92.25 349 LEU A N 1
ATOM 2478 C CA . LEU A 1 349 ? 4.613 0.354 25.016 1.00 92.25 349 LEU A CA 1
ATOM 2479 C C . LEU A 1 349 ? 4.233 -1.058 25.458 1.00 92.25 349 LEU A C 1
ATOM 2481 O O . LEU A 1 349 ? 3.657 -1.790 24.664 1.00 92.25 349 LEU A O 1
ATOM 2485 N N . LYS A 1 350 ? 4.524 -1.434 26.705 1.00 93.06 350 LYS A N 1
ATOM 2486 C CA . LYS A 1 350 ? 4.242 -2.763 27.271 1.00 93.06 350 LYS A CA 1
ATOM 2487 C C . LYS A 1 350 ? 2.835 -2.910 27.854 1.00 93.06 350 LYS A C 1
ATOM 2489 O O . LYS A 1 350 ? 2.411 -4.025 28.130 1.00 93.06 350 LYS A O 1
ATOM 2494 N N . SER A 1 351 ? 2.110 -1.811 28.060 1.00 92.94 351 SER A N 1
ATOM 2495 C CA . SER A 1 351 ? 0.848 -1.823 28.810 1.00 92.94 351 SER A CA 1
ATOM 2496 C C . SER A 1 351 ? -0.385 -2.215 27.995 1.00 92.94 351 SER A C 1
ATOM 2498 O O . SER A 1 351 ? -1.447 -2.375 28.587 1.00 92.94 351 SER A O 1
ATOM 2500 N N . GLY A 1 352 ? -0.292 -2.312 26.664 1.00 94.62 352 GLY A N 1
ATOM 2501 C CA . GLY A 1 352 ? -1.451 -2.408 25.764 1.00 94.62 352 GLY A CA 1
ATOM 2502 C C . GLY A 1 352 ? -1.981 -1.059 25.274 1.00 94.62 352 GLY A C 1
ATOM 2503 O O . GLY A 1 352 ? -2.639 -0.993 24.234 1.00 94.62 352 GLY A O 1
ATOM 2504 N N . GLU A 1 353 ? -1.641 0.036 25.958 1.00 94.75 353 GLU A N 1
ATOM 2505 C CA . GLU A 1 353 ? -2.150 1.375 25.651 1.00 94.75 353 GLU A CA 1
ATOM 2506 C C . GLU A 1 353 ? -1.823 1.810 24.225 1.00 94.75 353 GLU A C 1
ATOM 2508 O O . GLU A 1 353 ? -2.704 2.240 23.476 1.00 94.75 353 GLU A O 1
ATOM 2513 N N . VAL A 1 354 ? -0.553 1.687 23.840 1.00 96.00 354 VAL A N 1
ATOM 2514 C CA . VAL A 1 354 ? -0.089 2.131 22.524 1.00 96.00 354 VAL A CA 1
ATOM 2515 C C . VAL A 1 354 ? -0.686 1.262 21.420 1.00 96.00 354 VAL A C 1
ATOM 2517 O O . VAL A 1 354 ? -1.133 1.801 20.413 1.00 96.00 354 VAL A O 1
ATOM 2520 N N . THR A 1 355 ? -0.799 -0.052 21.627 1.00 97.19 355 THR A N 1
ATOM 2521 C CA . THR A 1 355 ? -1.450 -0.975 20.679 1.00 97.19 355 THR A CA 1
ATOM 2522 C C . THR A 1 355 ? -2.913 -0.603 20.436 1.00 97.19 355 THR A C 1
ATOM 2524 O O . THR A 1 355 ? -3.351 -0.500 19.289 1.00 97.19 355 THR A O 1
ATOM 2527 N N . TYR A 1 356 ? -3.675 -0.334 21.499 1.00 95.31 356 TYR A N 1
ATOM 2528 C CA . TYR A 1 356 ? -5.074 0.083 21.383 1.00 95.31 356 TYR A CA 1
ATOM 2529 C C . TYR A 1 356 ? -5.220 1.434 20.664 1.00 95.31 356 TYR A C 1
ATOM 2531 O O . TYR A 1 356 ? -6.091 1.615 19.807 1.00 95.31 356 TYR A O 1
ATOM 2539 N N . LYS A 1 357 ? -4.332 2.386 20.971 1.00 96.12 357 LYS A N 1
ATOM 2540 C CA . LYS A 1 357 ? -4.298 3.700 20.320 1.00 96.12 357 LYS A CA 1
ATOM 2541 C C . LYS A 1 357 ? -3.910 3.622 18.844 1.00 96.12 357 LYS A C 1
ATOM 2543 O O . LYS A 1 357 ? -4.577 4.243 18.021 1.00 96.12 357 LYS A O 1
ATOM 2548 N N . LEU A 1 358 ? -2.917 2.809 18.482 1.00 96.94 358 LEU A N 1
ATOM 2549 C CA . LEU A 1 358 ? -2.515 2.555 17.093 1.00 96.94 358 LEU A CA 1
ATOM 2550 C C . LEU A 1 358 ? -3.678 2.025 16.238 1.00 96.94 358 LEU A C 1
ATOM 2552 O O . LEU A 1 358 ? -3.794 2.382 15.067 1.00 96.94 358 LEU A O 1
ATOM 2556 N N . ASN A 1 359 ? -4.599 1.265 16.839 1.00 95.56 359 ASN A N 1
ATOM 2557 C CA . ASN A 1 359 ? -5.844 0.831 16.197 1.00 95.56 359 ASN A CA 1
ATOM 2558 C C . ASN A 1 359 ? -6.940 1.915 16.132 1.00 95.56 359 ASN A C 1
ATOM 2560 O O . ASN A 1 359 ? -8.032 1.653 15.641 1.00 95.56 359 ASN A O 1
ATOM 2564 N N . GLY A 1 360 ? -6.674 3.140 16.589 1.00 91.69 360 GLY A N 1
ATOM 2565 C CA . GLY A 1 360 ? -7.625 4.253 16.585 1.00 91.69 360 GLY A CA 1
ATOM 2566 C C . GLY A 1 360 ? -8.531 4.295 17.814 1.00 91.69 360 GLY A C 1
ATOM 2567 O O . GLY A 1 360 ? -9.655 4.785 17.722 1.00 91.69 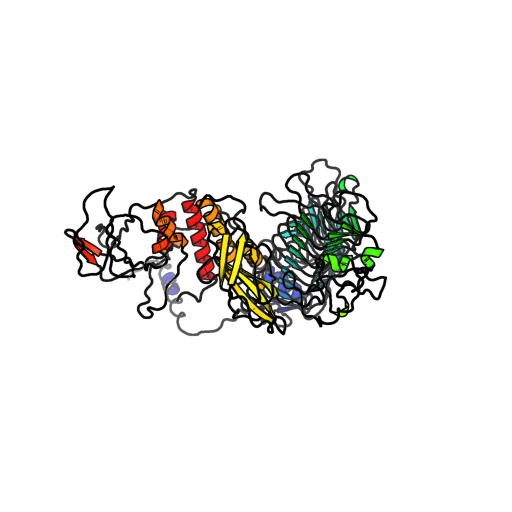360 GLY A O 1
ATOM 2568 N N . ASN A 1 361 ? -8.055 3.805 18.964 1.00 91.00 361 ASN A N 1
ATOM 2569 C CA . ASN A 1 361 ? -8.838 3.643 20.194 1.00 91.00 361 ASN A CA 1
ATOM 2570 C C . ASN A 1 361 ? -10.029 2.690 20.009 1.00 91.00 361 ASN A C 1
ATOM 2572 O O . ASN A 1 361 ? -11.146 2.981 20.444 1.00 91.00 361 ASN A O 1
ATOM 2576 N N . THR A 1 362 ? -9.794 1.561 19.341 1.00 89.62 362 THR A N 1
ATOM 2577 C CA . THR A 1 362 ? -10.786 0.499 19.162 1.00 89.62 362 THR A CA 1
ATOM 2578 C C . THR A 1 362 ? -10.120 -0.873 19.123 1.00 89.62 362 THR A C 1
ATOM 2580 O O . THR A 1 362 ? -8.980 -1.009 18.683 1.00 89.62 362 THR A O 1
ATOM 2583 N N . ALA A 1 363 ? -10.853 -1.892 19.570 1.00 90.62 363 ALA A N 1
ATOM 2584 C CA . ALA A 1 363 ? -10.490 -3.301 19.432 1.00 90.62 363 ALA A CA 1
ATOM 2585 C C . ALA A 1 363 ? -11.228 -3.983 18.259 1.00 90.62 363 ALA A C 1
ATOM 2587 O O . ALA A 1 363 ? -11.144 -5.193 18.081 1.00 90.62 363 ALA A O 1
ATOM 2588 N N . ALA A 1 364 ? -11.984 -3.223 17.460 1.00 86.06 364 ALA A N 1
ATOM 2589 C CA . ALA A 1 364 ? -12.698 -3.747 16.302 1.00 86.06 364 ALA A CA 1
ATOM 2590 C C . ALA A 1 364 ? -11.790 -3.801 15.063 1.00 86.06 364 ALA A C 1
ATOM 2592 O O . ALA A 1 364 ? -11.289 -2.767 14.625 1.00 86.06 364 ALA A O 1
ATOM 2593 N N . ASN A 1 365 ? -11.649 -4.988 14.458 1.00 84.38 365 ASN A N 1
ATOM 2594 C CA . ASN A 1 365 ? -10.789 -5.250 13.290 1.00 84.38 365 ASN A CA 1
ATOM 2595 C C . ASN A 1 365 ? -9.356 -4.688 13.449 1.00 84.38 365 ASN A C 1
ATOM 2597 O O . ASN A 1 365 ? -8.915 -3.890 12.614 1.00 84.38 365 ASN A O 1
ATOM 2601 N N . PRO A 1 366 ? -8.643 -5.046 14.531 1.00 93.12 366 PRO A N 1
ATOM 2602 C CA . PRO A 1 366 ? -7.341 -4.470 14.832 1.00 93.12 366 PRO A CA 1
ATOM 2603 C C . PRO A 1 366 ? -6.302 -4.841 13.766 1.00 93.12 366 PRO A C 1
ATOM 2605 O O . PRO A 1 366 ? -6.279 -5.955 13.249 1.00 93.12 366 PRO A O 1
ATOM 2608 N N . VAL A 1 367 ? -5.414 -3.897 13.450 1.00 95.62 367 VAL A N 1
ATOM 2609 C CA . VAL A 1 367 ? -4.193 -4.159 12.669 1.00 95.62 367 VAL A CA 1
ATOM 2610 C C . VAL A 1 367 ? -3.041 -4.495 13.609 1.00 95.62 367 VAL A C 1
ATOM 2612 O O . VAL A 1 367 ? -2.247 -5.388 13.316 1.00 95.62 367 VAL A O 1
ATOM 2615 N N . TRP A 1 368 ? -2.976 -3.792 14.738 1.00 98.06 368 TRP A N 1
ATOM 2616 C CA . TRP A 1 368 ? -1.939 -3.931 15.750 1.00 98.06 368 TRP A CA 1
ATOM 2617 C C . TRP A 1 368 ? -2.383 -4.865 16.873 1.00 98.06 368 TRP A C 1
ATOM 2619 O O . TRP A 1 368 ? -3.487 -4.714 17.398 1.00 98.06 368 TRP A O 1
ATOM 2629 N N . GLY A 1 369 ? -1.525 -5.811 17.247 1.00 96.94 369 GLY A N 1
ATOM 2630 C CA . GLY A 1 369 ? -1.743 -6.752 18.342 1.00 96.94 369 GLY A CA 1
ATOM 2631 C C . GLY A 1 369 ? -0.586 -6.757 19.339 1.00 96.94 369 GLY A C 1
ATOM 2632 O O . GLY A 1 369 ? 0.534 -6.355 19.018 1.00 96.94 369 GLY A O 1
ATOM 2633 N N . GLN A 1 370 ? -0.864 -7.210 20.559 1.00 97.00 370 GLN A N 1
ATOM 2634 C CA . GLN A 1 370 ? 0.101 -7.339 21.648 1.00 97.00 370 GLN A CA 1
ATOM 2635 C C . GLN A 1 370 ? -0.386 -8.354 22.686 1.00 97.00 370 GLN A C 1
ATOM 2637 O O . GLN A 1 370 ? -1.570 -8.378 23.008 1.00 97.00 370 GLN A O 1
ATOM 2642 N N . THR A 1 371 ? 0.524 -9.147 23.250 1.00 95.38 371 THR A N 1
ATOM 2643 C CA . THR A 1 371 ? 0.209 -10.127 24.300 1.00 95.38 371 THR A CA 1
ATOM 2644 C C . THR A 1 371 ? 0.457 -9.532 25.688 1.00 95.38 371 THR A C 1
ATOM 2646 O O . THR A 1 371 ? 1.586 -9.484 26.167 1.00 95.38 371 THR A O 1
ATOM 2649 N N . ILE A 1 372 ? -0.600 -9.112 26.374 1.00 91.94 372 ILE A N 1
ATOM 2650 C CA . ILE A 1 372 ? -0.540 -8.404 27.662 1.00 91.94 372 ILE A CA 1
ATOM 2651 C C . ILE A 1 372 ? -0.111 -9.311 28.823 1.00 91.94 372 ILE A C 1
ATOM 2653 O O . ILE A 1 372 ? 0.476 -8.837 29.794 1.00 91.94 372 ILE A O 1
ATOM 2657 N N . SER A 1 373 ? -0.336 -10.625 28.729 1.00 80.75 373 SER A N 1
ATOM 2658 C CA . SER A 1 373 ? 0.117 -11.577 29.754 1.00 80.75 373 SER A CA 1
ATOM 2659 C C . SER A 1 373 ? 1.644 -11.706 29.847 1.00 80.75 373 SER A C 1
ATOM 2661 O O . SER A 1 373 ? 2.145 -12.273 30.816 1.00 80.75 373 SER A O 1
ATOM 2663 N N . ASP A 1 374 ? 2.386 -11.206 28.853 1.00 77.44 374 ASP A N 1
ATOM 2664 C CA . ASP A 1 374 ? 3.848 -11.172 28.841 1.00 77.44 374 ASP A CA 1
ATOM 2665 C C . ASP A 1 374 ? 4.345 -9.719 28.817 1.00 77.44 374 ASP A C 1
ATOM 2667 O O . ASP A 1 374 ? 4.260 -9.013 27.809 1.00 77.44 374 ASP A O 1
ATOM 2671 N N . SER A 1 375 ? 4.938 -9.295 29.938 1.00 70.06 375 SER A N 1
ATOM 2672 C CA . SER A 1 375 ? 5.450 -7.938 30.162 1.00 70.06 375 SER A CA 1
ATOM 2673 C C . SER A 1 375 ? 6.605 -7.518 29.238 1.00 70.06 375 SER A C 1
ATOM 2675 O O . SER A 1 375 ? 7.120 -6.405 29.365 1.00 70.06 375 SER A O 1
ATOM 2677 N N . ASN A 1 376 ? 7.082 -8.399 28.355 1.00 79.12 376 ASN A N 1
ATOM 2678 C CA . ASN A 1 376 ? 8.147 -8.098 27.401 1.00 79.12 376 ASN A CA 1
ATOM 2679 C C . ASN A 1 376 ? 7.668 -7.942 25.958 1.00 79.12 376 ASN A C 1
ATOM 2681 O O . ASN A 1 376 ? 8.488 -7.608 25.102 1.00 79.12 376 ASN A O 1
ATOM 2685 N N . THR A 1 377 ? 6.381 -8.142 25.669 1.00 88.88 377 THR A N 1
ATOM 2686 C CA . THR A 1 377 ? 5.887 -7.975 24.300 1.00 88.88 377 THR A CA 1
ATOM 2687 C C . THR A 1 377 ? 5.622 -6.508 23.975 1.00 88.88 377 THR A C 1
ATOM 2689 O O . THR A 1 377 ? 5.164 -5.726 24.810 1.00 88.88 377 THR A O 1
ATOM 2692 N N . LEU A 1 378 ? 5.938 -6.131 22.739 1.00 92.75 378 LEU A N 1
ATOM 2693 C CA . LEU A 1 378 ? 5.700 -4.803 22.177 1.00 92.75 378 LEU A CA 1
ATOM 2694 C C . LEU A 1 378 ? 4.567 -4.878 21.140 1.00 92.75 378 LEU A C 1
ATOM 2696 O O . LEU A 1 378 ? 4.219 -5.981 20.710 1.00 92.75 378 LEU A O 1
ATOM 2700 N N . PRO A 1 379 ? 3.992 -3.737 20.719 1.00 96.19 379 PRO A N 1
ATOM 2701 C CA . PRO A 1 379 ? 3.008 -3.720 19.644 1.00 96.19 379 PRO A CA 1
ATOM 2702 C C . PRO A 1 379 ? 3.581 -4.332 18.358 1.00 96.19 379 PRO A C 1
ATOM 2704 O O . PRO A 1 379 ? 4.690 -3.999 17.939 1.00 96.19 379 PRO A O 1
ATOM 2707 N N . THR A 1 380 ? 2.807 -5.202 17.715 1.00 95.38 380 THR A N 1
ATOM 2708 C CA . THR A 1 380 ? 3.166 -5.879 16.460 1.00 95.38 380 THR A CA 1
ATOM 2709 C C . THR A 1 380 ? 2.054 -5.731 15.430 1.00 95.38 380 THR A C 1
ATOM 2711 O O . THR A 1 380 ? 0.887 -5.573 15.784 1.00 95.38 380 THR A O 1
ATOM 2714 N N . ILE A 1 381 ? 2.406 -5.774 14.146 1.00 95.69 381 ILE A N 1
ATOM 2715 C CA . ILE A 1 381 ? 1.435 -5.774 13.046 1.00 95.69 381 ILE A CA 1
ATOM 2716 C C . ILE A 1 381 ? 0.953 -7.213 12.821 1.00 95.69 381 ILE A C 1
ATOM 2718 O O . ILE A 1 381 ? 1.759 -8.140 12.824 1.00 95.69 381 ILE A O 1
ATOM 2722 N N . GLY A 1 382 ? -0.349 -7.393 12.585 1.00 93.00 382 GLY A N 1
ATOM 2723 C CA . GLY A 1 382 ? -0.964 -8.708 12.377 1.00 93.00 382 GLY A CA 1
ATOM 2724 C C . GLY A 1 382 ? -1.689 -9.220 13.619 1.00 93.00 382 GLY A C 1
ATOM 2725 O O . GLY A 1 382 ? -1.422 -10.324 14.085 1.00 93.00 382 GLY A O 1
ATOM 2726 N N . ALA A 1 383 ? -2.588 -8.401 14.170 1.00 94.19 383 ALA A N 1
ATOM 2727 C CA . ALA A 1 383 ? -3.414 -8.786 15.307 1.00 94.19 383 ALA A CA 1
ATOM 2728 C C . ALA A 1 383 ? -4.224 -10.069 15.045 1.00 94.19 383 ALA A C 1
ATOM 2730 O O . ALA A 1 383 ? -4.709 -10.317 13.941 1.00 94.19 383 ALA A O 1
ATOM 2731 N N . THR A 1 384 ? -4.402 -10.850 16.104 1.00 93.69 384 THR A N 1
ATOM 2732 C CA . THR A 1 384 ? -5.238 -12.054 16.168 1.00 93.69 384 THR A CA 1
ATOM 2733 C C . THR A 1 384 ? -6.221 -11.905 17.326 1.00 93.69 384 THR A C 1
ATOM 2735 O O . THR A 1 384 ? -6.094 -10.967 18.118 1.00 93.69 384 THR A O 1
ATOM 2738 N N . ASP A 1 385 ? -7.169 -12.827 17.475 1.00 89.31 385 ASP A N 1
ATOM 2739 C CA . ASP A 1 385 ? -8.083 -12.811 18.624 1.00 89.31 385 ASP A CA 1
ATOM 2740 C C . ASP A 1 385 ? -7.316 -12.834 19.961 1.00 89.31 385 ASP A C 1
ATOM 2742 O O . ASP A 1 385 ? -7.633 -12.053 20.856 1.00 89.31 385 ASP A O 1
ATOM 2746 N N . ASP A 1 386 ? -6.234 -13.618 20.045 1.00 92.12 386 ASP A N 1
ATOM 2747 C CA . ASP A 1 386 ? -5.405 -13.768 21.252 1.00 92.12 386 ASP A CA 1
ATOM 2748 C C . ASP A 1 386 ? -4.500 -12.558 21.540 1.00 92.12 386 ASP A C 1
ATOM 2750 O O . ASP A 1 386 ? -4.016 -12.385 22.659 1.00 92.12 386 ASP A O 1
ATOM 2754 N N . THR A 1 387 ? -4.243 -11.715 20.536 1.00 95.31 387 THR A N 1
ATOM 2755 C CA . THR A 1 387 ? -3.373 -10.530 20.660 1.00 95.31 387 THR A CA 1
ATOM 2756 C C . THR A 1 387 ? -4.138 -9.215 20.552 1.00 95.31 387 THR A C 1
ATOM 2758 O O . THR A 1 387 ? -3.541 -8.140 20.629 1.00 95.31 387 THR A O 1
ATOM 2761 N N . THR A 1 388 ? -5.460 -9.265 20.387 1.00 95.44 388 THR A N 1
ATOM 2762 C CA . THR A 1 388 ? -6.306 -8.071 20.372 1.00 95.44 388 THR A CA 1
ATOM 2763 C C . THR A 1 388 ? -6.314 -7.440 21.755 1.00 95.44 388 THR A C 1
ATOM 2765 O O . THR A 1 388 ? -6.482 -8.134 22.753 1.00 95.44 388 THR A O 1
ATOM 2768 N N . VAL A 1 389 ? -6.129 -6.123 21.823 1.00 94.69 389 VAL A N 1
ATOM 2769 C CA . VAL A 1 389 ? -6.056 -5.394 23.091 1.00 94.69 389 VAL A CA 1
ATOM 2770 C C . VAL A 1 389 ? -7.366 -4.659 23.362 1.00 94.69 389 VAL A C 1
ATOM 2772 O O . VAL A 1 389 ? -7.796 -3.830 22.560 1.00 94.69 389 VAL A O 1
ATOM 2775 N N . TYR A 1 390 ? -7.961 -4.926 24.522 1.00 92.81 390 TYR A N 1
ATOM 2776 C CA . TYR A 1 390 ? -9.171 -4.292 25.042 1.00 92.81 390 TYR A CA 1
ATOM 2777 C C . TYR A 1 390 ? -8.838 -3.470 26.295 1.00 92.81 390 TYR A C 1
ATOM 2779 O O . TYR A 1 390 ? -7.994 -3.898 27.084 1.00 92.81 390 TYR A O 1
ATOM 2787 N N . PRO A 1 391 ? -9.481 -2.316 26.538 1.00 91.06 391 PRO A N 1
ATOM 2788 C CA . PRO A 1 391 ? -9.393 -1.651 27.833 1.00 91.06 391 PRO A CA 1
ATOM 2789 C C . PRO A 1 391 ? -10.161 -2.446 28.897 1.00 91.06 391 PRO A C 1
ATOM 2791 O O . PRO A 1 391 ? -11.201 -3.046 28.619 1.00 91.06 391 PRO A O 1
ATOM 2794 N N . THR A 1 392 ? -9.667 -2.431 30.132 1.00 87.44 392 THR A N 1
ATOM 2795 C CA . THR A 1 392 ? -10.348 -3.072 31.260 1.00 87.44 392 THR A CA 1
ATOM 2796 C C . THR A 1 392 ? -11.578 -2.273 31.689 1.00 87.44 392 THR A C 1
ATOM 2798 O O . THR A 1 392 ? -11.645 -1.051 31.545 1.00 87.44 392 THR A O 1
ATOM 2801 N N . THR A 1 393 ? -12.558 -2.957 32.281 1.00 75.75 393 THR A N 1
ATOM 2802 C CA . THR A 1 393 ? -13.804 -2.346 32.776 1.00 75.75 393 THR A CA 1
ATOM 2803 C C . THR A 1 393 ? -13.583 -1.322 33.892 1.00 75.75 393 THR A C 1
ATOM 2805 O O . THR A 1 393 ? -14.412 -0.437 34.080 1.00 75.75 393 THR A O 1
ATOM 2808 N N . GLU A 1 394 ? -12.467 -1.418 34.619 1.00 73.75 394 GLU A N 1
ATOM 2809 C CA . GLU A 1 394 ? -12.076 -0.480 35.683 1.00 73.75 394 GLU A CA 1
ATOM 2810 C C . GLU A 1 394 ? -11.374 0.787 35.148 1.00 73.75 394 GLU A C 1
ATOM 2812 O O . GLU A 1 394 ? -11.086 1.702 35.917 1.00 73.75 394 GLU A O 1
ATOM 2817 N N . GLY A 1 395 ? -11.113 0.864 33.835 1.00 66.25 395 GLY A N 1
ATOM 2818 C CA . GLY A 1 395 ? -10.663 2.075 33.138 1.00 66.25 395 GLY A CA 1
ATOM 2819 C C . GLY A 1 395 ? -9.166 2.398 33.220 1.00 66.25 395 GLY A C 1
ATOM 2820 O O . GLY A 1 395 ? -8.730 3.349 32.577 1.00 66.25 395 GLY A O 1
ATOM 2821 N N . ASN A 1 396 ? -8.374 1.613 33.959 1.00 73.25 396 ASN A N 1
ATOM 2822 C CA . ASN A 1 396 ? -6.958 1.910 34.231 1.00 73.25 396 ASN A CA 1
ATOM 2823 C C . ASN A 1 396 ? -5.962 0.897 33.634 1.00 73.25 396 ASN A C 1
ATOM 2825 O O . ASN A 1 396 ? -4.772 0.972 33.933 1.00 73.25 396 ASN A O 1
ATOM 2829 N N . GLY A 1 397 ? -6.411 -0.060 32.817 1.00 89.38 397 GLY A N 1
ATOM 2830 C CA . GLY A 1 397 ? -5.534 -1.079 32.237 1.00 89.38 397 GLY A CA 1
ATOM 2831 C C . GLY A 1 397 ? -6.041 -1.634 30.912 1.00 89.38 397 GLY A C 1
ATOM 2832 O O . GLY A 1 397 ? -7.092 -1.229 30.416 1.00 89.38 397 GLY A O 1
ATOM 2833 N N . TYR A 1 398 ? -5.290 -2.585 30.363 1.00 93.25 398 TYR A N 1
ATOM 2834 C CA . TYR A 1 398 ? -5.633 -3.295 29.135 1.00 93.25 398 TYR A CA 1
ATOM 2835 C C . TYR A 1 398 ? -5.516 -4.808 29.333 1.00 93.25 398 TYR A C 1
ATOM 2837 O O . TYR A 1 398 ? -4.848 -5.271 30.255 1.00 93.25 398 TYR A O 1
ATOM 2845 N N . THR A 1 399 ? -6.189 -5.575 28.482 1.00 92.94 399 THR A N 1
ATOM 2846 C CA . THR A 1 399 ? -6.235 -7.040 28.522 1.00 92.94 399 THR A CA 1
ATOM 2847 C C . THR A 1 399 ? -6.402 -7.613 27.113 1.00 92.94 399 THR A C 1
ATOM 2849 O O . THR A 1 399 ? -6.847 -6.908 26.206 1.00 92.94 399 THR A O 1
ATOM 2852 N N . ASN A 1 400 ? -6.065 -8.891 26.929 1.00 93.25 400 ASN A N 1
ATOM 2853 C CA . ASN A 1 400 ? -6.456 -9.651 25.737 1.00 93.25 400 ASN A CA 1
ATOM 2854 C C . ASN A 1 400 ? -7.817 -10.343 25.885 1.00 93.25 400 ASN A C 1
ATOM 2856 O O . ASN A 1 400 ? -8.333 -10.916 24.930 1.00 93.25 400 ASN A O 1
ATOM 2860 N N . GLU A 1 401 ? -8.428 -10.276 27.068 1.00 90.50 401 GLU A N 1
ATOM 2861 C CA . GLU A 1 401 ? -9.752 -10.837 27.303 1.00 90.50 401 GLU A CA 1
ATOM 2862 C C . GLU A 1 401 ? -10.828 -9.933 26.703 1.00 90.50 401 GLU A C 1
ATOM 2864 O O . GLU A 1 401 ? -11.005 -8.777 27.098 1.00 90.50 401 GLU A O 1
ATOM 2869 N N . LYS A 1 402 ? -11.574 -10.479 25.741 1.00 87.19 402 LYS A N 1
ATOM 2870 C CA . LYS A 1 402 ? -12.714 -9.789 25.148 1.00 87.19 402 LYS A CA 1
ATOM 2871 C C . LYS A 1 402 ? -13.775 -9.525 26.229 1.00 87.19 402 LYS A C 1
ATOM 2873 O O . LYS A 1 402 ? -14.204 -10.482 26.876 1.00 87.19 402 LYS A O 1
ATOM 2878 N N . PRO A 1 403 ? -14.247 -8.276 26.400 1.00 82.94 403 PRO A N 1
ATOM 2879 C CA . PRO A 1 403 ? -15.314 -7.968 27.346 1.00 82.94 403 PRO A CA 1
ATOM 2880 C C . PRO A 1 403 ? -16.561 -8.823 27.087 1.00 82.94 403 PRO A C 1
ATOM 2882 O O . PRO A 1 403 ? -16.938 -9.033 25.928 1.00 82.94 403 PRO A O 1
ATOM 2885 N N . GLU A 1 404 ? -17.216 -9.293 28.156 1.00 72.06 404 GLU A N 1
ATOM 2886 C CA . GLU A 1 404 ? -18.457 -10.067 28.041 1.00 72.06 404 GLU A CA 1
ATOM 2887 C C . GLU A 1 404 ? -19.534 -9.306 27.244 1.00 72.06 404 GLU A C 1
ATOM 2889 O O . GLU A 1 404 ? -19.592 -8.071 27.206 1.00 72.06 404 GLU A O 1
ATOM 2894 N N . SER A 1 405 ? -20.397 -10.072 26.572 1.00 69.00 405 SER A N 1
ATOM 2895 C CA . SER A 1 405 ? -21.489 -9.564 25.739 1.00 69.00 405 SER A CA 1
ATOM 2896 C C . SER A 1 405 ? -22.363 -8.548 26.478 1.00 69.00 405 SER A C 1
ATOM 2898 O O . SER A 1 405 ? -22.651 -8.715 27.660 1.00 69.00 405 SER A O 1
ATOM 2900 N N . CYS A 1 406 ? -22.840 -7.523 25.767 1.00 73.12 406 CYS A N 1
ATOM 2901 C CA . CYS A 1 406 ? -23.695 -6.481 26.331 1.00 73.12 406 CYS A CA 1
ATOM 2902 C C . CYS A 1 406 ? -25.065 -7.029 26.772 1.00 73.12 406 CYS A C 1
ATOM 2904 O O . CYS A 1 406 ? -26.019 -7.009 25.995 1.00 73.12 406 CYS A O 1
ATOM 2906 N N . SER A 1 407 ? -25.174 -7.479 28.024 1.00 69.56 407 SER A N 1
ATOM 2907 C CA . SER A 1 407 ? -26.422 -7.956 28.641 1.00 69.56 407 SER A CA 1
ATOM 2908 C C . SER A 1 407 ? -27.534 -6.902 28.629 1.00 69.56 407 SER A C 1
ATOM 2910 O O . SER A 1 407 ? -28.697 -7.239 28.427 1.00 69.56 407 SER A O 1
ATOM 2912 N N . ASP A 1 408 ? -27.167 -5.625 28.763 1.00 70.62 408 ASP A N 1
ATOM 2913 C CA . ASP A 1 408 ? -28.094 -4.483 28.773 1.00 70.62 408 ASP A CA 1
ATOM 2914 C C . ASP A 1 408 ? -28.347 -3.884 27.371 1.00 70.62 408 ASP A C 1
ATOM 2916 O O . ASP A 1 408 ? -28.928 -2.805 27.244 1.00 70.62 408 ASP A O 1
ATOM 2920 N N . GLY A 1 409 ? -27.890 -4.555 26.307 1.00 76.50 409 GLY A N 1
ATOM 2921 C CA . GLY A 1 409 ? -27.968 -4.067 24.929 1.00 76.50 409 GLY A CA 1
ATOM 2922 C C . GLY A 1 409 ? -26.778 -3.199 24.499 1.00 76.50 409 GLY A C 1
ATOM 2923 O O . GLY A 1 409 ? -25.951 -2.760 25.302 1.00 76.50 409 GLY A O 1
ATOM 2924 N N . HIS A 1 410 ? -26.658 -2.982 23.189 1.00 82.19 410 HIS A N 1
ATOM 2925 C CA . HIS A 1 410 ? -25.512 -2.301 22.591 1.00 82.19 410 HIS A CA 1
ATOM 2926 C C . HIS A 1 410 ? -25.709 -0.784 22.505 1.00 82.19 410 HIS A C 1
ATOM 2928 O O . HIS A 1 410 ? -26.739 -0.296 22.047 1.00 82.19 410 HIS A O 1
ATOM 2934 N N . THR A 1 411 ? -24.663 -0.039 22.859 1.00 85.44 411 THR A N 1
ATOM 2935 C CA . THR A 1 411 ? -24.516 1.379 22.510 1.00 85.44 411 THR A CA 1
ATOM 2936 C C . THR A 1 411 ? -23.432 1.486 21.450 1.00 85.44 411 THR A C 1
ATOM 2938 O O . THR A 1 411 ? -22.296 1.083 21.705 1.00 85.44 411 THR A O 1
ATOM 2941 N N . TYR A 1 412 ? -23.781 1.977 20.264 1.00 85.44 412 TYR A N 1
ATOM 2942 C CA . TYR A 1 412 ? -22.858 2.072 19.137 1.00 85.44 412 TYR A CA 1
ATOM 2943 C C . TYR A 1 412 ? -22.342 3.500 18.954 1.00 85.44 412 TYR A C 1
ATOM 2945 O O . TYR A 1 412 ? -23.042 4.468 19.249 1.00 85.44 412 TYR A O 1
ATOM 2953 N N . LYS A 1 413 ? -21.099 3.608 18.485 1.00 85.25 413 LYS A N 1
ATOM 2954 C CA . LYS A 1 413 ? -20.500 4.834 17.968 1.00 85.25 413 LYS A CA 1
ATOM 2955 C C . LYS A 1 413 ? -19.747 4.494 16.688 1.00 85.25 413 LYS A C 1
ATOM 2957 O O . LYS A 1 413 ? -18.833 3.670 16.715 1.00 85.25 413 LYS A O 1
ATOM 2962 N N . ASN A 1 414 ? -20.102 5.140 15.582 1.00 85.44 414 ASN A N 1
ATOM 2963 C CA . ASN A 1 414 ? -19.551 4.840 14.260 1.00 85.44 414 ASN A CA 1
ATOM 2964 C C . ASN A 1 414 ? -19.686 3.358 13.854 1.00 85.44 414 ASN A C 1
ATOM 2966 O O . ASN A 1 414 ? -18.771 2.777 13.275 1.00 85.44 414 ASN A O 1
ATOM 2970 N N . GLY A 1 415 ? -20.808 2.728 14.215 1.00 86.19 415 GLY A N 1
ATOM 2971 C CA . GLY A 1 415 ? -21.097 1.320 13.928 1.00 86.19 415 GLY A CA 1
ATOM 2972 C C . GLY A 1 415 ? -20.403 0.312 14.846 1.00 86.19 415 GLY A C 1
ATOM 2973 O O . GLY A 1 415 ? -20.586 -0.889 14.659 1.00 86.19 415 GLY A O 1
ATOM 2974 N N . ILE A 1 416 ? -19.639 0.762 15.847 1.00 88.12 416 ILE A N 1
ATOM 2975 C CA . ILE A 1 416 ? -18.890 -0.100 16.773 1.00 88.12 416 ILE A CA 1
ATOM 2976 C C . ILE A 1 416 ? -19.466 0.042 18.179 1.00 88.12 416 ILE A C 1
ATOM 2978 O O . ILE A 1 416 ? -19.665 1.153 18.670 1.00 88.12 416 ILE A O 1
ATOM 2982 N N . CYS A 1 417 ? -19.748 -1.079 18.843 1.00 87.00 417 CYS A N 1
ATOM 2983 C CA . CYS A 1 417 ? -20.253 -1.060 20.206 1.00 87.00 417 CYS A CA 1
ATOM 2984 C C . CYS A 1 417 ? -19.173 -0.534 21.155 1.00 87.00 417 CYS A C 1
ATOM 2986 O O . CYS A 1 417 ? -18.080 -1.091 21.226 1.00 87.00 417 CYS A O 1
ATOM 2988 N N . THR A 1 418 ? -19.491 0.492 21.941 1.00 84.06 418 THR A N 1
ATOM 2989 C CA . THR A 1 418 ? -18.538 1.153 22.847 1.00 84.06 418 THR A CA 1
ATOM 2990 C C . THR A 1 418 ? -18.125 0.304 24.052 1.00 84.06 418 THR A C 1
ATOM 2992 O O . THR A 1 418 ? -17.210 0.693 24.770 1.00 84.06 418 THR A O 1
ATOM 2995 N N . LYS A 1 419 ? -18.793 -0.836 24.286 1.00 83.62 419 LYS A N 1
ATOM 2996 C CA . LYS A 1 419 ? -18.531 -1.748 25.413 1.00 83.62 419 LYS A CA 1
ATOM 2997 C C . LYS A 1 419 ? -17.846 -3.048 24.986 1.00 83.62 419 LYS A C 1
ATOM 2999 O O . LYS A 1 419 ? -16.802 -3.390 25.520 1.00 83.62 419 LYS A O 1
ATOM 3004 N N . CYS A 1 420 ? -18.445 -3.783 24.045 1.00 85.94 420 CYS A N 1
ATOM 3005 C CA . CYS A 1 420 ? -17.956 -5.106 23.628 1.00 85.94 420 CYS A CA 1
ATOM 3006 C C . CYS A 1 420 ? -17.248 -5.111 22.266 1.00 85.94 420 CYS A C 1
ATOM 3008 O O . CYS A 1 420 ? -16.848 -6.174 21.795 1.00 85.94 420 CYS A O 1
ATOM 3010 N N . TYR A 1 421 ? -17.126 -3.947 21.614 1.00 86.81 421 TYR A N 1
ATOM 3011 C CA . TYR A 1 421 ? -16.470 -3.782 20.311 1.00 86.81 421 TYR A CA 1
ATOM 3012 C C . TYR A 1 421 ? -17.095 -4.582 19.160 1.00 86.81 421 TYR A C 1
ATOM 3014 O O . TYR A 1 421 ? -16.512 -4.679 18.082 1.00 86.81 421 TYR A O 1
ATOM 3022 N N . ASP A 1 422 ? -18.305 -5.113 19.357 1.00 86.25 422 ASP A N 1
ATOM 3023 C CA . ASP A 1 422 ? -19.091 -5.715 18.285 1.00 86.25 422 ASP A CA 1
ATOM 3024 C C . ASP A 1 422 ? -19.401 -4.676 17.200 1.00 86.25 422 ASP A C 1
ATOM 3026 O O . ASP A 1 422 ? -19.790 -3.544 17.500 1.00 86.25 422 ASP A O 1
ATOM 3030 N N . VAL A 1 423 ? -19.231 -5.057 15.936 1.00 88.69 423 VAL A N 1
ATOM 3031 C CA . VAL A 1 423 ? -19.398 -4.154 14.792 1.00 88.69 423 VAL A CA 1
ATOM 3032 C C . VAL A 1 423 ? -20.780 -4.377 14.190 1.00 88.69 423 VAL A C 1
ATOM 3034 O O . VAL A 1 423 ? -21.031 -5.402 13.565 1.00 88.69 423 VAL A O 1
ATOM 3037 N N . ALA A 1 424 ? -21.691 -3.426 14.355 1.00 89.88 424 ALA A N 1
ATOM 3038 C CA . ALA A 1 424 ? -23.013 -3.480 13.736 1.00 89.88 424 ALA A CA 1
ATOM 3039 C C . ALA A 1 424 ? -22.961 -3.180 12.234 1.00 89.88 424 ALA A C 1
ATOM 3041 O O . ALA A 1 424 ? -23.634 -3.838 11.440 1.00 89.88 424 ALA A O 1
ATOM 3042 N N . ALA A 1 425 ? -22.152 -2.197 11.844 1.00 90.81 425 ALA A N 1
ATOM 3043 C CA . ALA A 1 425 ? -21.953 -1.820 10.454 1.00 90.81 425 ALA A CA 1
ATOM 3044 C C . ALA A 1 425 ? -20.560 -1.213 10.254 1.00 90.81 425 ALA A C 1
ATOM 3046 O O . ALA A 1 425 ? -20.013 -0.592 11.164 1.00 90.81 425 ALA A O 1
ATOM 3047 N N . LYS A 1 426 ? -19.989 -1.373 9.058 1.00 89.88 426 LYS A N 1
ATOM 3048 C CA . LYS A 1 426 ? -18.701 -0.774 8.674 1.00 89.88 426 LYS A CA 1
ATOM 3049 C C . LYS A 1 426 ? -18.683 -0.394 7.198 1.00 89.88 426 LYS A C 1
ATOM 3051 O O . LYS A 1 426 ? -19.352 -1.028 6.386 1.00 89.88 426 LYS A O 1
ATOM 3056 N N . VAL A 1 427 ? -17.873 0.602 6.843 1.00 90.69 427 VAL A N 1
ATOM 3057 C CA . VAL A 1 427 ? -17.512 0.843 5.438 1.00 90.69 427 VAL A CA 1
ATOM 3058 C C . VAL A 1 427 ? -16.581 -0.282 4.995 1.00 90.69 427 VAL A C 1
ATOM 3060 O O . VAL A 1 427 ? -15.525 -0.480 5.593 1.00 90.69 427 VAL A O 1
ATOM 3063 N N . ALA A 1 428 ? -16.990 -1.029 3.977 1.00 88.56 428 ALA A N 1
ATOM 3064 C CA . ALA A 1 428 ? -16.259 -2.173 3.441 1.00 88.56 428 ALA A CA 1
ATOM 3065 C C . ALA A 1 428 ? -15.285 -1.772 2.325 1.00 88.56 428 ALA A C 1
ATOM 3067 O O . ALA A 1 428 ? -14.260 -2.418 2.130 1.00 88.56 428 ALA A O 1
ATOM 3068 N N . GLY A 1 429 ? -15.581 -0.687 1.611 1.00 88.00 429 GLY A N 1
ATOM 3069 C CA . GLY A 1 429 ? -14.741 -0.188 0.533 1.00 88.00 429 GLY A CA 1
ATOM 3070 C C . GLY A 1 429 ? -15.482 0.798 -0.354 1.00 88.00 429 GLY A C 1
ATOM 3071 O O . GLY A 1 429 ? -16.603 1.211 -0.053 1.00 88.00 429 GLY A O 1
ATOM 3072 N N . TYR A 1 430 ? -14.852 1.156 -1.464 1.00 90.44 430 TYR A N 1
ATOM 3073 C CA . TYR A 1 430 ? -15.454 1.980 -2.499 1.00 90.44 430 TYR A CA 1
ATOM 3074 C C . TYR A 1 430 ? -14.897 1.590 -3.871 1.00 90.44 430 TYR A C 1
ATOM 3076 O O . TYR A 1 430 ? -13.825 0.989 -3.950 1.00 90.44 430 TYR A O 1
ATOM 3084 N N . SER A 1 431 ? -15.628 1.903 -4.935 1.00 86.88 431 SER A N 1
ATOM 3085 C CA . SER A 1 431 ? -15.169 1.752 -6.317 1.00 86.88 431 SER A CA 1
ATOM 3086 C C . SER A 1 431 ? -15.739 2.850 -7.205 1.00 86.88 431 SER A C 1
ATOM 3088 O O . SER A 1 431 ? -16.613 3.600 -6.779 1.00 86.88 431 SER A O 1
ATOM 3090 N N . VAL A 1 432 ? -15.269 2.940 -8.445 1.00 84.50 432 VAL A N 1
ATOM 3091 C CA . VAL A 1 432 ? -15.869 3.809 -9.469 1.00 84.50 432 VAL A CA 1
ATOM 3092 C C . VAL A 1 432 ? -16.927 3.026 -10.249 1.00 84.50 432 VAL A C 1
ATOM 3094 O O . VAL A 1 432 ? -16.804 1.811 -10.419 1.00 84.50 432 VAL A O 1
ATOM 3097 N N . THR A 1 433 ? -17.985 3.706 -10.686 1.00 72.38 433 THR A N 1
ATOM 3098 C CA . THR A 1 433 ? -19.004 3.150 -11.586 1.00 72.38 433 THR A CA 1
ATOM 3099 C C . THR A 1 433 ? -18.574 3.270 -13.041 1.00 72.38 433 THR A C 1
ATOM 3101 O O . THR A 1 433 ? -18.068 4.308 -13.467 1.00 72.38 433 THR A O 1
ATOM 3104 N N . LEU A 1 434 ? -18.796 2.208 -13.817 1.00 56.66 434 LEU A N 1
ATOM 3105 C CA . LEU A 1 434 ? -18.483 2.163 -15.252 1.00 56.66 434 LEU A CA 1
ATOM 3106 C C . LEU A 1 434 ? -19.732 1.880 -16.111 1.00 56.66 434 LEU A C 1
ATOM 3108 O O . LEU A 1 434 ? -19.633 1.734 -17.323 1.00 56.66 434 LEU A O 1
ATOM 3112 N N . ASP A 1 435 ? -20.918 1.844 -15.500 1.00 49.44 435 ASP A N 1
ATOM 3113 C CA . ASP A 1 435 ? -22.212 1.473 -16.082 1.00 49.44 435 ASP A CA 1
ATOM 3114 C C . ASP A 1 435 ? -23.086 2.695 -16.443 1.00 49.44 435 ASP A C 1
ATOM 3116 O O . ASP A 1 435 ? -24.262 2.792 -16.094 1.00 49.44 435 ASP A O 1
ATOM 3120 N N . GLY A 1 436 ? -22.511 3.643 -17.192 1.00 48.16 436 GLY A N 1
ATOM 3121 C CA . GLY A 1 436 ? -23.258 4.734 -17.840 1.00 48.16 436 GLY A CA 1
ATOM 3122 C C . GLY A 1 436 ? -23.433 6.024 -17.026 1.00 48.16 436 GLY A C 1
ATOM 3123 O O . GLY A 1 436 ? -24.041 6.978 -17.508 1.00 48.16 436 GLY A O 1
ATOM 3124 N N . THR A 1 437 ? -22.896 6.118 -15.807 1.00 55.50 437 THR A N 1
ATOM 3125 C CA . THR A 1 437 ? -22.760 7.387 -15.060 1.00 55.50 437 THR A CA 1
ATOM 3126 C C . THR A 1 437 ? -21.434 7.390 -14.303 1.00 55.50 437 THR A C 1
ATOM 3128 O O . THR A 1 437 ? -21.072 6.373 -13.716 1.00 55.50 437 THR A O 1
ATOM 3131 N N . ILE A 1 438 ? -20.695 8.505 -14.331 1.00 72.62 438 ILE A N 1
ATOM 3132 C CA . ILE A 1 438 ? -19.477 8.674 -13.524 1.00 72.62 438 ILE A CA 1
ATOM 3133 C C . ILE A 1 438 ? -19.904 8.829 -12.063 1.00 72.62 438 ILE A C 1
ATOM 3135 O O . ILE A 1 438 ? -20.826 9.580 -11.745 1.00 72.62 438 ILE A O 1
ATOM 3139 N N . GLY A 1 439 ? -19.274 8.082 -11.165 1.00 82.06 439 GLY A N 1
ATOM 3140 C CA . GLY A 1 439 ? -19.699 8.054 -9.776 1.00 82.06 439 GLY A CA 1
ATOM 3141 C C . GLY A 1 439 ? -18.870 7.124 -8.912 1.00 82.06 439 GLY A C 1
ATOM 3142 O O . GLY A 1 439 ? -17.956 6.438 -9.374 1.00 82.06 439 GLY A O 1
ATOM 3143 N N . LEU A 1 440 ? -19.202 7.130 -7.627 1.00 89.06 440 LEU A N 1
ATOM 3144 C CA . LEU A 1 440 ? -18.563 6.323 -6.602 1.00 89.06 440 LEU A CA 1
ATOM 3145 C C . LEU A 1 440 ? -19.574 5.351 -6.006 1.00 89.06 440 LEU A C 1
ATOM 3147 O O . LEU A 1 440 ? -20.589 5.759 -5.441 1.00 89.06 440 LEU A O 1
ATOM 3151 N N . ASN A 1 441 ? -19.264 4.065 -6.074 1.00 91.06 441 ASN A N 1
ATOM 3152 C CA . ASN A 1 441 ? -19.924 3.045 -5.278 1.00 91.06 441 ASN A CA 1
ATOM 3153 C C . ASN A 1 441 ? -19.292 3.019 -3.892 1.00 91.06 441 ASN A C 1
ATOM 3155 O O . ASN A 1 441 ? -18.084 2.841 -3.772 1.00 91.06 441 ASN A O 1
ATOM 3159 N N . PHE A 1 442 ? -20.104 3.145 -2.850 1.00 93.38 442 PHE A N 1
ATOM 3160 C CA . PHE A 1 442 ? -19.695 2.945 -1.464 1.00 93.38 442 PHE A CA 1
ATOM 3161 C C . PHE A 1 442 ? -20.282 1.640 -0.953 1.00 93.38 442 PHE A C 1
ATOM 3163 O O . PHE A 1 442 ? -21.500 1.456 -0.990 1.00 93.38 442 PHE A O 1
ATOM 3170 N N . TYR A 1 443 ? -19.420 0.752 -0.463 1.00 93.12 443 TYR A N 1
ATOM 3171 C CA . TYR A 1 443 ? -19.817 -0.543 0.071 1.00 93.12 443 TYR A CA 1
ATOM 3172 C C . TYR A 1 443 ? -19.851 -0.503 1.595 1.00 93.12 443 TYR A C 1
ATOM 3174 O O . TYR A 1 443 ? -18.912 -0.027 2.238 1.00 93.12 443 TYR A O 1
ATOM 3182 N N . PHE A 1 444 ? -20.912 -1.050 2.176 1.00 93.12 444 PHE A N 1
ATOM 3183 C CA . PHE A 1 444 ? -21.112 -1.143 3.616 1.00 93.12 444 PHE A CA 1
ATOM 3184 C C . PHE A 1 444 ? -21.464 -2.576 3.993 1.00 93.12 444 PHE A C 1
ATOM 3186 O O . PHE A 1 444 ? -22.404 -3.139 3.440 1.00 93.12 444 PHE A O 1
ATOM 3193 N N . ASP A 1 445 ? -20.759 -3.143 4.964 1.00 92.94 445 ASP A N 1
ATOM 3194 C CA . ASP A 1 445 ? -21.118 -4.439 5.535 1.00 92.94 445 ASP A CA 1
ATOM 3195 C C . ASP A 1 445 ? -21.956 -4.185 6.788 1.00 92.94 445 ASP A C 1
ATOM 3197 O O . ASP A 1 445 ? -21.486 -3.541 7.730 1.00 92.94 445 ASP A O 1
ATOM 3201 N N . ILE A 1 446 ? -23.197 -4.673 6.796 1.00 91.81 446 ILE A N 1
ATOM 3202 C CA . ILE A 1 446 ? -24.152 -4.515 7.902 1.00 91.81 446 ILE A CA 1
ATOM 3203 C C . ILE A 1 446 ? -24.477 -5.896 8.466 1.00 91.81 446 ILE A C 1
ATOM 3205 O O . ILE A 1 446 ? -24.733 -6.836 7.712 1.00 91.81 446 ILE A O 1
ATOM 3209 N N . LYS A 1 447 ? -24.475 -6.034 9.793 1.00 90.75 447 LYS A N 1
ATOM 3210 C CA . LYS A 1 447 ? -24.742 -7.307 10.467 1.00 90.75 447 LYS A CA 1
ATOM 3211 C C . LYS A 1 447 ? -26.150 -7.814 10.125 1.00 90.75 447 LYS A C 1
ATOM 3213 O O . LYS A 1 447 ? -27.129 -7.070 10.159 1.00 90.75 447 LYS A O 1
ATOM 3218 N N . THR A 1 448 ? -26.253 -9.095 9.785 1.00 89.50 448 THR A N 1
ATOM 3219 C CA . THR A 1 448 ? -27.471 -9.747 9.259 1.00 89.50 448 THR A CA 1
ATOM 3220 C C . THR A 1 448 ? -28.675 -9.666 10.197 1.00 89.50 448 THR A C 1
ATOM 3222 O O . THR A 1 448 ? -29.810 -9.599 9.731 1.00 89.50 448 THR A O 1
ATOM 3225 N N . ASN A 1 449 ? -28.443 -9.634 11.510 1.00 86.44 449 ASN A N 1
ATOM 3226 C CA . ASN A 1 449 ? -29.488 -9.558 12.531 1.00 86.44 449 ASN A CA 1
ATOM 3227 C C . ASN A 1 449 ? -30.080 -8.147 12.725 1.00 86.44 449 ASN A C 1
ATOM 3229 O O . ASN A 1 449 ? -31.019 -7.989 13.505 1.00 86.44 449 ASN A O 1
ATOM 3233 N N . ILE A 1 450 ? -29.571 -7.128 12.027 1.00 86.88 450 ILE A N 1
ATOM 3234 C CA . ILE A 1 450 ? -30.158 -5.785 12.010 1.00 86.88 450 ILE A CA 1
ATOM 3235 C C . ILE A 1 450 ? -31.314 -5.785 11.008 1.00 86.88 450 ILE A C 1
ATOM 3237 O O . ILE A 1 450 ? -31.091 -5.830 9.803 1.00 86.88 450 ILE A O 1
ATOM 3241 N N . THR A 1 451 ? -32.558 -5.764 11.488 1.00 76.56 451 THR A N 1
ATOM 3242 C CA . THR A 1 451 ? -33.757 -5.974 10.652 1.00 76.56 451 THR A CA 1
ATOM 3243 C C . THR A 1 451 ? -34.357 -4.694 10.056 1.00 76.56 451 THR A C 1
ATOM 3245 O O . THR A 1 451 ? -34.900 -4.748 8.956 1.00 76.56 451 THR A O 1
ATOM 3248 N N . ASN A 1 452 ? -34.222 -3.539 10.717 1.00 80.44 452 ASN A N 1
ATOM 3249 C CA . ASN A 1 452 ? -34.773 -2.246 10.272 1.00 80.44 452 ASN A CA 1
ATOM 3250 C C . ASN A 1 452 ? -33.707 -1.377 9.587 1.00 80.44 452 ASN A C 1
ATOM 3252 O O . ASN A 1 452 ? -33.351 -0.317 10.096 1.00 80.44 452 ASN A O 1
ATOM 3256 N N . LYS A 1 453 ? -33.144 -1.865 8.478 1.00 81.50 453 LYS A N 1
ATOM 3257 C CA . LYS A 1 453 ? -31.979 -1.257 7.813 1.00 81.50 453 LYS A CA 1
ATOM 3258 C C . LYS A 1 453 ? -32.311 0.077 7.132 1.00 81.50 453 LYS A C 1
ATOM 3260 O O . LYS A 1 453 ? -33.430 0.278 6.664 1.00 81.50 453 LYS A O 1
ATOM 3265 N N . ALA A 1 454 ? -31.301 0.940 6.995 1.00 80.94 454 ALA A N 1
ATOM 3266 C CA . ALA A 1 454 ? -31.390 2.143 6.164 1.00 80.94 454 ALA A CA 1
ATOM 3267 C C . ALA A 1 454 ? -31.820 1.816 4.730 1.00 80.94 454 ALA A C 1
ATOM 3269 O O . ALA A 1 454 ? -31.367 0.836 4.141 1.00 80.94 454 ALA A O 1
ATOM 3270 N N . THR A 1 455 ? -32.590 2.716 4.126 1.00 85.88 455 THR A N 1
ATOM 3271 C CA . THR A 1 455 ? -32.920 2.676 2.692 1.00 85.88 455 THR A CA 1
ATOM 3272 C C . THR A 1 455 ? -32.013 3.575 1.849 1.00 85.88 455 THR A C 1
ATOM 3274 O O . THR A 1 455 ? -32.006 3.471 0.621 1.00 85.88 455 THR A O 1
ATOM 3277 N N . GLN A 1 456 ? -31.244 4.462 2.489 1.00 90.62 456 GLN A N 1
ATOM 3278 C CA . GLN A 1 456 ? -30.394 5.450 1.831 1.00 90.62 456 GLN A CA 1
ATOM 3279 C C . GLN A 1 456 ? -29.205 5.867 2.702 1.00 90.62 456 GLN A C 1
ATOM 3281 O O . GLN A 1 456 ? -29.235 5.740 3.927 1.00 90.62 456 GLN A O 1
ATOM 3286 N N . ILE A 1 457 ? -28.185 6.420 2.054 1.00 93.56 457 ILE A N 1
ATOM 3287 C CA . ILE A 1 457 ? -27.105 7.181 2.687 1.00 93.56 457 ILE A CA 1
ATOM 3288 C C . ILE A 1 457 ? -27.284 8.669 2.396 1.00 93.56 457 ILE A C 1
ATOM 3290 O O . ILE A 1 457 ? -27.871 9.039 1.377 1.00 93.56 457 ILE A O 1
ATOM 3294 N N . SER A 1 458 ? -26.728 9.521 3.250 1.00 94.25 458 SER A N 1
ATOM 3295 C CA . SER A 1 458 ? -26.458 10.918 2.908 1.00 94.25 458 SER A CA 1
ATOM 3296 C C . SER A 1 458 ? -24.991 11.084 2.541 1.00 94.25 458 SER A C 1
ATOM 3298 O O . SER A 1 458 ? -24.132 10.390 3.086 1.00 94.25 458 SER A O 1
ATOM 3300 N N . TYR A 1 459 ? -24.685 12.023 1.660 1.00 91.69 459 TYR A N 1
ATOM 3301 C CA . TYR A 1 459 ? -23.315 12.387 1.328 1.00 91.69 459 TYR A CA 1
ATOM 3302 C C . TYR A 1 459 ? -23.161 13.902 1.318 1.00 91.69 459 TYR A C 1
ATOM 3304 O O . TYR A 1 459 ? -24.083 14.630 0.948 1.00 91.69 459 TYR A O 1
ATOM 3312 N N . GLN A 1 460 ? -22.007 14.367 1.782 1.00 84.94 460 GLN A N 1
ATOM 3313 C CA . GLN A 1 460 ? -21.679 15.785 1.863 1.00 84.94 460 GLN A CA 1
ATOM 3314 C C . GLN A 1 460 ? -20.165 15.954 1.900 1.00 84.94 460 GLN A C 1
ATOM 3316 O O . GLN A 1 460 ? -19.519 15.401 2.790 1.00 84.94 460 GLN A O 1
ATOM 3321 N N . LYS A 1 461 ? -19.608 16.710 0.952 1.00 75.38 461 LYS A N 1
ATOM 3322 C CA . LYS A 1 461 ? -18.297 17.361 1.064 1.00 75.38 461 LYS A CA 1
ATOM 3323 C C . LYS A 1 461 ? -18.092 18.326 -0.113 1.00 75.38 461 LYS A C 1
ATOM 3325 O O . LYS A 1 461 ? -18.426 18.016 -1.254 1.00 75.38 461 LYS A O 1
ATOM 3330 N N . ASP A 1 462 ? -17.575 19.513 0.197 1.00 79.25 462 ASP A N 1
ATOM 3331 C CA . ASP A 1 462 ? -17.385 20.624 -0.741 1.00 79.25 462 ASP A CA 1
ATOM 3332 C C . ASP A 1 462 ? -18.662 20.955 -1.539 1.00 79.25 462 ASP A C 1
ATOM 3334 O O . ASP A 1 462 ? -19.669 21.344 -0.947 1.00 79.25 462 ASP A O 1
ATOM 3338 N N . LYS A 1 463 ? -18.636 20.817 -2.871 1.00 72.75 463 LYS A N 1
ATOM 3339 C CA . LYS A 1 463 ? -19.773 21.116 -3.759 1.00 72.75 463 LYS A CA 1
ATOM 3340 C C . LYS A 1 463 ? -20.724 19.928 -3.969 1.00 72.75 463 LYS A C 1
ATOM 3342 O O . LYS A 1 463 ? -21.784 20.110 -4.561 1.00 72.75 463 LYS A O 1
ATOM 3347 N N . ILE A 1 464 ? -20.381 18.732 -3.480 1.00 79.31 464 ILE A N 1
ATOM 3348 C CA . ILE A 1 464 ? -21.181 17.515 -3.668 1.00 79.31 464 ILE A CA 1
ATOM 3349 C C . ILE A 1 464 ? -22.000 17.244 -2.403 1.00 79.31 464 ILE A C 1
ATOM 3351 O O . ILE A 1 464 ? -21.453 17.014 -1.321 1.00 79.31 464 ILE A O 1
ATOM 3355 N N . SER A 1 465 ? -23.330 17.235 -2.527 1.00 88.56 465 SER A N 1
ATOM 3356 C CA . SER A 1 465 ? -24.229 16.842 -1.435 1.00 88.56 465 SER A CA 1
ATOM 3357 C C . SER A 1 465 ? -25.533 16.223 -1.937 1.00 88.56 465 SER A C 1
ATOM 3359 O O . SER A 1 465 ? -25.966 16.491 -3.057 1.00 88.56 465 SER A O 1
ATOM 3361 N N . GLY A 1 466 ? -26.146 15.366 -1.120 1.00 92.25 466 GLY A N 1
ATOM 3362 C CA . GLY A 1 466 ? -27.412 14.715 -1.447 1.00 92.25 466 GLY A CA 1
ATOM 3363 C C . GLY A 1 466 ? -27.624 13.401 -0.702 1.00 92.25 466 GLY A C 1
ATOM 3364 O O . GLY A 1 466 ? -27.038 13.151 0.355 1.00 92.25 466 GLY A O 1
ATOM 3365 N N . THR A 1 467 ? -28.485 12.552 -1.260 1.00 92.75 467 THR A N 1
ATOM 3366 C CA . THR A 1 467 ? -28.785 11.214 -0.738 1.00 92.75 467 THR A CA 1
ATOM 3367 C C . THR A 1 467 ? -28.737 10.177 -1.849 1.00 92.75 467 THR A C 1
ATOM 3369 O O . THR A 1 467 ? -29.222 10.442 -2.947 1.00 92.75 467 THR A O 1
ATOM 3372 N N . ALA A 1 468 ? -28.210 8.990 -1.561 1.00 91.00 468 ALA A N 1
ATOM 3373 C CA . ALA A 1 468 ? -28.143 7.880 -2.510 1.00 91.00 468 ALA A CA 1
ATOM 3374 C C . ALA A 1 468 ? -28.861 6.653 -1.949 1.00 91.00 468 ALA A C 1
ATOM 3376 O O . ALA A 1 468 ? -28.750 6.348 -0.759 1.00 91.00 468 ALA A O 1
ATOM 3377 N N . LYS A 1 469 ? -29.597 5.941 -2.809 1.00 91.88 469 LYS A N 1
ATOM 3378 C CA . LYS A 1 469 ? -30.308 4.718 -2.425 1.00 91.88 469 LYS A CA 1
ATOM 3379 C C . LYS A 1 469 ? -29.302 3.643 -2.014 1.00 91.88 469 LYS A C 1
ATOM 3381 O O . LYS A 1 469 ? -28.343 3.388 -2.737 1.00 91.88 469 LYS A O 1
ATOM 3386 N N . LEU A 1 470 ? -29.559 2.999 -0.881 1.00 93.25 470 LEU A N 1
ATOM 3387 C CA . LEU A 1 470 ? -28.806 1.841 -0.423 1.00 93.25 470 LEU A CA 1
ATOM 3388 C C . LEU A 1 470 ? -29.480 0.575 -0.961 1.00 93.25 470 LEU A C 1
ATOM 3390 O O . LEU A 1 470 ? -30.685 0.378 -0.798 1.00 93.25 470 LEU A O 1
ATOM 3394 N N . THR A 1 471 ? -28.710 -0.279 -1.624 1.00 92.31 471 THR A N 1
ATOM 3395 C CA . THR A 1 471 ? -29.188 -1.543 -2.201 1.00 92.31 471 THR A CA 1
ATOM 3396 C C . THR A 1 471 ? -28.273 -2.681 -1.796 1.00 92.31 471 THR A C 1
ATOM 3398 O O . THR A 1 471 ? -27.100 -2.455 -1.525 1.00 92.31 471 THR A O 1
ATOM 3401 N N . GLU A 1 472 ? -28.796 -3.897 -1.690 1.00 92.00 472 GLU A N 1
ATOM 3402 C CA . GLU A 1 472 ? -27.950 -5.061 -1.423 1.00 92.00 472 GLU A CA 1
ATOM 3403 C C . GLU A 1 472 ? -27.004 -5.287 -2.608 1.00 92.00 472 GLU A C 1
ATOM 3405 O O . GLU A 1 472 ? -27.433 -5.239 -3.762 1.00 92.00 472 GLU A O 1
ATOM 3410 N N . ALA A 1 473 ? -25.714 -5.475 -2.334 1.00 87.94 473 ALA A N 1
ATOM 3411 C CA . ALA A 1 473 ? -24.734 -5.701 -3.385 1.00 87.94 473 ALA A CA 1
ATOM 3412 C C . ALA A 1 473 ? -24.904 -7.113 -3.961 1.00 87.94 473 ALA A C 1
ATOM 3414 O O . ALA A 1 473 ? -25.056 -8.084 -3.220 1.00 87.94 473 ALA A O 1
ATOM 3415 N N . SER A 1 474 ? -24.830 -7.244 -5.285 1.00 81.00 474 SER A N 1
ATOM 3416 C CA . SER A 1 474 ? -24.876 -8.552 -5.951 1.00 81.00 474 SER A CA 1
ATOM 3417 C C . SER A 1 474 ? -23.652 -9.417 -5.631 1.00 81.00 474 SER A C 1
ATOM 3419 O O . SER A 1 474 ? -23.765 -10.639 -5.599 1.00 81.00 474 SER A O 1
ATOM 3421 N N . ASN A 1 475 ? -22.498 -8.792 -5.370 1.00 71.12 475 ASN A N 1
ATOM 3422 C CA . ASN A 1 475 ? -21.266 -9.466 -4.973 1.00 71.12 475 ASN A CA 1
ATOM 3423 C C . ASN A 1 475 ? -21.090 -9.439 -3.439 1.00 71.12 475 ASN A C 1
ATOM 3425 O O . ASN A 1 475 ? -21.058 -8.366 -2.831 1.00 71.12 475 ASN A O 1
ATOM 3429 N N . GLN A 1 476 ? -20.948 -10.622 -2.834 1.00 80.38 476 GLN A N 1
ATOM 3430 C CA . GLN A 1 476 ? -20.709 -10.827 -1.399 1.00 80.38 476 GLN A CA 1
ATOM 3431 C C . GLN A 1 476 ? -19.303 -11.405 -1.113 1.00 80.38 476 GLN A C 1
ATOM 3433 O O . GLN A 1 476 ? -19.025 -11.862 -0.005 1.00 80.38 476 GLN A O 1
ATOM 3438 N N . ASP A 1 477 ? -18.393 -11.368 -2.089 1.00 68.62 477 ASP A N 1
ATOM 3439 C CA . ASP A 1 477 ? -17.010 -11.817 -1.939 1.00 68.62 477 ASP A CA 1
ATOM 3440 C C . ASP A 1 477 ? -16.284 -11.019 -0.844 1.00 68.62 477 ASP A C 1
ATOM 3442 O O . ASP A 1 477 ? -16.350 -9.784 -0.763 1.00 68.62 477 ASP A O 1
ATOM 3446 N N . GLY A 1 478 ? -15.576 -11.737 0.030 1.00 70.31 478 GLY A N 1
ATOM 3447 C CA . GLY A 1 478 ? -14.835 -11.143 1.146 1.00 70.31 478 GLY A CA 1
ATOM 3448 C C . GLY A 1 478 ? -15.716 -10.524 2.239 1.00 70.31 478 GLY A C 1
ATOM 3449 O O . GLY A 1 478 ? -15.206 -9.771 3.070 1.00 70.31 478 GLY A O 1
ATOM 3450 N N . VAL A 1 479 ? -17.025 -10.798 2.247 1.00 82.25 479 VAL A N 1
ATOM 3451 C CA . VAL A 1 479 ? -17.919 -10.435 3.354 1.00 82.25 479 VAL A CA 1
ATOM 3452 C C . VAL A 1 479 ? -17.734 -11.438 4.488 1.00 82.25 479 VAL A C 1
ATOM 3454 O O . VAL A 1 479 ? -17.741 -12.647 4.277 1.00 82.25 479 VAL A O 1
ATOM 3457 N N . THR A 1 480 ? -17.536 -10.935 5.705 1.00 81.44 480 THR A N 1
ATOM 3458 C CA . THR A 1 480 ? -17.399 -11.775 6.901 1.00 81.44 480 THR A CA 1
ATOM 3459 C C . THR A 1 480 ? -18.720 -12.481 7.223 1.00 81.44 480 THR A C 1
ATOM 3461 O O . THR A 1 480 ? -19.784 -11.868 7.111 1.00 81.44 480 THR A O 1
ATOM 3464 N N . ASP A 1 481 ? -18.657 -13.731 7.693 1.00 80.19 481 ASP A N 1
ATOM 3465 C CA . ASP A 1 481 ? -19.830 -14.479 8.157 1.00 80.19 481 ASP A CA 1
ATOM 3466 C C . ASP A 1 481 ? -20.682 -13.650 9.133 1.00 80.19 481 ASP A C 1
ATOM 3468 O O . ASP A 1 481 ? -20.184 -13.030 10.076 1.00 80.19 481 ASP A O 1
ATOM 3472 N N . GLY A 1 482 ? -21.995 -13.626 8.889 1.00 87.62 482 GLY A N 1
ATOM 3473 C CA . GLY A 1 482 ? -22.948 -12.848 9.681 1.00 87.62 482 GLY A CA 1
ATOM 3474 C C . GLY A 1 482 ? -23.156 -11.402 9.222 1.00 87.62 482 GLY A C 1
ATOM 3475 O O . GLY A 1 482 ? -23.943 -10.700 9.863 1.00 87.62 482 GLY A O 1
ATOM 3476 N N . TYR A 1 483 ? -22.546 -10.966 8.115 1.00 91.88 483 TYR A N 1
ATOM 3477 C CA . TYR A 1 483 ? -22.792 -9.666 7.478 1.00 91.88 483 TYR A CA 1
ATOM 3478 C C . TYR A 1 483 ? -23.453 -9.806 6.101 1.00 91.88 483 TYR A C 1
ATOM 3480 O O . TYR A 1 483 ? -23.363 -10.838 5.445 1.00 91.88 483 TYR A O 1
ATOM 3488 N N . THR A 1 484 ? -24.115 -8.735 5.669 1.00 92.06 484 THR A N 1
ATOM 3489 C CA . THR A 1 484 ? -24.604 -8.544 4.300 1.00 92.06 484 THR A CA 1
ATOM 3490 C C . THR A 1 484 ? -24.012 -7.249 3.759 1.00 92.06 484 THR A C 1
ATOM 3492 O O . THR A 1 484 ? -24.084 -6.213 4.430 1.00 92.06 484 THR A O 1
ATOM 3495 N N . ARG A 1 485 ? -23.441 -7.295 2.553 1.00 93.94 485 ARG A N 1
ATOM 3496 C CA . ARG A 1 485 ? -22.908 -6.115 1.870 1.00 93.94 485 ARG A CA 1
ATOM 3497 C C . ARG A 1 485 ? -23.997 -5.353 1.137 1.00 93.94 485 ARG A C 1
ATOM 3499 O O . ARG A 1 485 ? -24.763 -5.923 0.363 1.00 93.94 485 ARG A O 1
ATOM 3506 N N . TYR A 1 486 ? -23.998 -4.046 1.340 1.00 93.69 486 TYR A N 1
ATOM 3507 C CA . TYR A 1 486 ? -24.828 -3.071 0.656 1.00 93.69 486 TYR A CA 1
ATOM 3508 C C . TYR A 1 486 ? -23.957 -2.116 -0.150 1.00 93.69 486 TYR A C 1
ATOM 3510 O O . TYR A 1 486 ? -22.824 -1.834 0.232 1.00 93.69 486 TYR A O 1
ATOM 3518 N N . VAL A 1 487 ? -24.499 -1.599 -1.245 1.00 93.06 487 VAL A N 1
ATOM 3519 C CA . VAL A 1 487 ? -23.880 -0.594 -2.102 1.00 93.06 487 VAL A CA 1
ATOM 3520 C C . VAL A 1 487 ? -24.814 0.600 -2.271 1.00 93.06 487 VAL A C 1
ATOM 3522 O O . VAL A 1 487 ? -26.031 0.446 -2.427 1.00 93.06 487 VAL A O 1
ATOM 3525 N N . ALA A 1 488 ? -24.236 1.795 -2.226 1.00 92.50 488 ALA A N 1
ATOM 3526 C CA . ALA A 1 488 ? -24.887 3.031 -2.628 1.00 92.50 488 ALA A CA 1
ATOM 3527 C C . ALA A 1 488 ? -24.005 3.766 -3.639 1.00 92.50 488 ALA A C 1
ATOM 3529 O O . ALA A 1 488 ? -22.807 3.943 -3.411 1.00 92.50 488 ALA A O 1
ATOM 3530 N N . THR A 1 489 ? -24.612 4.200 -4.739 1.00 90.12 489 THR A N 1
ATOM 3531 C CA . THR A 1 489 ? -23.923 4.903 -5.822 1.00 90.12 489 THR A CA 1
ATOM 3532 C C . THR A 1 489 ? -24.138 6.403 -5.686 1.00 90.12 489 THR A C 1
ATOM 3534 O O . THR A 1 489 ? -25.271 6.880 -5.756 1.00 90.12 489 THR A O 1
ATOM 3537 N N . VAL A 1 490 ? -23.050 7.145 -5.499 1.00 88.62 490 VAL A N 1
ATOM 3538 C CA . VAL A 1 490 ? -23.044 8.609 -5.503 1.00 88.62 490 VAL A CA 1
ATOM 3539 C C . VAL A 1 490 ? -22.629 9.082 -6.899 1.00 88.62 490 VAL A C 1
ATOM 3541 O O . VAL A 1 490 ? -21.485 8.832 -7.286 1.00 88.62 490 VAL A O 1
ATOM 3544 N N . PRO A 1 491 ? -23.519 9.732 -7.668 1.00 81.81 491 PRO A N 1
ATOM 3545 C CA . PRO A 1 491 ? -23.155 10.296 -8.963 1.00 81.81 491 PRO A CA 1
ATOM 3546 C C . PRO A 1 491 ? -22.198 11.479 -8.774 1.00 81.81 491 PRO A C 1
ATOM 3548 O O . PRO A 1 491 ? -22.335 12.247 -7.821 1.00 81.81 491 PRO A O 1
ATOM 3551 N N . VAL A 1 492 ? -21.234 11.608 -9.681 1.00 78.00 492 VAL A N 1
ATOM 3552 C CA . VAL A 1 492 ? -20.242 12.688 -9.701 1.00 78.00 492 VAL A CA 1
ATOM 3553 C C . VAL A 1 492 ? -20.127 13.194 -11.136 1.00 78.00 492 VAL A C 1
ATOM 3555 O O . VAL A 1 492 ? -19.963 12.396 -12.059 1.00 78.00 492 VAL A O 1
ATOM 3558 N N . ASP A 1 493 ? -20.211 14.507 -11.335 1.00 75.50 493 ASP A N 1
ATOM 3559 C CA . ASP A 1 493 ? -20.043 15.096 -12.665 1.00 75.50 493 ASP A CA 1
ATOM 3560 C C . ASP A 1 493 ? -18.567 15.053 -13.111 1.00 75.50 493 ASP A C 1
ATOM 3562 O O . ASP A 1 493 ? -17.646 14.918 -12.300 1.00 75.50 493 ASP A O 1
ATOM 3566 N N . SER A 1 494 ? -18.306 15.151 -14.418 1.00 72.94 494 SER A N 1
ATOM 3567 C CA . SER A 1 494 ? -16.943 15.022 -14.967 1.00 72.94 494 SER A CA 1
ATOM 3568 C C . SER A 1 494 ? -15.962 16.066 -14.418 1.00 72.94 494 SER A C 1
ATOM 3570 O O . SER A 1 494 ? -14.787 15.774 -14.228 1.00 72.94 494 SER A O 1
ATOM 3572 N N . ASP A 1 495 ? -16.444 17.274 -14.132 1.00 71.06 495 ASP A N 1
ATOM 3573 C CA . ASP A 1 495 ? -15.687 18.378 -13.530 1.00 71.06 495 ASP A CA 1
ATOM 3574 C C . ASP A 1 495 ? -15.464 18.214 -12.017 1.00 71.06 495 ASP A C 1
ATOM 3576 O O . ASP A 1 495 ? -14.653 18.929 -11.426 1.00 71.06 495 ASP A O 1
ATOM 3580 N N . GLN A 1 496 ? -16.139 17.246 -11.394 1.00 77.31 496 GLN A N 1
ATOM 3581 C CA . GLN A 1 496 ? -16.125 16.987 -9.956 1.00 77.31 496 GLN A CA 1
ATOM 3582 C C . GLN A 1 496 ? -15.327 15.728 -9.573 1.00 77.31 496 GLN A C 1
ATOM 3584 O O . GLN A 1 496 ? -15.252 15.381 -8.397 1.00 77.31 496 GLN A O 1
ATOM 3589 N N . MET A 1 497 ? -14.683 15.042 -10.523 1.00 81.75 497 MET A N 1
ATOM 3590 C CA . MET A 1 497 ? -13.968 13.772 -10.288 1.00 81.75 497 MET A CA 1
ATOM 3591 C C . MET A 1 497 ? -12.817 13.847 -9.263 1.00 81.75 497 MET A C 1
ATOM 3593 O O . MET A 1 497 ? -12.421 12.824 -8.697 1.00 81.75 497 MET A O 1
ATOM 3597 N N . ASN A 1 498 ? -12.300 15.051 -9.001 1.00 78.19 498 ASN A N 1
ATOM 3598 C CA . ASN A 1 498 ? -11.282 15.331 -7.982 1.00 78.19 498 ASN A CA 1
ATOM 3599 C C . ASN A 1 498 ? -11.861 15.720 -6.612 1.00 78.19 498 ASN A C 1
ATOM 3601 O O . ASN A 1 498 ? -11.113 15.801 -5.636 1.00 78.19 498 ASN A O 1
ATOM 3605 N N . ILE A 1 499 ? -13.167 15.976 -6.522 1.00 80.69 499 ILE A N 1
ATOM 3606 C CA . ILE A 1 499 ? -13.811 16.409 -5.285 1.00 80.69 499 ILE A CA 1
ATOM 3607 C C . ILE A 1 499 ? -14.017 15.194 -4.389 1.00 80.69 499 ILE A C 1
ATOM 3609 O O . ILE A 1 499 ? -14.588 14.177 -4.784 1.00 80.69 499 ILE A O 1
ATOM 3613 N N . ASP A 1 500 ? -13.527 15.302 -3.160 1.00 87.12 500 ASP A N 1
ATOM 3614 C CA . ASP A 1 500 ? -13.741 14.281 -2.152 1.00 87.12 500 ASP A CA 1
ATOM 3615 C C . ASP A 1 500 ? -15.223 14.177 -1.783 1.00 87.12 500 ASP A C 1
ATOM 3617 O O . ASP A 1 500 ? -15.890 15.174 -1.545 1.00 87.12 500 ASP A O 1
ATOM 3621 N N . VAL A 1 501 ? -15.698 12.951 -1.612 1.00 89.75 501 VAL A N 1
ATOM 3622 C CA . VAL A 1 501 ? -17.030 12.600 -1.133 1.00 89.75 501 VAL A CA 1
ATOM 3623 C C . VAL A 1 501 ? -16.890 11.880 0.204 1.00 89.75 501 VAL A C 1
ATOM 3625 O O . VAL A 1 501 ? -16.096 10.947 0.355 1.00 89.75 501 VAL A O 1
ATOM 3628 N N . VAL A 1 502 ? -17.681 12.315 1.186 1.00 93.25 502 VAL A N 1
ATOM 3629 C CA . VAL A 1 502 ? -17.866 11.630 2.469 1.00 93.25 502 VAL A CA 1
ATOM 3630 C C . VAL A 1 502 ? -19.322 11.207 2.575 1.00 93.25 502 VAL A C 1
ATOM 3632 O O . VAL A 1 502 ? -20.232 11.999 2.327 1.00 93.25 502 VAL A O 1
ATOM 3635 N N . THR A 1 503 ? -19.537 9.951 2.948 1.00 94.56 503 THR A N 1
ATOM 3636 C CA . THR A 1 503 ? -20.864 9.360 3.111 1.00 94.56 503 THR A CA 1
ATOM 3637 C C . THR A 1 503 ? -21.164 9.108 4.579 1.00 94.56 503 THR A C 1
ATOM 3639 O O . THR A 1 503 ? -20.269 8.898 5.399 1.00 94.56 503 THR A O 1
ATOM 3642 N N . THR A 1 504 ? -22.444 9.141 4.920 1.00 94.19 504 THR A N 1
ATOM 3643 C CA . THR A 1 504 ? -22.965 8.828 6.245 1.00 94.19 504 THR A CA 1
ATOM 3644 C C . THR A 1 504 ? -24.127 7.856 6.087 1.00 94.19 504 THR A C 1
ATOM 3646 O O . THR A 1 504 ? -25.115 8.151 5.411 1.00 94.19 504 THR A O 1
ATOM 3649 N N . LEU A 1 505 ? -23.997 6.687 6.708 1.00 94.00 505 LEU A N 1
ATOM 3650 C CA . LEU A 1 505 ? -25.002 5.631 6.738 1.00 94.00 505 LEU A CA 1
ATOM 3651 C C . LEU A 1 505 ? -25.622 5.553 8.134 1.00 94.00 505 LEU A C 1
ATOM 3653 O O . LEU A 1 505 ? -24.937 5.200 9.092 1.00 94.00 505 LEU A O 1
ATOM 3657 N N . LYS A 1 506 ? -26.933 5.779 8.244 1.00 91.69 506 LYS A N 1
ATOM 3658 C CA . LYS A 1 506 ? -27.712 5.417 9.436 1.00 91.69 506 LYS A CA 1
ATOM 3659 C C . LYS A 1 506 ? -28.275 4.007 9.261 1.00 91.69 506 LYS A C 1
ATOM 3661 O O . LYS A 1 506 ? -29.336 3.840 8.686 1.00 91.69 506 LYS A O 1
ATOM 3666 N N . TYR A 1 507 ? -27.555 2.985 9.711 1.00 87.81 507 TYR A N 1
ATOM 3667 C CA . TYR A 1 507 ? -27.815 1.580 9.356 1.00 87.81 507 TYR A CA 1
ATOM 3668 C C . TYR A 1 507 ? -29.020 0.936 10.061 1.00 87.81 507 TYR A C 1
ATOM 3670 O O . TYR A 1 507 ? -29.379 -0.185 9.704 1.00 87.81 507 TYR A O 1
ATOM 3678 N N . SER A 1 508 ? -29.643 1.603 11.036 1.00 83.88 508 SER A N 1
ATOM 3679 C CA . SER A 1 508 ? -30.899 1.156 11.642 1.00 83.88 508 SER A CA 1
ATOM 3680 C C . SER A 1 508 ? -31.740 2.333 12.128 1.00 83.88 508 SER A C 1
ATOM 3682 O O . SER A 1 508 ? -31.206 3.277 12.705 1.00 83.88 508 SER A O 1
ATOM 3684 N N . ASP A 1 509 ? -33.062 2.257 11.979 1.00 79.69 509 ASP A N 1
ATOM 3685 C CA . ASP A 1 509 ? -33.976 3.261 12.547 1.00 79.69 509 ASP A CA 1
ATOM 3686 C C . ASP A 1 509 ? -34.058 3.193 14.078 1.00 79.69 509 ASP A C 1
ATOM 3688 O O . ASP A 1 509 ? -34.385 4.183 14.733 1.00 79.69 509 ASP A O 1
ATOM 3692 N N . THR A 1 510 ? -33.741 2.033 14.659 1.00 77.12 510 THR A N 1
ATOM 3693 C CA . THR A 1 510 ? -33.764 1.809 16.112 1.00 77.12 510 THR A CA 1
ATOM 3694 C C . THR A 1 510 ? -32.426 2.085 16.789 1.00 77.12 510 THR A C 1
ATOM 3696 O O . THR A 1 510 ? -32.359 2.078 18.017 1.00 77.12 510 THR A O 1
ATOM 3699 N N . ILE A 1 511 ? -31.362 2.307 16.012 1.00 77.25 511 ILE A N 1
ATOM 3700 C CA . ILE A 1 511 ? -30.028 2.618 16.525 1.00 77.25 511 ILE A CA 1
ATOM 3701 C C . ILE A 1 511 ? -29.705 4.050 16.111 1.00 77.25 511 ILE A C 1
ATOM 3703 O O . ILE A 1 511 ? -29.572 4.351 14.927 1.00 77.25 511 ILE A O 1
ATOM 3707 N N . ASP A 1 512 ? -29.583 4.938 17.093 1.00 78.06 512 ASP A N 1
ATOM 3708 C CA . ASP A 1 512 ? -29.269 6.350 16.862 1.00 78.06 512 ASP A CA 1
ATOM 3709 C C . ASP A 1 512 ? -27.753 6.565 16.701 1.00 78.06 512 ASP A C 1
ATOM 3711 O O . ASP A 1 512 ? -27.110 7.271 17.471 1.00 78.06 512 ASP A O 1
ATOM 3715 N N . ASP A 1 513 ? -27.164 5.864 15.731 1.00 87.19 513 ASP A N 1
ATOM 3716 C CA . ASP A 1 513 ? -25.745 5.943 15.382 1.00 87.19 513 ASP A CA 1
ATOM 3717 C C . ASP A 1 513 ? -25.564 5.840 13.861 1.00 87.19 513 ASP A C 1
ATOM 3719 O O . ASP A 1 513 ? -26.419 5.329 13.130 1.00 87.19 513 ASP A O 1
ATOM 3723 N N . THR A 1 514 ? -24.431 6.335 13.373 1.00 90.88 514 THR A N 1
ATOM 3724 C CA . THR A 1 514 ? -24.129 6.414 11.943 1.00 90.88 514 THR A CA 1
ATOM 3725 C C . THR A 1 514 ? -22.724 5.940 11.653 1.00 90.88 514 THR A C 1
ATOM 3727 O O . THR A 1 514 ? -21.817 6.269 12.403 1.00 90.88 514 THR A O 1
ATOM 3730 N N . VAL A 1 515 ? -22.516 5.270 10.524 1.00 91.69 515 VAL A N 1
ATOM 3731 C CA . VAL A 1 515 ? -21.182 4.975 9.995 1.00 91.69 515 VAL A CA 1
ATOM 3732 C C . VAL A 1 515 ? -20.782 6.063 9.005 1.00 91.69 515 VAL A C 1
ATOM 3734 O O . VAL A 1 515 ? -21.512 6.317 8.047 1.00 91.69 515 VAL A O 1
ATOM 3737 N N . ILE A 1 516 ? -19.625 6.689 9.217 1.00 91.50 516 ILE A N 1
ATOM 3738 C CA . ILE A 1 516 ? -19.088 7.744 8.347 1.00 91.50 516 ILE A CA 1
ATOM 3739 C C . ILE A 1 516 ? -17.881 7.205 7.576 1.00 91.50 516 ILE A C 1
ATOM 3741 O O . ILE A 1 516 ? -16.973 6.607 8.159 1.00 91.50 516 ILE A O 1
ATOM 3745 N N . SER A 1 517 ? -17.856 7.412 6.259 1.00 90.62 517 SER A N 1
ATOM 3746 C CA . SER A 1 517 ? -16.714 7.021 5.431 1.00 90.62 517 SER A CA 1
ATOM 3747 C C . SER A 1 517 ? -15.538 7.985 5.569 1.00 90.62 517 SER A C 1
ATOM 3749 O O . SER A 1 517 ? -15.688 9.145 5.950 1.00 90.62 517 SER A O 1
ATOM 3751 N N . LYS A 1 518 ? -14.344 7.535 5.167 1.00 86.81 518 LYS A N 1
ATOM 3752 C CA . LYS A 1 518 ? -13.272 8.471 4.808 1.00 86.81 518 LYS A CA 1
ATOM 3753 C C . LYS A 1 518 ? -13.689 9.295 3.581 1.00 86.81 518 LYS A C 1
ATOM 3755 O O . LYS A 1 518 ? -14.728 9.050 2.964 1.00 86.81 518 LYS A O 1
ATOM 3760 N N . ALA A 1 519 ? -12.860 10.272 3.248 1.00 87.06 519 ALA A N 1
ATOM 3761 C CA . ALA A 1 519 ? -12.997 11.062 2.040 1.00 87.06 519 ALA A CA 1
ATOM 3762 C C . ALA A 1 519 ? -12.420 10.308 0.832 1.00 87.06 519 ALA A C 1
ATOM 3764 O O . ALA A 1 519 ? -11.244 9.936 0.843 1.00 87.06 519 ALA A O 1
ATOM 3765 N N . TYR A 1 520 ? -13.241 10.106 -0.195 1.00 87.06 520 TYR A N 1
ATOM 3766 C CA . TYR A 1 520 ? -12.881 9.380 -1.413 1.00 87.06 520 TYR A CA 1
ATOM 3767 C C . TYR A 1 520 ? -13.282 10.173 -2.653 1.00 87.06 520 TYR A C 1
ATOM 3769 O O . TYR A 1 520 ? -14.305 10.840 -2.631 1.00 87.06 520 TYR A O 1
ATOM 3777 N N . ASN A 1 521 ? -12.518 10.084 -3.738 1.00 86.81 521 ASN A N 1
ATOM 3778 C CA . ASN A 1 521 ? -12.880 10.694 -5.018 1.00 86.81 521 ASN A CA 1
ATOM 3779 C C . ASN A 1 521 ? -12.566 9.743 -6.177 1.00 86.81 521 ASN A C 1
ATOM 3781 O O . ASN A 1 521 ? -11.898 8.721 -5.983 1.00 86.81 521 ASN A O 1
ATOM 3785 N N . VAL A 1 522 ? -13.080 10.064 -7.364 1.00 85.19 522 VAL A N 1
ATOM 3786 C CA . VAL A 1 522 ? -12.947 9.211 -8.551 1.00 85.19 522 VAL A CA 1
ATOM 3787 C C . VAL A 1 522 ? -11.473 9.066 -8.928 1.00 85.19 522 VAL A C 1
ATOM 3789 O O . VAL A 1 522 ? -10.988 7.944 -9.049 1.00 85.19 522 VAL A O 1
ATOM 3792 N N . ASN A 1 523 ? -10.725 10.167 -9.008 1.00 78.88 523 ASN A N 1
ATOM 3793 C CA . ASN A 1 523 ? -9.328 10.134 -9.449 1.00 78.88 523 ASN A CA 1
ATOM 3794 C C . ASN A 1 523 ? -8.387 9.376 -8.492 1.00 78.88 523 ASN A C 1
ATOM 3796 O O . ASN A 1 523 ? -7.517 8.642 -8.954 1.00 78.88 523 ASN A O 1
ATOM 3800 N N . LYS A 1 524 ? -8.599 9.436 -7.170 1.00 80.44 524 LYS A N 1
ATOM 3801 C CA . LYS A 1 524 ? -7.877 8.609 -6.181 1.00 80.44 524 LYS A CA 1
ATOM 3802 C C . LYS A 1 524 ? -8.079 7.115 -6.441 1.00 80.44 524 LYS A C 1
ATOM 3804 O O . LYS A 1 524 ? -7.127 6.338 -6.339 1.00 80.44 524 LYS A O 1
ATOM 3809 N N . TYR A 1 525 ? -9.299 6.707 -6.794 1.00 82.88 525 TYR A N 1
ATOM 3810 C CA . TYR A 1 525 ? -9.569 5.314 -7.143 1.00 82.88 525 TYR A CA 1
ATOM 3811 C C . TYR A 1 525 ? -8.939 4.937 -8.483 1.00 82.88 525 TYR A C 1
ATOM 3813 O O . TYR A 1 525 ? -8.305 3.893 -8.571 1.00 82.88 525 TYR A O 1
ATOM 3821 N N . LEU A 1 526 ? -9.036 5.796 -9.503 1.00 81.06 526 LEU A N 1
ATOM 3822 C CA . LEU A 1 526 ? -8.404 5.555 -10.806 1.00 81.06 526 LEU A CA 1
ATOM 3823 C C . LEU A 1 526 ? -6.883 5.402 -10.688 1.00 81.06 526 LEU A C 1
ATOM 3825 O O . LEU A 1 526 ? -6.323 4.495 -11.298 1.00 81.06 526 LEU A O 1
ATOM 3829 N N . ASN A 1 527 ? -6.230 6.199 -9.839 1.00 72.25 527 ASN A N 1
ATOM 3830 C CA . ASN A 1 527 ? -4.806 6.044 -9.532 1.00 72.25 527 ASN A CA 1
ATOM 3831 C C . ASN A 1 527 ? -4.505 4.708 -8.835 1.00 72.25 527 ASN A C 1
ATOM 3833 O O . ASN A 1 527 ? -3.467 4.108 -9.093 1.00 72.25 527 ASN A O 1
ATOM 3837 N N . THR A 1 528 ? -5.427 4.219 -7.997 1.00 70.38 528 THR A N 1
ATOM 3838 C CA . THR A 1 528 ? -5.319 2.890 -7.370 1.00 70.38 528 THR A CA 1
ATOM 3839 C C . THR A 1 528 ? -5.463 1.771 -8.405 1.00 70.38 528 THR A C 1
ATOM 3841 O O . THR A 1 528 ? -4.695 0.820 -8.384 1.00 70.38 528 THR A O 1
ATOM 3844 N N . ILE A 1 529 ? -6.410 1.886 -9.344 1.00 74.06 529 ILE A N 1
ATOM 3845 C CA . ILE A 1 529 ? -6.556 0.936 -10.459 1.00 74.06 529 ILE A CA 1
ATOM 3846 C C . ILE A 1 529 ? -5.313 0.958 -11.350 1.00 74.06 529 ILE A C 1
ATOM 3848 O O . ILE A 1 529 ? -4.858 -0.082 -11.809 1.00 74.06 529 ILE A O 1
ATOM 3852 N N . TYR A 1 530 ? -4.782 2.146 -11.633 1.00 70.69 530 TYR A N 1
ATOM 3853 C CA . TYR A 1 530 ? -3.606 2.295 -12.477 1.00 70.69 530 TYR A CA 1
ATOM 3854 C C . TYR A 1 530 ? -2.381 1.585 -11.880 1.00 70.69 530 TYR A C 1
ATOM 3856 O O . TYR A 1 530 ? -1.644 0.906 -12.597 1.00 70.69 530 TYR A O 1
ATOM 3864 N N . SER A 1 531 ? -2.179 1.718 -10.569 1.00 58.62 531 SER A N 1
ATOM 3865 C CA . SER A 1 531 ? -1.063 1.082 -9.873 1.00 58.62 531 SER A CA 1
ATOM 3866 C C . SER A 1 531 ? -1.284 -0.403 -9.600 1.00 58.62 531 SER A C 1
ATOM 3868 O O . SER A 1 531 ? -0.342 -1.186 -9.705 1.00 58.62 531 SER A O 1
ATOM 3870 N N . ASP A 1 532 ? -2.520 -0.811 -9.309 1.00 61.16 532 ASP A N 1
ATOM 3871 C CA . ASP A 1 532 ? -2.884 -2.199 -9.034 1.00 61.16 532 ASP A CA 1
ATOM 3872 C C . ASP A 1 532 ? -4.253 -2.585 -9.632 1.00 61.16 532 ASP A C 1
ATOM 3874 O O . ASP A 1 532 ? -5.263 -2.688 -8.916 1.00 61.16 532 ASP A O 1
ATOM 3878 N N . PRO A 1 533 ? -4.312 -2.874 -10.944 1.00 64.12 533 PRO A N 1
ATOM 3879 C CA . PRO A 1 533 ? -5.553 -3.291 -11.599 1.00 64.12 533 PRO A CA 1
ATOM 3880 C C . PRO A 1 533 ? -5.995 -4.696 -11.164 1.00 64.12 533 PRO A C 1
ATOM 3882 O O . PRO A 1 533 ? -7.145 -5.084 -11.378 1.00 64.12 533 PRO A O 1
ATOM 3885 N N . THR A 1 534 ? -5.110 -5.466 -10.518 1.00 58.16 534 THR A N 1
ATOM 3886 C CA . THR A 1 534 ? -5.365 -6.853 -10.098 1.00 58.16 534 THR A CA 1
ATOM 3887 C C . THR A 1 534 ? -6.394 -6.933 -8.974 1.00 58.16 534 THR A C 1
ATOM 3889 O O . THR A 1 534 ? -7.150 -7.900 -8.888 1.00 58.16 534 THR A O 1
ATOM 3892 N N . SER A 1 535 ? -6.488 -5.866 -8.174 1.00 59.03 535 SER A N 1
ATOM 3893 C CA . SER A 1 535 ? -7.503 -5.696 -7.134 1.00 59.03 535 SER A CA 1
ATOM 3894 C C . SER A 1 535 ? -8.940 -5.684 -7.677 1.00 59.03 535 SER A C 1
ATOM 3896 O O . SER A 1 535 ? -9.876 -6.000 -6.944 1.00 59.03 535 SER A O 1
ATOM 3898 N N . VAL A 1 536 ? -9.113 -5.353 -8.962 1.00 66.12 536 VAL A N 1
ATOM 3899 C CA . VAL A 1 536 ? -10.410 -5.286 -9.656 1.00 66.12 536 VAL A CA 1
ATOM 3900 C C . VAL A 1 536 ? -10.590 -6.462 -10.622 1.00 66.12 536 VAL A C 1
ATOM 3902 O O . VAL A 1 536 ? -11.700 -6.960 -10.798 1.00 66.12 536 VAL A O 1
ATOM 3905 N N . LEU A 1 537 ? -9.501 -6.941 -11.227 1.00 61.47 537 LEU A N 1
ATOM 3906 C CA . LEU A 1 537 ? -9.493 -7.968 -12.272 1.00 61.47 537 LEU A CA 1
ATOM 3907 C C . LEU A 1 537 ? -9.274 -9.390 -11.743 1.00 61.47 537 LEU A C 1
ATOM 3909 O O . LEU A 1 537 ? -8.601 -10.192 -12.391 1.00 61.47 537 LEU A O 1
ATOM 3913 N N . THR A 1 538 ? -9.857 -9.729 -10.592 1.00 53.88 538 THR A N 1
ATOM 3914 C CA . THR A 1 538 ? -9.638 -11.018 -9.903 1.00 53.88 538 THR A CA 1
ATOM 3915 C C . THR A 1 538 ? -9.825 -12.253 -10.796 1.00 53.88 538 THR A C 1
ATOM 3917 O O . THR A 1 538 ? -9.209 -13.281 -10.531 1.00 53.88 538 THR A O 1
ATOM 3920 N N . ASN A 1 539 ? -10.610 -12.139 -11.876 1.00 50.66 539 ASN A N 1
ATOM 3921 C CA . ASN A 1 539 ? -10.920 -13.223 -12.811 1.00 50.66 539 ASN A CA 1
ATOM 3922 C C . ASN A 1 539 ? -10.455 -12.989 -14.266 1.00 50.66 539 ASN A C 1
ATOM 3924 O O . ASN A 1 539 ? -10.586 -13.898 -15.081 1.00 50.66 539 ASN A O 1
ATOM 3928 N N . ASP A 1 540 ? -9.939 -11.803 -14.615 1.00 63.16 540 ASP A N 1
ATOM 3929 C CA . ASP A 1 540 ? -9.518 -11.476 -15.991 1.00 63.16 540 ASP A CA 1
ATOM 3930 C C . ASP A 1 540 ? -8.355 -10.476 -16.013 1.00 63.16 540 ASP A C 1
ATOM 3932 O O . ASP A 1 540 ? -8.437 -9.358 -16.526 1.00 63.16 540 ASP A O 1
ATOM 3936 N N . ILE A 1 541 ? -7.233 -10.888 -15.425 1.00 59.28 541 ILE A N 1
ATOM 3937 C CA . ILE A 1 541 ? -6.023 -10.066 -15.361 1.00 59.28 541 ILE A CA 1
ATOM 3938 C C . ILE A 1 541 ? -5.414 -9.766 -16.736 1.00 59.28 541 ILE A C 1
ATOM 3940 O O . ILE A 1 541 ? -4.583 -8.869 -16.858 1.00 59.28 541 ILE A O 1
ATOM 3944 N N . THR A 1 542 ? -5.838 -10.478 -17.787 1.00 66.31 542 THR A N 1
ATOM 3945 C CA . THR A 1 542 ? -5.365 -10.213 -19.151 1.00 66.31 542 THR A CA 1
ATOM 3946 C C . THR A 1 542 ? -5.716 -8.801 -19.609 1.00 66.31 542 THR A C 1
ATOM 3948 O O . THR A 1 542 ? -4.944 -8.219 -20.362 1.00 66.31 542 THR A O 1
ATOM 3951 N N . LYS A 1 543 ? -6.777 -8.214 -19.037 1.00 72.19 543 LYS A N 1
ATOM 3952 C CA . LYS A 1 543 ? -7.204 -6.829 -19.262 1.00 72.19 543 LYS A CA 1
ATOM 3953 C C . LYS A 1 543 ? -6.471 -5.773 -18.434 1.00 72.19 543 LYS A C 1
ATOM 3955 O O . LYS A 1 543 ? -6.905 -4.625 -18.373 1.00 72.19 543 LYS A O 1
ATOM 3960 N N . SER A 1 544 ? -5.411 -6.146 -17.718 1.00 69.94 544 SER A N 1
ATOM 3961 C CA . SER A 1 544 ? -4.672 -5.241 -16.827 1.00 69.94 544 SER A CA 1
ATOM 3962 C C . SER A 1 544 ? -4.184 -3.987 -17.559 1.00 69.94 544 SER A C 1
ATOM 3964 O O . SER A 1 544 ? -4.337 -2.878 -17.050 1.00 69.94 544 SER A O 1
ATOM 3966 N N . ASN A 1 545 ? -3.672 -4.138 -18.783 1.00 71.44 545 ASN A N 1
ATOM 3967 C CA . ASN A 1 545 ? -3.157 -3.019 -19.570 1.00 71.44 545 ASN A CA 1
ATOM 3968 C C . ASN A 1 545 ? -4.282 -2.105 -20.071 1.00 71.44 545 ASN A C 1
ATOM 3970 O O . ASN A 1 545 ? -4.179 -0.886 -19.962 1.00 71.44 545 ASN A O 1
ATOM 3974 N N . GLU A 1 546 ? -5.371 -2.686 -20.564 1.00 80.44 546 GLU A N 1
ATOM 3975 C CA . GLU A 1 546 ? -6.561 -1.978 -21.026 1.00 80.44 546 GLU A CA 1
ATOM 3976 C C . GLU A 1 546 ? -7.225 -1.228 -19.868 1.00 80.44 546 GLU A C 1
ATOM 3978 O O . GLU A 1 546 ? -7.619 -0.075 -20.020 1.00 80.44 546 GLU A O 1
ATOM 3983 N N . LEU A 1 547 ? -7.284 -1.835 -18.678 1.00 78.44 547 LEU A N 1
ATOM 3984 C CA . LEU A 1 547 ? -7.825 -1.198 -17.481 1.00 78.44 547 LEU A CA 1
ATOM 3985 C C . LEU A 1 547 ? -6.953 -0.032 -17.000 1.00 78.44 547 LEU A C 1
ATOM 3987 O O . LEU A 1 547 ? -7.484 1.002 -16.594 1.00 78.44 547 LEU A O 1
ATOM 3991 N N . LYS A 1 548 ? -5.624 -0.172 -17.062 1.00 77.19 548 LYS A N 1
ATOM 3992 C CA . LYS A 1 548 ? -4.688 0.926 -16.779 1.00 77.19 548 LYS A CA 1
ATOM 3993 C C . LYS A 1 548 ? -4.843 2.068 -17.783 1.00 77.19 548 LYS A C 1
ATOM 3995 O O . LYS A 1 548 ? -4.918 3.225 -17.381 1.00 77.19 548 LYS A O 1
ATOM 4000 N N . ALA A 1 549 ? -4.938 1.756 -19.074 1.00 79.19 549 ALA A N 1
ATOM 4001 C CA . ALA A 1 549 ? -5.169 2.756 -20.112 1.00 79.19 549 ALA A CA 1
ATOM 4002 C C . ALA A 1 549 ? -6.517 3.470 -19.907 1.00 79.19 549 ALA A C 1
ATOM 4004 O O . ALA A 1 549 ? -6.602 4.699 -19.989 1.00 79.19 549 ALA A O 1
ATOM 4005 N N . LEU A 1 550 ? -7.564 2.717 -19.562 1.00 81.38 550 LEU A N 1
ATOM 4006 C CA . LEU A 1 550 ? -8.879 3.253 -19.228 1.00 81.38 550 LEU A CA 1
ATOM 4007 C C . LEU A 1 550 ? -8.819 4.186 -18.013 1.00 81.38 550 LEU A C 1
ATOM 4009 O O . LEU A 1 550 ? -9.373 5.283 -18.060 1.00 81.38 550 LEU A O 1
ATOM 4013 N N . SER A 1 551 ? -8.130 3.799 -16.937 1.00 81.38 551 SER A N 1
ATOM 4014 C CA . SER A 1 551 ? -8.041 4.631 -15.734 1.00 81.38 551 SER A CA 1
ATOM 4015 C C . SER A 1 551 ? -7.259 5.929 -15.972 1.00 81.38 551 SER A C 1
ATOM 4017 O O . SER A 1 551 ? -7.698 6.994 -15.530 1.00 81.38 551 SER A O 1
ATOM 4019 N N . GLN A 1 552 ? -6.163 5.881 -16.736 1.00 82.00 552 GLN A N 1
ATOM 4020 C CA . GLN A 1 552 ? -5.372 7.065 -17.101 1.00 82.00 552 GLN A CA 1
ATOM 4021 C C . GLN A 1 552 ? -6.140 8.040 -17.996 1.00 82.00 552 GLN A C 1
ATOM 4023 O O . GLN A 1 552 ? -6.132 9.252 -17.758 1.00 82.00 552 GLN A O 1
ATOM 4028 N N . THR A 1 553 ? -6.804 7.531 -19.034 1.00 81.00 553 THR A N 1
ATOM 4029 C CA . THR A 1 553 ? -7.570 8.363 -19.972 1.00 81.00 553 THR A CA 1
ATOM 4030 C C . THR A 1 553 ? -8.815 8.955 -19.312 1.00 81.00 553 THR A C 1
ATOM 4032 O O . THR A 1 553 ? -9.127 10.121 -19.548 1.00 81.00 553 THR A O 1
ATOM 4035 N N . MET A 1 554 ? -9.469 8.219 -18.406 1.00 83.56 554 MET A N 1
ATOM 4036 C CA . MET A 1 554 ? -10.581 8.729 -17.600 1.00 83.56 554 MET A CA 1
ATOM 4037 C C . MET A 1 554 ? -10.130 9.848 -16.646 1.00 83.56 554 MET A C 1
ATOM 4039 O O . MET A 1 554 ? -10.777 10.892 -16.590 1.00 83.56 554 MET A O 1
ATOM 4043 N N . SER A 1 555 ? -8.994 9.683 -15.957 1.00 80.94 555 SER A N 1
ATOM 4044 C CA . SER A 1 555 ? -8.397 10.733 -15.110 1.00 80.94 555 SER A CA 1
ATOM 4045 C C . SER A 1 555 ? -8.066 11.996 -15.920 1.00 80.94 555 SER A C 1
ATOM 4047 O O . SER A 1 555 ? -8.396 13.119 -15.528 1.00 80.94 555 SER A O 1
ATOM 4049 N N . THR A 1 556 ? -7.499 11.802 -17.114 1.00 81.12 556 THR A N 1
ATOM 4050 C CA . THR A 1 556 ? -7.166 12.874 -18.063 1.00 81.12 556 THR A CA 1
ATOM 4051 C C . THR A 1 556 ? -8.414 13.615 -18.552 1.00 81.12 556 THR A C 1
ATOM 4053 O O . THR A 1 556 ? -8.428 14.845 -18.589 1.00 81.12 556 THR A O 1
ATOM 4056 N N . TYR A 1 557 ? -9.496 12.898 -18.868 1.00 81.75 557 TYR A N 1
ATOM 4057 C CA . TYR A 1 557 ? -10.783 13.504 -19.213 1.00 81.75 557 TYR A CA 1
ATOM 4058 C C . TYR A 1 557 ? -11.351 14.353 -18.068 1.00 81.75 557 TYR A C 1
ATOM 4060 O O . TYR A 1 557 ? -11.731 15.502 -18.299 1.00 81.75 557 TYR A O 1
ATOM 4068 N N . GLY A 1 558 ? -11.348 13.834 -16.835 1.00 77.44 558 GLY A N 1
ATOM 4069 C CA . GLY A 1 558 ? -11.813 14.577 -15.659 1.00 77.44 558 GLY A CA 1
ATOM 4070 C C . GLY A 1 558 ? -11.038 15.879 -15.425 1.00 77.44 558 GLY A C 1
ATOM 4071 O O . GLY A 1 558 ? -11.629 16.902 -15.083 1.00 77.44 558 GLY A O 1
ATOM 4072 N N . TYR A 1 559 ? -9.725 15.874 -15.679 1.00 77.75 559 TYR A N 1
ATOM 4073 C CA . TYR A 1 559 ? -8.895 17.078 -15.604 1.00 77.75 559 TYR A CA 1
ATOM 4074 C C . TYR A 1 559 ? -9.329 18.157 -16.605 1.00 77.75 559 TYR A C 1
ATOM 4076 O O . TYR A 1 559 ? -9.619 19.285 -16.209 1.00 77.75 559 TYR A O 1
ATOM 4084 N N . TYR A 1 560 ? -9.416 17.822 -17.894 1.00 76.19 560 TYR A N 1
ATOM 4085 C CA . TYR A 1 560 ? -9.780 18.813 -18.912 1.00 76.19 560 TYR A CA 1
ATOM 4086 C C . TYR A 1 560 ? -11.244 19.245 -18.817 1.00 76.19 560 TYR A C 1
ATOM 4088 O O . TYR A 1 560 ? -11.575 20.361 -19.215 1.00 76.19 560 TYR A O 1
ATOM 4096 N N . ALA A 1 561 ? -12.120 18.402 -18.261 1.00 74.06 561 ALA A N 1
ATOM 4097 C CA . ALA A 1 561 ? -13.482 18.804 -17.931 1.00 74.06 561 ALA A CA 1
ATOM 4098 C C . ALA A 1 561 ? -13.459 19.900 -16.857 1.00 74.06 561 ALA A C 1
ATOM 4100 O O . ALA A 1 561 ? -14.049 20.960 -17.040 1.00 74.06 561 ALA A O 1
ATOM 4101 N N . ASN A 1 562 ? -12.711 19.688 -15.777 1.00 73.56 562 ASN A N 1
ATOM 4102 C CA . ASN A 1 562 ? -12.548 20.671 -14.714 1.00 73.56 562 ASN A CA 1
ATOM 4103 C C . ASN A 1 562 ? -11.937 22.004 -15.212 1.00 73.56 562 ASN A C 1
ATOM 4105 O O . ASN A 1 562 ? -12.473 23.070 -14.900 1.00 73.56 562 ASN A O 1
ATOM 4109 N N . GLU A 1 563 ? -10.894 21.949 -16.058 1.00 72.81 563 GLU A N 1
ATOM 4110 C CA . GLU A 1 563 ? -10.300 23.137 -16.702 1.00 72.81 563 GLU A CA 1
ATOM 4111 C C . GLU A 1 563 ? -11.344 23.903 -17.534 1.00 72.81 563 GLU A C 1
ATOM 4113 O O . GLU A 1 563 ? -11.417 25.132 -17.474 1.00 72.81 563 GLU A O 1
ATOM 4118 N N . TYR A 1 564 ? -12.178 23.179 -18.285 1.00 66.81 564 TYR A N 1
ATOM 4119 C CA . TYR A 1 564 ? -13.203 23.755 -19.151 1.00 66.81 564 TYR A CA 1
ATOM 4120 C C . TYR A 1 564 ? -14.323 24.469 -18.384 1.00 66.81 564 TYR A C 1
ATOM 4122 O O . TYR A 1 564 ? -14.695 25.590 -18.734 1.00 66.81 564 TYR A O 1
ATOM 4130 N N . PHE A 1 565 ? -14.861 23.843 -17.334 1.00 61.41 565 PHE A N 1
ATOM 4131 C CA . PHE A 1 565 ? -15.982 24.395 -16.564 1.00 61.41 565 PHE A CA 1
ATOM 4132 C C . PHE A 1 565 ? -15.564 25.497 -15.570 1.00 61.41 565 PHE A C 1
ATOM 4134 O O . PHE A 1 565 ? -16.418 26.100 -14.921 1.00 61.41 565 PHE A O 1
ATOM 4141 N N . GLY A 1 566 ? -14.269 25.834 -15.512 1.00 58.03 566 GLY A N 1
ATOM 4142 C CA . GLY A 1 566 ? -13.754 27.004 -14.794 1.00 58.03 566 GLY A CA 1
ATOM 4143 C C . GLY A 1 566 ? -13.617 26.817 -13.282 1.00 58.03 566 GLY A C 1
ATOM 4144 O O . GLY A 1 566 ? -13.483 27.804 -12.556 1.00 58.03 566 GLY A O 1
ATOM 4145 N N . ASP A 1 567 ? -13.626 25.574 -12.800 1.00 56.28 567 ASP A N 1
ATOM 4146 C CA . ASP A 1 567 ? -13.651 25.238 -11.377 1.00 56.28 567 ASP A CA 1
ATOM 4147 C C . ASP A 1 567 ? -12.305 24.668 -10.882 1.00 56.28 567 ASP A C 1
ATOM 4149 O O . ASP A 1 567 ? -12.163 23.473 -10.722 1.00 56.28 567 ASP A O 1
ATOM 4153 N N . TYR A 1 568 ? -11.345 25.544 -10.555 1.00 50.12 568 TYR A N 1
ATOM 4154 C CA . TYR A 1 568 ? -10.121 25.306 -9.747 1.00 50.12 568 TYR A CA 1
ATOM 4155 C C . TYR A 1 568 ? -9.225 24.070 -10.054 1.00 50.12 568 TYR A C 1
ATOM 4157 O O . TYR A 1 568 ? -9.563 22.926 -9.769 1.00 50.12 568 TYR A O 1
ATOM 4165 N N . ASN A 1 569 ? -7.961 24.320 -10.429 1.00 49.97 569 ASN A N 1
ATOM 4166 C CA . ASN A 1 569 ? -6.917 23.291 -10.579 1.00 49.97 569 ASN A CA 1
ATOM 4167 C C . ASN A 1 569 ? -6.407 22.727 -9.236 1.00 49.97 569 ASN A C 1
ATOM 4169 O O . ASN A 1 569 ? -5.982 23.510 -8.384 1.00 49.97 569 ASN A O 1
ATOM 4173 N N . LYS A 1 570 ? -6.255 21.392 -9.139 1.00 51.72 570 LYS A N 1
ATOM 4174 C CA . LYS A 1 570 ? -4.960 20.734 -8.825 1.00 51.72 570 LYS A CA 1
ATOM 4175 C C . LYS A 1 570 ? -4.990 19.215 -9.095 1.00 51.72 570 LYS A C 1
ATOM 4177 O O . LYS A 1 570 ? -5.319 18.436 -8.211 1.00 51.72 570 LYS A O 1
ATOM 4182 N N . TYR A 1 571 ? -4.624 18.811 -10.309 1.00 47.50 571 TYR A N 1
ATOM 4183 C CA . TYR A 1 571 ? -4.037 17.504 -10.650 1.00 47.50 571 TYR A CA 1
ATOM 4184 C C . TYR A 1 571 ? -3.356 17.677 -12.015 1.00 47.50 571 TYR A C 1
ATOM 4186 O O . TYR A 1 571 ? -3.962 18.293 -12.878 1.00 47.50 571 TYR A O 1
ATOM 4194 N N . GLU A 1 572 ? -2.127 17.214 -12.242 1.00 54.69 572 GLU A N 1
ATOM 4195 C CA . GLU A 1 572 ? -1.605 17.103 -13.616 1.00 54.69 572 GLU A CA 1
ATOM 4196 C C . GLU A 1 572 ? -2.217 15.834 -14.235 1.00 54.69 572 GLU A C 1
ATOM 4198 O O . GLU A 1 572 ? -2.211 14.787 -13.574 1.00 54.69 572 GLU A O 1
ATOM 4203 N N . PRO A 1 573 ? -2.804 15.891 -15.445 1.00 61.38 573 PRO A N 1
ATOM 4204 C CA . PRO A 1 573 ? -3.371 14.702 -16.060 1.00 61.38 573 PRO A CA 1
ATOM 4205 C C . PRO A 1 573 ? -2.271 13.662 -16.284 1.00 61.38 573 PRO A C 1
ATOM 4207 O O . PRO A 1 573 ? -1.151 13.994 -16.670 1.00 61.38 573 PRO A O 1
ATOM 4210 N N . SER A 1 574 ? -2.599 12.388 -16.059 1.00 60.38 574 SER A N 1
ATOM 4211 C CA . SER A 1 574 ? -1.646 11.280 -16.200 1.00 60.38 574 SER A CA 1
ATOM 4212 C C . SER A 1 574 ? -1.082 11.163 -17.618 1.00 60.38 574 SER A C 1
ATOM 4214 O O . SER A 1 574 ? 0.031 10.675 -17.796 1.00 60.38 574 SER A O 1
ATOM 4216 N N . ILE A 1 575 ? -1.850 11.608 -18.613 1.00 62.78 575 ILE A N 1
ATOM 4217 C CA . ILE A 1 575 ? -1.427 11.733 -20.002 1.00 62.78 575 ILE A CA 1
ATOM 4218 C C . ILE A 1 575 ? -1.485 13.217 -20.351 1.00 62.78 575 ILE A C 1
ATOM 4220 O O . ILE A 1 575 ? -2.538 13.850 -20.228 1.00 62.78 575 ILE A O 1
ATOM 4224 N N . LYS A 1 576 ? -0.355 13.792 -20.774 1.00 70.44 576 LYS A N 1
ATOM 4225 C CA . LYS A 1 576 ? -0.321 15.209 -21.141 1.00 70.44 576 LYS A CA 1
ATOM 4226 C C . LYS A 1 576 ? -1.026 15.395 -22.475 1.00 70.44 576 LYS A C 1
ATOM 4228 O O . LYS A 1 576 ? -1.027 14.505 -23.320 1.00 70.44 576 LYS A O 1
ATOM 4233 N N . MET A 1 577 ? -1.558 16.591 -22.708 1.00 71.00 577 MET A N 1
ATOM 4234 C CA . MET A 1 577 ? -2.214 16.919 -23.978 1.00 71.00 577 MET A CA 1
ATOM 4235 C C . MET A 1 577 ? -1.366 16.572 -25.209 1.00 71.00 577 MET A C 1
ATOM 4237 O O . MET A 1 577 ? -1.893 16.073 -26.190 1.00 71.00 577 MET A O 1
ATOM 4241 N N . ASN A 1 578 ? -0.050 16.787 -25.146 1.00 70.00 578 ASN A N 1
ATOM 4242 C CA . ASN A 1 578 ? 0.851 16.511 -26.269 1.00 70.00 578 ASN A CA 1
ATOM 4243 C C . ASN A 1 578 ? 0.991 15.013 -26.589 1.00 70.00 578 ASN A C 1
ATOM 4245 O O . ASN A 1 578 ? 1.386 14.668 -27.701 1.00 70.00 578 ASN A O 1
ATOM 4249 N N . ASP A 1 579 ? 0.675 14.145 -25.628 1.00 68.81 579 ASP A N 1
ATOM 4250 C CA . ASP A 1 579 ? 0.717 12.690 -25.778 1.00 68.81 579 ASP A CA 1
ATOM 4251 C C . ASP A 1 579 ? -0.618 12.146 -26.317 1.00 68.81 579 ASP A C 1
ATOM 4253 O O . ASP A 1 579 ? -0.680 11.057 -26.890 1.00 68.81 579 ASP A O 1
ATOM 4257 N N . LEU A 1 580 ? -1.694 12.926 -26.179 1.00 68.50 580 LEU A N 1
ATOM 4258 C CA . LEU A 1 580 ? -2.963 12.674 -26.840 1.00 68.50 580 LEU A CA 1
ATOM 4259 C C . LEU A 1 580 ? -2.827 13.146 -28.292 1.00 68.50 580 LEU A C 1
ATOM 4261 O O . LEU A 1 580 ? -2.715 14.338 -28.569 1.00 68.50 580 LEU A O 1
ATOM 4265 N N . SER A 1 581 ? -2.824 12.227 -29.257 1.00 67.44 581 SER A N 1
ATOM 4266 C CA . SER A 1 581 ? -2.782 12.569 -30.683 1.00 67.44 581 SER A CA 1
ATOM 4267 C C . SER A 1 581 ? -3.927 11.895 -31.428 1.00 67.44 581 SER A C 1
ATOM 4269 O O . SER A 1 581 ? -4.187 10.705 -31.269 1.00 67.44 581 SER A O 1
ATOM 4271 N N . VAL A 1 582 ? -4.635 12.676 -32.246 1.00 65.00 582 VAL A N 1
ATOM 4272 C CA . VAL A 1 582 ? -5.743 12.188 -33.075 1.00 65.00 582 VAL A CA 1
ATOM 4273 C C . VAL A 1 582 ? -5.424 12.503 -34.529 1.00 65.00 582 VAL A C 1
ATOM 4275 O O . VAL A 1 582 ? -5.234 13.665 -34.888 1.00 65.00 582 VAL A O 1
ATOM 4278 N N . THR A 1 583 ? -5.348 11.477 -35.379 1.00 57.28 583 THR A N 1
ATOM 4279 C CA . THR A 1 583 ? -5.111 11.669 -36.817 1.00 57.28 583 THR A CA 1
ATOM 4280 C C . THR A 1 583 ? -6.426 11.786 -37.594 1.00 57.28 583 THR A C 1
ATOM 4282 O O . THR A 1 583 ? -7.485 11.329 -37.157 1.00 57.28 583 THR A O 1
ATOM 4285 N N . ALA A 1 584 ? -6.372 12.367 -38.796 1.00 47.78 584 ALA A N 1
ATOM 4286 C CA . ALA A 1 584 ? -7.523 12.401 -39.702 1.00 47.78 584 ALA A CA 1
ATOM 4287 C C . ALA A 1 584 ? -8.009 10.991 -40.102 1.00 47.78 584 ALA A C 1
ATOM 4289 O O . ALA A 1 584 ? -9.189 10.813 -40.405 1.00 47.78 584 ALA A O 1
ATOM 4290 N N . GLU A 1 585 ? -7.118 9.995 -40.070 1.00 48.38 585 GLU A N 1
ATOM 4291 C CA . GLU A 1 585 ? -7.425 8.589 -40.341 1.00 48.38 585 GLU A CA 1
ATOM 4292 C C . GLU A 1 585 ? -8.196 7.957 -39.167 1.00 48.38 585 GLU A C 1
ATOM 4294 O O . GLU A 1 585 ? -9.246 7.354 -39.398 1.00 48.38 585 GLU A O 1
ATOM 4299 N N . ASN A 1 586 ? -7.792 8.227 -37.916 1.00 55.31 586 ASN A N 1
ATOM 4300 C CA . ASN A 1 586 ? -8.509 7.833 -36.689 1.00 55.31 586 ASN A CA 1
ATOM 4301 C C . ASN A 1 586 ? -9.943 8.396 -36.623 1.00 55.31 586 ASN A C 1
ATOM 4303 O O . ASN A 1 586 ? -10.860 7.744 -36.139 1.00 55.31 586 ASN A O 1
ATOM 4307 N N . LEU A 1 587 ? -10.173 9.596 -37.163 1.00 50.59 587 LEU A N 1
ATOM 4308 C CA . LEU A 1 587 ? -11.510 10.205 -37.234 1.00 50.59 587 LEU A CA 1
ATOM 4309 C C . LEU A 1 587 ? -12.388 9.628 -38.357 1.00 50.59 587 LEU A C 1
ATOM 4311 O O . LEU A 1 587 ? -13.596 9.878 -38.382 1.00 50.59 587 LEU A O 1
ATOM 4315 N N . SER A 1 588 ? -11.792 8.918 -39.320 1.00 45.84 588 SER A N 1
ATOM 4316 C CA . SER A 1 588 ? -12.474 8.398 -40.513 1.00 45.84 588 SER A CA 1
ATOM 4317 C C . SER A 1 588 ? -13.041 6.983 -40.335 1.00 45.84 588 SER A C 1
ATOM 4319 O O . SER A 1 588 ? -13.943 6.589 -41.077 1.00 45.84 588 SER A O 1
ATOM 4321 N N . THR A 1 589 ? -12.559 6.239 -39.335 1.00 42.44 589 THR A N 1
ATOM 4322 C CA . THR A 1 589 ? -13.003 4.878 -38.982 1.00 42.44 589 THR A CA 1
ATOM 4323 C C . THR A 1 589 ? -14.349 4.860 -38.251 1.00 42.44 589 THR A C 1
ATOM 4325 O O . THR A 1 589 ? -15.086 3.875 -38.335 1.00 42.44 589 THR A O 1
ATOM 4328 N N . TYR A 1 590 ? -14.729 5.966 -37.609 1.00 42.72 590 TYR A N 1
ATOM 4329 C CA . TYR A 1 590 ? -16.012 6.126 -36.9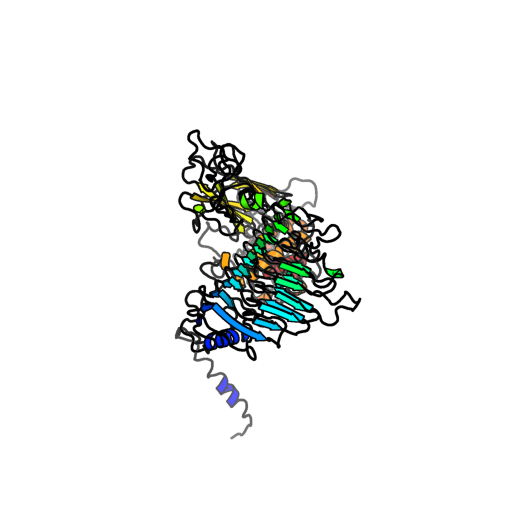32 1.00 42.72 590 TYR A CA 1
ATOM 4330 C C . TYR A 1 590 ? -17.170 6.270 -37.930 1.00 42.72 590 TYR A C 1
ATOM 4332 O O . TYR A 1 590 ? -17.500 7.358 -38.413 1.00 42.72 590 TYR A O 1
ATOM 4340 N N . LYS A 1 591 ? -17.848 5.155 -38.222 1.00 37.97 591 LYS A N 1
ATOM 4341 C CA . LYS A 1 591 ? -19.156 5.185 -38.883 1.00 37.97 591 LYS A CA 1
ATOM 4342 C C . LYS A 1 591 ? -20.219 5.566 -37.856 1.00 37.97 591 LYS A C 1
ATOM 4344 O O . LYS A 1 591 ? -20.503 4.807 -36.940 1.00 37.97 591 LYS A O 1
ATOM 4349 N N . MET A 1 592 ? -20.847 6.729 -38.032 1.00 37.41 592 MET A N 1
ATOM 4350 C CA . MET A 1 592 ? -22.087 7.068 -37.326 1.00 37.41 592 MET A CA 1
ATOM 4351 C C . MET A 1 592 ? -23.191 6.111 -37.788 1.00 37.41 592 MET A C 1
ATOM 4353 O O . 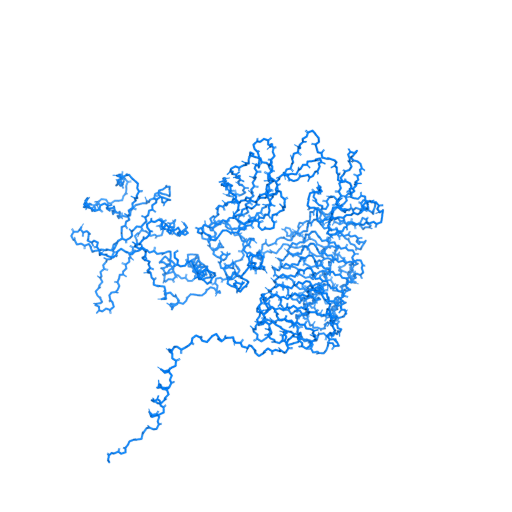MET A 1 592 ? -23.848 6.341 -38.809 1.00 37.41 592 MET A O 1
ATOM 4357 N N . SER A 1 593 ? -23.369 5.007 -37.078 1.00 32.09 593 SER A N 1
ATOM 4358 C CA . SER A 1 593 ? -24.481 4.096 -37.310 1.00 32.09 593 SER A CA 1
ATOM 4359 C C . SER A 1 593 ? -24.882 3.409 -36.018 1.00 32.09 593 SER A C 1
ATOM 4361 O O . SER A 1 593 ? -24.089 2.665 -35.454 1.00 32.09 593 SER A O 1
ATOM 4363 N N . TYR A 1 594 ? -26.137 3.608 -35.624 1.00 33.53 594 TYR A N 1
ATOM 4364 C CA . TYR A 1 594 ? -26.859 2.695 -34.751 1.00 33.53 594 TYR A CA 1
ATOM 4365 C C . TYR A 1 594 ? -28.261 2.458 -35.325 1.00 33.53 594 TYR A C 1
ATOM 4367 O O . TYR A 1 594 ? -28.929 3.403 -35.754 1.00 33.53 594 TYR A O 1
ATOM 4375 N N . GLN A 1 595 ? -28.682 1.195 -35.337 1.00 31.20 595 GLN A N 1
ATOM 4376 C CA . GLN A 1 595 ? -30.074 0.767 -35.399 1.00 31.20 595 GLN A CA 1
ATOM 4377 C C . GLN A 1 595 ? -30.244 -0.338 -34.358 1.00 31.20 595 GLN A C 1
ATOM 4379 O O . GLN A 1 595 ? -29.645 -1.397 -34.516 1.00 31.20 595 GLN A O 1
ATOM 4384 N N . ASP A 1 596 ? -31.109 -0.124 -33.375 1.00 33.12 596 ASP A N 1
ATOM 4385 C CA . ASP A 1 596 ? -31.888 -1.220 -32.811 1.00 33.12 596 ASP A CA 1
ATOM 4386 C C . ASP A 1 596 ? -33.348 -0.931 -33.152 1.00 33.12 596 ASP A C 1
ATOM 4388 O O . ASP A 1 596 ? -33.916 0.096 -32.780 1.00 33.12 596 ASP A O 1
ATOM 4392 N N . THR A 1 597 ? -33.903 -1.793 -33.996 1.00 34.84 597 THR A N 1
ATOM 4393 C CA . THR A 1 597 ? -35.298 -1.729 -34.446 1.00 34.84 597 THR A CA 1
ATOM 4394 C C . THR A 1 597 ? -36.159 -2.788 -33.758 1.00 34.84 597 THR A C 1
ATOM 4396 O O . THR A 1 597 ? -37.358 -2.847 -34.022 1.00 34.84 597 THR A O 1
ATOM 4399 N N . GLU A 1 598 ? -35.586 -3.593 -32.858 1.00 30.75 598 GLU A N 1
ATOM 4400 C CA . GLU A 1 598 ? -36.227 -4.773 -32.278 1.00 30.75 598 GLU A CA 1
ATOM 4401 C C . GLU A 1 598 ? -36.467 -4.673 -30.763 1.00 30.75 598 GLU A C 1
ATOM 4403 O O . GLU A 1 598 ? -37.324 -5.406 -30.264 1.00 30.75 598 GLU A O 1
ATOM 4408 N N . ASN A 1 599 ? -35.817 -3.758 -30.023 1.00 34.50 599 ASN A N 1
ATOM 4409 C CA . ASN A 1 599 ? -35.987 -3.695 -28.564 1.00 34.50 599 ASN A CA 1
ATOM 4410 C C . ASN A 1 599 ? -36.243 -2.283 -27.977 1.00 34.50 599 ASN A C 1
ATOM 4412 O O . ASN A 1 599 ? -35.323 -1.615 -27.505 1.00 34.50 599 ASN A O 1
ATOM 4416 N N . PRO A 1 600 ? -37.510 -1.823 -27.897 1.00 37.25 600 PRO A N 1
ATOM 4417 C CA . PRO A 1 600 ? -37.870 -0.489 -27.389 1.00 37.25 600 PRO A CA 1
ATOM 4418 C C . PRO A 1 600 ? -37.623 -0.264 -25.881 1.00 37.25 600 PRO A C 1
ATOM 4420 O O . PRO A 1 600 ? -37.944 0.806 -25.373 1.00 37.25 600 PRO A O 1
ATOM 4423 N N . ASN A 1 601 ? -37.067 -1.242 -25.156 1.00 31.91 601 ASN A N 1
ATOM 4424 C CA . ASN A 1 60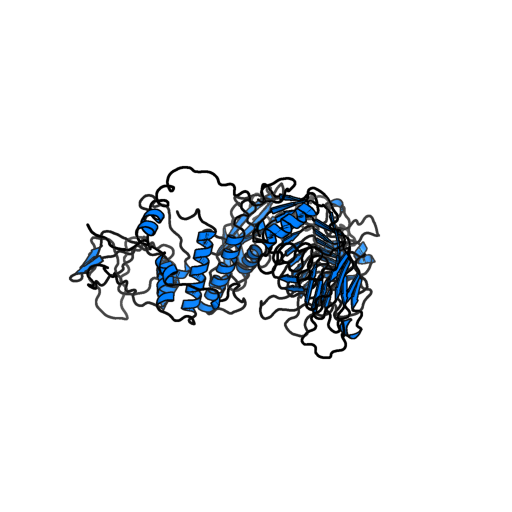1 ? -36.743 -1.127 -23.728 1.00 31.91 601 ASN A CA 1
ATOM 4425 C C . ASN A 1 601 ? -35.265 -0.794 -23.449 1.00 31.91 601 ASN A C 1
ATOM 4427 O O . ASN A 1 601 ? -34.903 -0.597 -22.289 1.00 31.91 601 ASN A O 1
ATOM 4431 N N . TYR A 1 602 ? -34.411 -0.726 -24.474 1.00 31.95 602 TYR A N 1
ATOM 4432 C CA . TYR A 1 602 ? -33.021 -0.300 -24.318 1.00 31.95 602 TYR A CA 1
ATOM 4433 C C . TYR A 1 602 ? -32.903 1.212 -24.521 1.00 31.95 602 TYR A C 1
ATOM 4435 O O . TYR A 1 602 ? -32.848 1.721 -25.637 1.00 31.95 602 TYR A O 1
ATOM 4443 N N . THR A 1 603 ? -32.861 1.955 -23.415 1.00 30.72 603 THR A N 1
ATOM 4444 C CA . THR A 1 603 ? -32.511 3.379 -23.433 1.00 30.72 603 THR A CA 1
ATOM 4445 C C . THR A 1 603 ? -30.989 3.518 -23.370 1.00 30.72 603 THR A C 1
ATOM 4447 O O . THR A 1 603 ? -30.388 3.296 -22.318 1.00 30.72 603 THR A O 1
ATOM 4450 N N . LEU A 1 604 ? -30.356 3.919 -24.476 1.00 30.50 604 LEU A N 1
ATOM 4451 C CA . LEU A 1 604 ? -28.951 4.342 -24.498 1.00 30.50 604 LEU A CA 1
ATOM 4452 C C . LEU A 1 604 ? -28.782 5.606 -23.638 1.00 30.50 604 LEU A C 1
ATOM 4454 O O . LEU A 1 604 ? -29.055 6.724 -24.074 1.00 30.50 604 LEU A O 1
ATOM 4458 N N . LYS A 1 605 ? -28.328 5.433 -22.394 1.00 32.00 605 LYS A N 1
ATOM 4459 C CA . LYS A 1 605 ? -27.904 6.528 -21.513 1.00 32.00 605 LYS A CA 1
ATOM 4460 C C . LYS A 1 605 ? -26.446 6.869 -21.816 1.00 32.00 605 LYS A C 1
ATOM 4462 O O . LYS A 1 605 ? -25.541 6.377 -21.154 1.00 32.00 605 LYS A O 1
ATOM 4467 N N . HIS A 1 606 ? -26.199 7.683 -22.840 1.00 36.03 606 HIS A N 1
ATOM 4468 C CA . HIS A 1 606 ? -24.870 8.267 -23.032 1.00 36.03 606 HIS A CA 1
ATOM 4469 C C . HIS A 1 606 ? -24.670 9.507 -22.150 1.00 36.03 606 HIS A C 1
ATOM 4471 O O . HIS A 1 606 ? -25.595 10.284 -21.922 1.00 36.03 606 HIS A O 1
ATOM 4477 N N . TYR A 1 607 ? -23.436 9.638 -21.655 1.00 40.16 607 TYR A N 1
ATOM 4478 C CA . TYR A 1 607 ? -22.954 10.567 -20.635 1.00 40.16 607 TYR A CA 1
ATOM 4479 C C . TYR A 1 607 ? -23.511 11.993 -20.783 1.00 40.16 607 TYR A C 1
ATOM 4481 O O . TYR A 1 607 ? -23.282 12.691 -21.772 1.00 40.16 607 TYR A O 1
ATOM 4489 N N . ALA A 1 608 ? -24.251 12.417 -19.758 1.00 34.00 608 ALA A N 1
ATOM 4490 C CA . ALA A 1 608 ? -25.114 13.598 -19.731 1.00 34.00 608 ALA A CA 1
ATOM 4491 C C . ALA A 1 608 ? -24.411 14.962 -19.924 1.00 34.00 608 ALA A C 1
ATOM 4493 O O . ALA A 1 608 ? -25.082 15.985 -20.048 1.00 34.00 608 ALA A O 1
ATOM 4494 N N . THR A 1 609 ? -23.082 15.013 -20.003 1.00 40.00 609 THR A N 1
ATOM 4495 C CA . THR A 1 609 ? -22.316 16.266 -20.103 1.00 40.00 609 THR A CA 1
ATOM 4496 C C . THR A 1 609 ? -22.181 16.788 -21.538 1.00 40.00 609 THR A C 1
ATOM 4498 O O . THR A 1 609 ? -22.028 17.991 -21.738 1.00 40.00 609 THR A O 1
ATOM 4501 N N . SER A 1 610 ? -22.341 15.943 -22.567 1.00 38.62 610 SER A N 1
ATOM 4502 C CA . SER A 1 610 ? -22.259 16.384 -23.975 1.00 38.62 610 SER A CA 1
ATOM 4503 C C . SER A 1 610 ? -23.402 17.330 -24.385 1.00 38.62 610 SER A C 1
ATOM 4505 O O . SER A 1 610 ? -23.261 18.107 -25.327 1.00 38.62 610 SER A O 1
ATOM 4507 N N . PHE A 1 611 ? -24.541 17.276 -23.684 1.00 36.12 611 PHE A N 1
ATOM 4508 C CA . PHE A 1 611 ? -25.743 18.043 -24.028 1.00 36.12 611 PHE A CA 1
ATOM 4509 C C . PHE A 1 611 ? -25.785 19.446 -23.409 1.00 36.12 611 PHE A C 1
ATOM 4511 O O . PHE A 1 611 ? -26.327 20.357 -24.034 1.00 36.12 611 PHE A O 1
ATOM 4518 N N . GLN A 1 612 ? -25.181 19.659 -22.232 1.00 35.91 612 GLN A N 1
ATOM 4519 C CA . GLN A 1 612 ? -25.106 20.990 -21.601 1.00 35.91 612 GLN A CA 1
ATOM 4520 C C . GLN A 1 612 ? -24.348 22.003 -22.477 1.00 35.91 612 GLN A C 1
ATOM 4522 O O . GLN A 1 612 ? -24.672 23.187 -22.493 1.00 35.91 612 GLN A O 1
ATOM 4527 N N . HIS A 1 613 ? -23.401 21.528 -23.286 1.00 38.47 613 HIS A N 1
ATOM 4528 C CA . HIS A 1 613 ? -22.592 22.351 -24.181 1.00 38.47 613 HIS A CA 1
ATOM 4529 C C . HIS A 1 613 ? -23.304 22.751 -25.497 1.00 38.47 613 HIS A C 1
ATOM 4531 O O . HIS A 1 613 ? -22.908 23.709 -26.163 1.00 38.47 613 HIS A O 1
ATOM 4537 N N . LEU A 1 614 ? -24.415 22.096 -25.869 1.00 36.94 614 LEU A N 1
ATOM 4538 C CA . LEU A 1 614 ? -25.247 22.544 -27.001 1.00 36.94 614 LEU A CA 1
ATOM 4539 C C . LEU A 1 614 ? -25.912 23.905 -26.728 1.00 36.94 614 LEU A C 1
ATOM 4541 O O . LEU A 1 614 ? -26.331 24.587 -27.662 1.00 36.94 614 LEU A O 1
ATOM 4545 N N . GLN A 1 615 ? -25.997 24.306 -25.456 1.00 34.81 615 GLN A N 1
ATOM 4546 C CA . GLN A 1 615 ? -26.662 25.525 -25.005 1.00 34.81 615 GLN A CA 1
ATOM 4547 C C . GLN A 1 615 ? -25.827 26.797 -25.234 1.00 34.81 615 GLN A C 1
ATOM 4549 O O . GLN A 1 615 ? -26.403 27.875 -25.382 1.00 34.81 615 GLN A O 1
ATOM 4554 N N . THR A 1 616 ? -24.493 26.690 -25.266 1.00 33.31 616 THR A N 1
ATOM 4555 C CA . THR A 1 616 ? -23.585 27.851 -25.226 1.00 33.31 616 THR A CA 1
ATOM 4556 C C . THR A 1 616 ? -22.887 28.163 -26.548 1.00 33.31 616 THR A C 1
ATOM 4558 O O . THR A 1 616 ? -22.629 29.336 -26.808 1.00 33.31 616 THR A O 1
ATOM 4561 N N . ILE A 1 617 ? -22.597 27.172 -27.405 1.00 33.19 617 ILE A N 1
ATOM 4562 C CA . ILE A 1 617 ? -21.715 27.396 -28.574 1.00 33.19 617 ILE A CA 1
ATOM 4563 C C . ILE A 1 617 ? -22.452 27.508 -29.916 1.00 33.19 617 ILE A C 1
ATOM 4565 O O . ILE A 1 617 ? -21.983 28.210 -30.813 1.00 33.19 617 ILE A O 1
ATOM 4569 N N . ALA A 1 618 ? -23.607 26.870 -30.094 1.00 29.84 618 ALA A N 1
ATOM 4570 C CA . ALA A 1 618 ? -24.234 26.791 -31.411 1.00 29.84 618 ALA A CA 1
ATOM 4571 C C . ALA A 1 618 ? -25.657 27.348 -31.408 1.00 29.84 618 ALA A C 1
ATOM 4573 O O . ALA A 1 618 ? -26.642 26.624 -31.269 1.00 29.84 618 ALA A O 1
ATOM 4574 N N . GLY A 1 619 ? -25.772 28.641 -31.707 1.00 30.78 619 GLY A N 1
ATOM 4575 C CA . GLY A 1 619 ? -26.891 29.081 -32.530 1.00 30.78 619 GLY A CA 1
ATOM 4576 C C . GLY A 1 619 ? -26.848 28.301 -33.850 1.00 30.78 619 GLY A C 1
ATOM 4577 O O . GLY A 1 619 ? -26.131 28.687 -34.763 1.00 30.78 619 GLY A O 1
ATOM 4578 N N . VAL A 1 620 ? -27.607 27.203 -33.920 1.00 28.78 620 VAL A N 1
ATOM 4579 C CA . VAL A 1 620 ? -27.812 26.316 -35.084 1.00 28.78 620 VAL A CA 1
ATOM 4580 C C . VAL A 1 620 ? -26.619 25.413 -35.459 1.00 28.78 620 VAL A C 1
ATOM 4582 O O . VAL A 1 620 ? -25.526 25.871 -35.783 1.00 28.78 620 VAL A O 1
ATOM 4585 N N . PHE A 1 621 ? -26.870 24.099 -35.522 1.00 30.66 621 PHE A N 1
ATOM 4586 C CA . PHE A 1 621 ? -26.022 23.136 -36.235 1.00 30.66 621 PHE A CA 1
ATOM 4587 C C . PHE A 1 621 ? -26.421 23.084 -37.712 1.00 30.66 621 PHE A C 1
ATOM 4589 O O . PHE A 1 621 ? -27.588 22.869 -38.030 1.00 30.66 621 PHE A O 1
ATOM 4596 N N . TYR A 1 622 ? -25.444 23.201 -38.613 1.00 30.77 622 TYR A N 1
ATOM 4597 C CA . TYR A 1 622 ? -25.610 22.828 -40.018 1.00 30.77 622 TYR A CA 1
ATOM 4598 C C . TYR A 1 622 ? -24.857 21.524 -40.263 1.00 30.77 622 TYR A C 1
ATOM 4600 O O . TYR A 1 622 ? -23.632 21.480 -40.146 1.00 30.77 622 TYR A O 1
ATOM 4608 N N . VAL A 1 623 ? -25.571 20.463 -40.635 1.00 29.58 623 VAL A N 1
ATOM 4609 C CA . VAL A 1 623 ? -24.944 19.268 -41.208 1.00 29.58 623 VAL A CA 1
ATOM 4610 C C . VAL A 1 623 ? -24.963 19.445 -42.726 1.00 29.58 623 VAL A C 1
ATOM 4612 O O . VAL A 1 623 ? -26.009 19.702 -43.308 1.00 29.58 623 VAL A O 1
ATOM 4615 N N . LYS A 1 624 ? -23.810 19.358 -43.392 1.00 29.27 624 LYS A N 1
ATOM 4616 C CA . LYS A 1 624 ? -23.731 19.322 -44.862 1.00 29.27 624 LYS A CA 1
ATOM 4617 C C . LYS A 1 624 ? -23.478 17.883 -45.289 1.00 29.27 624 LYS A C 1
ATOM 4619 O O . LYS A 1 624 ? -22.465 17.307 -44.896 1.00 29.27 624 LYS A O 1
ATOM 4624 N N . ALA A 1 625 ? -24.371 17.306 -46.086 1.00 27.70 625 ALA A N 1
ATOM 4625 C CA . ALA A 1 625 ? -24.081 16.063 -46.790 1.00 27.70 625 ALA A CA 1
ATOM 4626 C C . ALA A 1 625 ? -23.308 16.392 -48.077 1.00 27.70 625 ALA A C 1
ATOM 4628 O O . ALA A 1 625 ? -23.686 17.303 -48.810 1.00 27.70 625 ALA A O 1
ATOM 4629 N N . ILE A 1 626 ? -22.216 15.674 -48.342 1.00 29.09 626 ILE A N 1
ATOM 4630 C CA . ILE A 1 626 ? -21.535 15.701 -49.641 1.00 29.09 626 ILE A CA 1
ATOM 4631 C C . ILE A 1 626 ? -21.926 14.411 -50.355 1.00 29.09 626 ILE A C 1
ATOM 4633 O O . ILE A 1 626 ? -21.588 13.327 -49.879 1.00 29.09 626 ILE A O 1
ATOM 4637 N N . ASP A 1 627 ? -22.634 14.524 -51.478 1.00 32.28 627 ASP A N 1
ATOM 4638 C CA . ASP A 1 627 ? -22.814 13.409 -52.408 1.00 32.28 627 ASP A CA 1
ATOM 4639 C C . ASP A 1 627 ? -21.477 13.165 -53.143 1.00 32.28 627 ASP A C 1
ATOM 4641 O O . ASP A 1 627 ? -21.015 14.061 -53.863 1.00 32.28 627 ASP A O 1
ATOM 4645 N N . PRO A 1 628 ? -20.836 11.986 -52.989 1.00 30.98 628 PRO A N 1
ATOM 4646 C CA . PRO A 1 628 ? -19.551 11.693 -53.623 1.00 30.98 628 PRO A CA 1
ATOM 4647 C C . PRO A 1 628 ? -19.600 11.665 -55.158 1.00 30.98 628 PRO A C 1
ATOM 4649 O O . PRO A 1 628 ? -18.545 11.650 -55.787 1.00 30.98 628 PRO A O 1
ATOM 4652 N N . GLN A 1 629 ? -20.791 11.610 -55.763 1.00 33.22 629 GLN A N 1
ATOM 4653 C CA . GLN A 1 629 ? -20.973 11.429 -57.206 1.00 33.22 629 GLN A CA 1
ATOM 4654 C C . GLN A 1 629 ? -21.452 12.696 -57.931 1.00 33.22 629 GLN A C 1
ATOM 4656 O O . GLN A 1 629 ? -21.232 12.801 -59.136 1.00 33.22 629 GLN A O 1
ATOM 4661 N N . THR A 1 630 ? -22.087 13.663 -57.252 1.00 37.38 630 THR A N 1
ATOM 4662 C CA . THR A 1 630 ? -22.795 14.763 -57.950 1.00 37.38 630 THR A CA 1
ATOM 4663 C C . THR A 1 630 ? -22.360 16.186 -57.589 1.00 37.38 630 THR A C 1
ATOM 4665 O O . THR A 1 630 ? -22.702 17.116 -58.316 1.00 37.38 630 THR A O 1
ATOM 4668 N N . THR A 1 631 ? -21.545 16.414 -56.550 1.00 29.72 631 THR A N 1
ATOM 4669 C CA . THR A 1 631 ? -21.051 17.757 -56.130 1.00 29.72 631 THR A CA 1
ATOM 4670 C C . THR A 1 631 ? -22.119 18.847 -55.913 1.00 29.72 631 THR A C 1
ATOM 4672 O O . THR A 1 631 ? -21.770 20.006 -55.685 1.00 29.72 631 THR A O 1
ATOM 4675 N N . THR A 1 632 ? -23.412 18.522 -55.929 1.00 31.38 632 THR A N 1
ATOM 4676 C CA . THR A 1 632 ? -24.479 19.470 -55.598 1.00 31.38 632 THR A CA 1
ATOM 4677 C C . THR A 1 632 ? -24.721 19.516 -54.093 1.00 31.38 632 THR A C 1
ATOM 4679 O O . THR A 1 632 ? -24.807 18.493 -53.419 1.00 31.38 632 THR A O 1
ATOM 4682 N N . LEU A 1 633 ? -24.784 20.743 -53.570 1.00 30.91 633 LEU A N 1
ATOM 4683 C CA . LEU A 1 633 ? -24.929 21.073 -52.155 1.00 30.91 633 LEU A CA 1
ATOM 4684 C C . LEU A 1 633 ? -26.418 21.119 -51.784 1.00 30.91 633 LEU A C 1
ATOM 4686 O O . LEU A 1 633 ? -27.100 22.063 -52.177 1.00 30.91 633 LEU A O 1
ATOM 4690 N N . GLU A 1 634 ? -26.909 20.165 -50.995 1.00 34.50 634 GLU A N 1
ATOM 4691 C CA . GLU A 1 634 ? -28.215 20.289 -50.332 1.00 34.50 634 GLU A CA 1
ATOM 4692 C C . GLU A 1 634 ? -28.036 20.697 -48.859 1.00 34.50 634 GLU A C 1
ATOM 4694 O O . GLU A 1 634 ? -27.139 20.219 -48.157 1.00 34.50 634 GLU A O 1
ATOM 4699 N N . ASN A 1 635 ? -28.877 21.627 -48.395 1.00 35.22 635 ASN A N 1
ATOM 4700 C CA . ASN A 1 635 ? -28.929 22.055 -46.997 1.00 35.22 635 ASN A CA 1
ATOM 4701 C C . ASN A 1 635 ? -29.762 21.047 -46.194 1.00 35.22 635 ASN A C 1
ATOM 4703 O O . ASN A 1 635 ? -30.921 20.812 -46.527 1.00 35.22 635 ASN A O 1
ATOM 4707 N N . VAL A 1 636 ? -29.198 20.484 -45.124 1.00 33.69 636 VAL A N 1
ATOM 4708 C CA . VAL A 1 636 ? -29.892 19.540 -44.234 1.00 33.69 636 VAL A CA 1
ATOM 4709 C C . VAL A 1 636 ? -30.379 20.260 -42.973 1.00 33.69 636 VAL A C 1
ATOM 4711 O O . VAL A 1 636 ? -29.624 21.018 -42.363 1.00 33.69 636 VAL A O 1
ATOM 4714 N N . TYR A 1 637 ? -31.620 19.980 -42.559 1.00 36.88 637 TYR A N 1
ATOM 4715 C CA . TYR A 1 637 ? -32.278 20.552 -41.376 1.00 36.88 637 TYR A CA 1
ATOM 4716 C C . TYR A 1 637 ? -32.506 19.487 -40.285 1.00 36.88 637 TYR A C 1
ATOM 4718 O O . TYR A 1 637 ? -32.801 18.339 -40.612 1.00 36.88 637 TYR A O 1
ATOM 4726 N N . MET A 1 638 ? -32.396 19.869 -39.002 1.00 36.22 638 MET A N 1
ATOM 4727 C CA . MET A 1 638 ? -32.588 18.996 -37.826 1.00 36.22 638 MET A CA 1
ATOM 4728 C C . MET A 1 638 ? -33.834 19.403 -37.010 1.00 36.22 638 MET A C 1
ATOM 4730 O O . MET A 1 638 ? -34.053 20.592 -36.788 1.00 36.22 638 MET A O 1
ATOM 4734 N N . GLY A 1 639 ? -34.612 18.430 -36.518 1.00 37.66 639 GLY A N 1
ATOM 4735 C CA . GLY A 1 639 ? -35.718 18.612 -35.554 1.00 37.66 639 GLY A CA 1
ATOM 4736 C C . GLY A 1 639 ? -35.581 17.691 -34.328 1.00 37.66 639 GLY A C 1
ATOM 4737 O O . GLY A 1 639 ? -34.722 16.812 -34.341 1.00 37.66 639 GLY A O 1
ATOM 4738 N N . TYR A 1 640 ? -36.393 17.890 -33.276 1.00 35.72 640 TYR A N 1
ATOM 4739 C CA . TYR A 1 640 ? -36.444 17.032 -32.071 1.00 35.72 640 TYR A CA 1
ATOM 4740 C C . TYR A 1 640 ? -37.893 16.823 -31.571 1.00 35.72 640 TYR A C 1
ATOM 4742 O O . TYR A 1 640 ? -38.802 17.553 -31.965 1.00 35.72 640 TYR A O 1
ATOM 4750 N N . LYS A 1 641 ? -38.134 15.825 -30.702 1.00 36.06 641 LYS A N 1
ATOM 4751 C CA . LYS A 1 641 ? -39.457 15.498 -30.123 1.00 36.06 641 LYS A CA 1
ATOM 4752 C C . LYS A 1 641 ? -39.348 15.342 -28.600 1.00 36.06 641 LYS A C 1
ATOM 4754 O O . LYS A 1 641 ? -38.372 14.783 -28.128 1.00 36.06 641 LYS A O 1
ATOM 4759 N N . ILE A 1 642 ? -40.340 15.805 -27.834 1.00 34.75 642 ILE A N 1
ATOM 4760 C CA . ILE A 1 642 ? -40.426 15.571 -26.379 1.00 34.75 642 ILE A CA 1
ATOM 4761 C C . ILE A 1 642 ? -41.615 14.640 -26.117 1.00 34.75 642 ILE A C 1
ATOM 4763 O O . ILE A 1 642 ? -42.725 14.912 -26.575 1.00 34.75 642 ILE A O 1
ATOM 4767 N N . GLN A 1 643 ? -41.390 13.529 -25.413 1.00 35.22 643 GLN A N 1
ATOM 4768 C CA . GLN A 1 643 ? -42.435 12.570 -25.047 1.00 35.22 643 GLN A CA 1
ATOM 4769 C C . GLN A 1 643 ? -42.922 12.821 -23.611 1.00 35.22 643 GLN A C 1
ATOM 4771 O O . GLN A 1 643 ? -42.507 12.153 -22.675 1.00 35.22 643 GLN A O 1
ATOM 4776 N N . SER A 1 644 ? -43.798 13.800 -23.403 1.00 33.53 644 SER A N 1
ATOM 4777 C CA . SER A 1 644 ? -44.770 13.749 -22.299 1.00 33.53 644 SER A CA 1
ATOM 4778 C C . SER A 1 644 ? -45.879 14.774 -22.529 1.00 33.53 644 SER A C 1
ATOM 4780 O O . SER A 1 644 ? -45.617 15.963 -22.649 1.00 33.53 644 SER A O 1
ATOM 4782 N N . GLU A 1 645 ? -47.103 14.249 -22.643 1.00 32.34 645 GLU A N 1
ATOM 4783 C CA . GLU A 1 645 ? -48.402 14.940 -22.643 1.00 32.34 645 GLU A CA 1
ATOM 4784 C C . GLU A 1 645 ? -48.553 16.161 -23.560 1.00 32.34 645 GLU A C 1
ATOM 4786 O O . GLU A 1 645 ? -48.457 17.285 -23.101 1.00 32.34 645 GLU A O 1
ATOM 4791 N N . GLY A 1 646 ? -48.892 15.920 -24.836 1.00 34.78 646 GLY A N 1
ATOM 4792 C CA . GLY A 1 646 ? -49.875 16.687 -25.632 1.00 34.78 646 GLY A CA 1
ATOM 4793 C C . GLY A 1 646 ? -49.727 18.204 -25.850 1.00 34.78 646 GLY A C 1
ATOM 4794 O O . GLY A 1 646 ? -50.437 18.741 -26.698 1.00 34.78 646 GLY A O 1
ATOM 4795 N N . GLU A 1 647 ? -48.834 18.899 -25.155 1.00 31.09 647 GLU A N 1
ATOM 4796 C CA . GLU A 1 647 ? -48.691 20.347 -25.178 1.00 31.09 647 GLU A CA 1
ATOM 4797 C C . GLU A 1 647 ? -47.323 20.736 -25.736 1.00 31.09 647 GLU A C 1
ATOM 4799 O O . GLU A 1 647 ? -46.261 20.509 -25.153 1.00 31.09 647 GLU A O 1
ATOM 4804 N N . TYR A 1 648 ? -47.370 21.342 -26.919 1.00 36.09 648 TYR A N 1
ATOM 4805 C CA . TYR A 1 648 ? -46.231 21.944 -27.588 1.00 36.09 648 TYR A CA 1
ATOM 4806 C C . TYR A 1 648 ? -46.047 23.369 -27.060 1.00 36.09 648 TYR A C 1
ATOM 4808 O O . TYR A 1 648 ? -46.911 24.219 -27.271 1.00 36.09 648 TYR A O 1
ATOM 4816 N N . LEU A 1 649 ? -44.922 23.659 -26.405 1.00 31.52 649 LEU A N 1
ATOM 4817 C CA . LEU A 1 649 ? -44.575 25.031 -26.033 1.00 31.52 649 LEU A CA 1
ATOM 4818 C C . LEU A 1 649 ? -44.006 25.756 -27.260 1.00 31.52 649 LEU A C 1
ATOM 4820 O O . LEU A 1 649 ? -42.825 25.629 -27.579 1.00 31.52 649 LEU A O 1
ATOM 4824 N N . ALA A 1 650 ? -44.854 26.509 -27.960 1.00 33.66 650 ALA A N 1
ATOM 4825 C CA . ALA A 1 650 ? -44.391 27.590 -28.822 1.00 33.66 650 ALA A CA 1
ATOM 4826 C C . ALA A 1 650 ? -44.037 28.780 -27.917 1.00 33.66 650 ALA A C 1
ATOM 4828 O O . ALA A 1 650 ? -44.852 29.169 -27.083 1.00 33.66 650 ALA A O 1
ATOM 4829 N N . GLY A 1 651 ? -42.812 29.299 -28.040 1.00 31.64 651 GLY A N 1
ATOM 4830 C CA . GLY A 1 651 ? -42.310 30.386 -27.198 1.00 31.64 651 GLY A CA 1
ATOM 4831 C C . GLY A 1 651 ? -43.251 31.590 -27.205 1.00 31.64 651 GLY A C 1
ATOM 4832 O O . GLY A 1 651 ? -43.594 32.099 -28.273 1.00 31.64 651 GLY A O 1
ATOM 4833 N N . ASP A 1 652 ? -43.672 32.010 -26.013 1.00 26.42 652 ASP A N 1
ATOM 4834 C CA . ASP A 1 652 ? -44.436 33.238 -25.828 1.00 26.42 652 ASP A CA 1
ATOM 4835 C C . ASP A 1 652 ? -43.503 34.455 -25.918 1.00 26.42 652 ASP A C 1
ATOM 4837 O O . ASP A 1 652 ? -42.310 34.387 -25.604 1.00 26.42 652 ASP A O 1
ATOM 4841 N N . ALA A 1 653 ? -44.057 35.537 -26.450 1.00 30.83 653 ALA A N 1
ATOM 4842 C CA . ALA A 1 653 ? -43.352 36.665 -27.032 1.00 30.83 653 ALA A CA 1
ATOM 4843 C C . ALA A 1 653 ? -42.648 37.534 -25.982 1.00 30.83 653 ALA A C 1
ATOM 4845 O O . ALA A 1 653 ? -43.296 38.045 -25.080 1.00 30.83 653 ALA A O 1
ATOM 4846 N N . ASP A 1 654 ? -41.333 37.723 -26.125 1.00 31.22 654 ASP A N 1
ATOM 4847 C CA . ASP A 1 654 ? -40.698 39.054 -26.153 1.00 31.22 654 ASP A CA 1
ATOM 4848 C C . ASP A 1 654 ? -39.164 38.941 -26.201 1.00 31.22 654 ASP A C 1
ATOM 4850 O O . ASP A 1 654 ? -38.446 39.214 -25.242 1.00 31.22 654 ASP A O 1
ATOM 4854 N N . SER A 1 655 ? -38.643 38.498 -27.350 1.00 28.50 655 SER A N 1
ATOM 4855 C CA . SER A 1 655 ? -37.498 39.078 -28.084 1.00 28.50 655 SER A CA 1
ATOM 4856 C C . SER A 1 655 ? -36.904 38.048 -29.057 1.00 28.50 655 SER A C 1
ATOM 4858 O O . SER A 1 655 ? -36.763 36.878 -28.727 1.00 28.50 655 SER A O 1
ATOM 4860 N N . TYR A 1 656 ? -36.547 38.532 -30.255 1.00 26.11 656 TYR A N 1
ATOM 4861 C CA . TYR A 1 656 ? -35.943 37.842 -31.414 1.00 26.11 656 TYR A CA 1
ATOM 4862 C C . TYR A 1 656 ? -36.903 37.266 -32.495 1.00 26.11 656 TYR A C 1
ATOM 4864 O O . TYR A 1 656 ? -37.149 36.075 -32.602 1.00 26.11 656 TYR A O 1
ATOM 4872 N N . SER A 1 657 ? -37.353 38.168 -33.387 1.00 30.38 657 SER A N 1
ATOM 4873 C CA . SER A 1 657 ? -37.557 37.973 -34.847 1.00 30.38 657 SER A CA 1
ATOM 4874 C C . SER A 1 657 ? -38.554 36.907 -35.378 1.00 30.38 657 SER A C 1
ATOM 4876 O O . SER A 1 657 ? -38.189 35.956 -36.060 1.00 30.38 657 SER A O 1
ATOM 4878 N N . SER A 1 658 ? -39.848 37.145 -35.148 1.00 27.44 658 SER A N 1
ATOM 4879 C CA . SER A 1 658 ? -40.947 37.401 -36.118 1.00 27.44 658 SER A CA 1
ATOM 4880 C C . SER A 1 658 ? -41.197 36.618 -37.433 1.00 27.44 658 SER A C 1
ATOM 4882 O O . SER A 1 658 ? -41.797 37.208 -38.337 1.00 27.44 658 SER A O 1
ATOM 4884 N N . THR A 1 659 ? -40.895 35.323 -37.584 1.00 30.14 659 THR A N 1
ATOM 4885 C CA . THR A 1 659 ? -41.777 34.471 -38.433 1.00 30.14 659 THR A CA 1
ATOM 4886 C C . THR A 1 659 ? -41.704 32.976 -38.073 1.00 30.14 659 THR A C 1
ATOM 4888 O O . THR A 1 659 ? -40.760 32.298 -38.474 1.00 30.14 659 THR A O 1
ATOM 4891 N N . PRO A 1 660 ? -42.697 32.423 -37.348 1.00 32.81 660 PRO A N 1
ATOM 4892 C CA . PRO A 1 660 ? -42.851 30.978 -37.187 1.00 32.81 660 PRO A CA 1
ATOM 4893 C C . PRO A 1 660 ? -43.131 30.327 -38.549 1.00 32.81 660 PRO A C 1
ATOM 4895 O O . PRO A 1 660 ? -44.039 30.756 -39.263 1.00 32.81 660 PRO A O 1
ATOM 4898 N N . VAL A 1 661 ? -42.385 29.282 -38.910 1.00 34.69 661 VAL A N 1
ATOM 4899 C CA . VAL A 1 661 ? -42.761 28.417 -40.038 1.00 34.69 661 VAL A CA 1
ATOM 4900 C C . VAL A 1 661 ? -43.964 27.587 -39.588 1.00 34.69 661 VAL A C 1
ATOM 4902 O O . VAL A 1 661 ? -43.935 26.970 -38.523 1.00 34.69 661 VAL A O 1
ATOM 4905 N N . SER A 1 662 ? -45.053 27.625 -40.355 1.00 34.59 662 SER A N 1
ATOM 4906 C CA . SER A 1 662 ? -46.299 26.932 -40.025 1.00 34.59 662 SER A CA 1
ATOM 4907 C C . SER A 1 662 ? -46.073 25.428 -39.880 1.00 34.59 662 SER A C 1
ATOM 4909 O O . SER A 1 662 ? -45.650 24.765 -40.824 1.00 34.59 662 SER A O 1
ATOM 4911 N N . ILE A 1 663 ? -46.384 24.904 -38.697 1.00 36.84 663 ILE A N 1
ATOM 4912 C CA . ILE A 1 663 ? -46.284 23.486 -38.352 1.00 36.84 663 ILE A CA 1
ATOM 4913 C C . ILE A 1 663 ? -47.417 22.730 -39.056 1.00 36.84 663 ILE A C 1
ATOM 4915 O O . ILE A 1 663 ? -48.594 23.001 -38.798 1.00 36.84 663 ILE A O 1
ATOM 4919 N N . ASP A 1 664 ? -47.078 21.759 -39.905 1.00 36.53 664 ASP A N 1
ATOM 4920 C CA . ASP A 1 664 ? -48.042 20.746 -40.330 1.00 36.53 664 ASP A CA 1
ATOM 4921 C C . ASP A 1 664 ? -48.319 19.813 -39.138 1.00 36.53 664 ASP A C 1
ATOM 4923 O O . ASP A 1 664 ? -47.459 19.055 -38.684 1.00 36.53 664 ASP A O 1
ATOM 4927 N N . LYS A 1 665 ? -49.534 19.915 -38.590 1.00 38.72 665 LYS A N 1
ATOM 4928 C CA . LYS A 1 665 ? -49.990 19.181 -37.398 1.00 38.72 665 LYS A CA 1
ATOM 4929 C C . LYS A 1 665 ? -50.114 17.669 -37.622 1.00 38.72 665 LYS A C 1
ATOM 4931 O O . LYS A 1 665 ? -50.394 16.950 -36.668 1.00 38.72 665 LYS A O 1
ATOM 4936 N N . SER A 1 666 ? -49.941 17.179 -38.850 1.00 37.88 666 SER A N 1
ATOM 4937 C CA . SER A 1 666 ? -50.203 15.779 -39.196 1.00 37.88 666 SER A CA 1
ATOM 4938 C C . SER A 1 666 ? -49.172 14.775 -38.657 1.00 37.88 666 SER A C 1
ATOM 4940 O O . SER A 1 666 ? -49.516 13.604 -38.525 1.00 37.88 666 SER A O 1
ATOM 4942 N N . ASN A 1 667 ? -47.957 15.203 -38.275 1.00 39.25 667 ASN A N 1
ATOM 4943 C CA . ASN A 1 667 ? -46.856 14.273 -37.959 1.00 39.25 667 ASN A CA 1
ATOM 4944 C C . ASN A 1 667 ? -46.235 14.384 -36.551 1.00 39.25 667 ASN A C 1
ATOM 4946 O O . ASN A 1 667 ? -45.219 13.749 -36.294 1.00 39.25 667 ASN A O 1
ATOM 4950 N N . ASN A 1 668 ? -46.833 15.105 -35.597 1.00 40.44 668 ASN A N 1
ATOM 4951 C CA . ASN A 1 668 ? -46.378 15.125 -34.190 1.00 40.44 668 ASN A CA 1
ATOM 4952 C C . ASN A 1 668 ? -44.921 15.599 -33.931 1.00 40.44 668 ASN A C 1
ATOM 4954 O O . ASN A 1 668 ? -44.386 15.354 -32.844 1.00 40.44 668 ASN A O 1
ATOM 4958 N N . TYR A 1 669 ? -44.282 16.307 -34.867 1.00 36.47 669 TYR A N 1
ATOM 4959 C CA . TYR A 1 669 ? -42.940 16.879 -34.686 1.00 36.47 669 TYR A CA 1
ATOM 4960 C C . TYR A 1 669 ? -43.011 18.381 -34.382 1.00 36.47 669 TYR A C 1
ATOM 4962 O O . TYR A 1 669 ? -43.755 19.117 -35.029 1.00 36.47 669 TYR A O 1
ATOM 4970 N N . ALA A 1 670 ? -42.222 18.834 -33.404 1.00 35.69 670 ALA A N 1
ATOM 4971 C CA . ALA A 1 670 ? -41.999 20.252 -33.142 1.00 35.69 670 ALA A CA 1
ATOM 4972 C C . ALA A 1 670 ? -40.692 20.682 -33.812 1.00 35.69 670 ALA A C 1
ATOM 4974 O O . ALA A 1 670 ? -39.655 20.045 -33.630 1.00 35.69 670 ALA A O 1
ATOM 4975 N N . PHE A 1 671 ? -40.728 21.774 -34.570 1.00 38.94 671 PHE A N 1
ATOM 4976 C CA . PHE A 1 671 ? -39.539 22.343 -35.197 1.00 38.94 671 PHE A CA 1
ATOM 4977 C C . PHE A 1 671 ? -39.306 23.727 -34.607 1.00 38.94 671 PHE A C 1
ATOM 4979 O O . PHE A 1 671 ? -40.114 24.633 -34.800 1.00 38.94 671 PHE A O 1
ATOM 4986 N N . ALA A 1 672 ? -38.208 23.890 -33.875 1.00 35.09 672 ALA A N 1
ATOM 4987 C CA . ALA A 1 672 ? -37.770 25.192 -33.402 1.00 35.09 672 ALA A CA 1
ATOM 4988 C C . ALA A 1 672 ? -36.552 25.631 -34.217 1.00 35.09 672 ALA A C 1
ATOM 4990 O O . ALA A 1 672 ? -35.498 24.997 -34.158 1.00 35.09 672 ALA A O 1
ATOM 4991 N N . LEU A 1 673 ? -36.669 26.755 -34.927 1.00 34.47 673 LEU A N 1
ATOM 4992 C CA . LEU A 1 673 ? -35.502 27.584 -35.208 1.00 34.47 673 LEU A CA 1
ATOM 4993 C C . LEU A 1 673 ? -35.134 28.266 -33.886 1.00 34.47 673 LEU A C 1
ATOM 4995 O O . LEU A 1 673 ? -35.685 29.298 -33.532 1.00 34.47 673 LEU A O 1
ATOM 4999 N N . THR A 1 674 ? -34.261 27.594 -33.133 1.00 40.34 674 THR A N 1
ATOM 5000 C CA . THR A 1 674 ? -33.536 28.088 -31.950 1.00 40.34 674 THR A CA 1
ATOM 5001 C C . THR A 1 674 ? -34.356 28.842 -30.902 1.00 40.34 674 THR A C 1
ATOM 5003 O O . THR A 1 674 ? -34.497 30.060 -30.966 1.00 40.34 674 THR A O 1
ATOM 5006 N N . SER A 1 675 ? -34.759 28.150 -29.834 1.00 30.36 675 SER A N 1
ATOM 5007 C CA . SER A 1 675 ? -34.829 28.733 -28.483 1.00 30.36 675 SER A CA 1
ATOM 5008 C C . SER A 1 675 ? -34.685 27.615 -27.439 1.00 30.36 675 SER A C 1
ATOM 5010 O O . SER A 1 675 ? -35.099 26.486 -27.682 1.00 30.36 675 SER A O 1
ATOM 5012 N N . GLN A 1 676 ? -34.025 27.921 -26.324 1.00 34.62 676 GLN A N 1
ATOM 5013 C CA . GLN A 1 676 ? -33.462 27.000 -25.324 1.00 34.62 676 GLN A CA 1
ATOM 5014 C C . GLN A 1 676 ? -34.474 26.018 -24.686 1.00 34.62 676 GLN A C 1
ATOM 5016 O O . GLN A 1 676 ? -35.588 26.409 -24.345 1.00 34.62 676 GLN A O 1
ATOM 5021 N N . ILE A 1 677 ? -34.049 24.766 -24.437 1.00 35.81 677 ILE A N 1
ATOM 5022 C CA . ILE A 1 677 ? -34.778 23.785 -23.605 1.00 35.81 677 ILE A CA 1
ATOM 5023 C C . ILE A 1 677 ? -34.243 23.867 -22.158 1.00 35.81 677 ILE A C 1
ATOM 5025 O O . ILE A 1 677 ? -33.030 23.760 -21.971 1.00 35.81 677 ILE A O 1
ATOM 5029 N N . PRO A 1 678 ? -35.089 24.024 -21.121 1.00 36.41 678 PRO A N 1
ATOM 5030 C CA . PRO A 1 678 ? -34.648 24.013 -19.722 1.00 36.41 678 PRO A CA 1
ATOM 5031 C C . PRO A 1 678 ? -34.046 22.662 -19.293 1.00 36.41 678 PRO A C 1
ATOM 5033 O O . PRO A 1 678 ? -34.618 21.614 -19.589 1.00 36.41 678 PRO A O 1
ATOM 5036 N N . ILE A 1 679 ? -32.951 22.681 -18.516 1.00 34.81 679 ILE A N 1
ATOM 5037 C CA . ILE A 1 679 ? -32.249 21.483 -17.995 1.00 34.81 679 ILE A CA 1
ATOM 5038 C C . ILE A 1 679 ? -33.192 20.477 -17.318 1.00 34.81 679 ILE A C 1
ATOM 5040 O O . ILE A 1 679 ? -33.060 19.271 -17.514 1.00 34.81 679 ILE A O 1
ATOM 5044 N N . SER A 1 680 ? -34.194 20.963 -16.584 1.00 37.56 680 SER A N 1
ATOM 5045 C CA . SER A 1 680 ? -35.184 20.130 -15.889 1.00 37.56 680 SER A CA 1
ATOM 5046 C C . SER A 1 680 ? -36.097 19.320 -16.819 1.00 37.56 680 SER A C 1
ATOM 5048 O O . SER A 1 680 ? -36.803 18.434 -16.347 1.00 37.56 680 SER A O 1
ATOM 5050 N N . LYS A 1 681 ? -36.096 19.614 -18.126 1.00 35.59 681 LYS A N 1
ATOM 5051 C CA . LYS A 1 681 ? -36.891 18.933 -19.159 1.00 35.59 681 LYS A CA 1
ATOM 5052 C C . LYS A 1 681 ? -36.051 18.027 -20.073 1.00 35.59 681 LYS A C 1
ATOM 5054 O O . LYS A 1 681 ? -36.626 17.324 -20.896 1.00 35.59 681 LYS A O 1
ATOM 5059 N N . LEU A 1 682 ? -34.717 18.031 -19.944 1.00 37.69 682 LEU A N 1
ATOM 5060 C CA . LEU A 1 682 ? -33.805 17.193 -20.744 1.00 37.69 682 LEU A CA 1
ATOM 5061 C C . LEU A 1 682 ? -33.673 15.768 -20.191 1.00 37.69 682 LEU A C 1
ATOM 5063 O O . LEU A 1 682 ? -33.467 14.832 -20.956 1.00 37.69 682 LEU A O 1
ATOM 5067 N N . SER A 1 683 ? -33.833 15.587 -18.879 1.00 33.53 683 SER A N 1
ATOM 5068 C CA . SER A 1 683 ? -33.721 14.283 -18.208 1.00 33.53 683 SER A CA 1
ATOM 5069 C C . SER A 1 683 ? -34.815 13.278 -18.595 1.00 33.53 683 SER A C 1
ATOM 5071 O O . SER A 1 683 ? -34.673 12.090 -18.316 1.00 33.53 683 SER A O 1
ATOM 5073 N N . SER A 1 684 ? -35.892 13.739 -19.239 1.00 32.19 684 SER A N 1
ATOM 5074 C CA . SER A 1 684 ? -37.023 12.933 -19.715 1.00 32.19 684 SER A CA 1
ATOM 5075 C C . SER A 1 684 ? -37.217 12.982 -21.239 1.00 32.19 684 SER A C 1
ATOM 5077 O O . SER A 1 684 ? -38.230 12.496 -21.742 1.00 32.19 684 SER A O 1
ATOM 5079 N N . ALA A 1 685 ? -36.280 13.577 -21.986 1.00 32.06 685 ALA A N 1
ATOM 5080 C CA . ALA A 1 685 ? -36.398 13.756 -23.431 1.00 32.06 685 ALA A CA 1
ATOM 5081 C C . ALA A 1 685 ? -35.641 12.667 -24.212 1.00 32.06 685 ALA A C 1
ATOM 5083 O O . ALA A 1 685 ? -34.455 12.439 -23.990 1.00 32.06 685 ALA A O 1
ATOM 5084 N N . GLU A 1 686 ? -36.311 12.044 -25.184 1.00 34.66 686 GLU A N 1
ATOM 5085 C CA . GLU A 1 686 ? -35.665 11.232 -26.221 1.00 34.66 686 GLU A CA 1
ATOM 5086 C C . GLU A 1 686 ? -35.423 12.080 -27.472 1.00 34.66 686 GLU A C 1
ATOM 5088 O O . GLU A 1 686 ? -36.352 12.660 -28.035 1.00 34.66 686 GLU A O 1
ATOM 5093 N N . PHE A 1 687 ? -34.182 12.125 -27.955 1.00 36.22 687 PHE A N 1
ATOM 5094 C CA . PHE A 1 687 ? -33.838 12.881 -29.157 1.00 36.22 687 PHE A CA 1
ATOM 5095 C C . PHE A 1 687 ? -33.935 11.996 -30.401 1.00 36.22 687 PHE A C 1
ATOM 5097 O O . PHE A 1 687 ? -33.154 11.064 -30.578 1.00 36.22 687 PHE A O 1
ATOM 5104 N N . GLN A 1 688 ? -34.851 12.330 -31.309 1.00 35.38 688 GLN A N 1
ATOM 5105 C CA . GLN A 1 688 ? -34.848 11.808 -32.676 1.00 35.38 688 GLN A CA 1
ATOM 5106 C C . GLN A 1 688 ? -34.466 12.921 -33.643 1.00 35.38 688 GLN A C 1
ATOM 5108 O O . GLN A 1 688 ? -35.180 13.915 -33.750 1.00 35.38 688 GLN A O 1
ATOM 5113 N N . VAL A 1 689 ? -33.353 12.733 -34.354 1.00 37.19 689 VAL A N 1
ATOM 5114 C CA . VAL A 1 689 ? -32.908 13.632 -35.422 1.00 37.19 689 VAL A CA 1
ATOM 5115 C C . VAL A 1 689 ? -33.416 13.085 -36.751 1.00 37.19 689 VAL A C 1
ATOM 5117 O O . VAL A 1 689 ? -33.012 12.007 -37.192 1.00 37.19 689 VAL A O 1
ATOM 5120 N N . THR A 1 690 ? -34.314 13.822 -37.399 1.00 36.62 690 THR A N 1
ATOM 5121 C CA . THR A 1 690 ? -34.820 13.473 -38.731 1.00 36.62 690 THR A CA 1
ATOM 5122 C C . THR A 1 690 ? -34.061 14.269 -39.792 1.00 36.62 690 THR A C 1
ATOM 5124 O O . THR A 1 690 ? -33.806 15.461 -39.620 1.00 36.62 690 THR A O 1
ATOM 5127 N N . PHE A 1 691 ? -33.704 13.618 -40.899 1.00 38.88 691 PHE A N 1
ATOM 5128 C CA . PHE A 1 691 ? -33.160 14.265 -42.100 1.00 38.88 691 PHE A CA 1
ATOM 5129 C C . PHE A 1 691 ? -34.305 14.489 -43.060 1.00 38.88 691 PHE A C 1
ATOM 5131 O O . PHE A 1 691 ? -35.205 13.661 -43.105 1.00 38.88 691 PHE A O 1
ATOM 5138 N N . GLY A 1 692 ? -34.299 15.577 -43.815 1.00 43.84 692 GLY A N 1
ATOM 5139 C CA . GLY A 1 692 ? -35.378 15.843 -44.749 1.00 43.84 692 GLY A CA 1
ATOM 5140 C C . GLY A 1 692 ? -35.138 17.099 -45.556 1.00 43.84 692 GLY A C 1
ATOM 5141 O O . GLY A 1 692 ? -34.308 17.937 -45.193 1.00 43.84 692 GLY A O 1
ATOM 5142 N N . ASN A 1 693 ? -35.876 17.202 -46.651 1.00 44.09 693 ASN A N 1
ATOM 5143 C CA . ASN A 1 693 ? -35.769 18.318 -47.572 1.00 44.09 693 ASN A CA 1
ATOM 5144 C C . ASN A 1 693 ? -36.846 19.346 -47.245 1.00 44.09 693 ASN A C 1
ATOM 5146 O O . ASN A 1 693 ? -38.009 19.004 -47.023 1.00 44.09 693 ASN A O 1
ATOM 5150 N N . MET A 1 694 ? -36.438 20.612 -47.211 1.00 39.66 694 MET A N 1
ATOM 5151 C CA . MET A 1 694 ? -37.346 21.751 -47.145 1.00 39.66 694 MET A CA 1
ATOM 5152 C C . MET A 1 694 ? -37.672 22.196 -48.566 1.00 39.66 694 MET A C 1
ATOM 5154 O O . MET A 1 694 ? -36.776 22.559 -49.327 1.00 39.66 694 MET A O 1
ATOM 5158 N N . THR A 1 695 ? -38.951 22.188 -48.922 1.00 45.38 695 THR A N 1
ATOM 5159 C CA . THR A 1 695 ? -39.450 22.754 -50.183 1.00 45.38 695 THR A CA 1
ATOM 5160 C C . THR A 1 695 ? -40.689 23.575 -49.859 1.00 45.38 695 THR A C 1
ATOM 5162 O O . THR A 1 695 ? -41.585 23.077 -49.186 1.00 45.38 695 THR A O 1
ATOM 5165 N N . ASP A 1 696 ? -40.717 24.848 -50.257 1.00 42.12 696 ASP A N 1
ATOM 5166 C CA . ASP A 1 696 ? -41.841 25.766 -50.009 1.00 42.12 696 ASP A CA 1
ATOM 5167 C C . ASP A 1 696 ? -42.358 25.738 -48.554 1.00 42.12 696 ASP A C 1
ATOM 5169 O O . ASP A 1 696 ? -43.547 25.556 -48.293 1.00 42.12 696 ASP A O 1
ATOM 5173 N N . ASN A 1 697 ? -41.442 25.877 -47.585 1.00 44.31 697 ASN A N 1
ATOM 5174 C CA . ASN A 1 697 ? -41.713 25.820 -46.137 1.00 44.31 697 ASN A CA 1
ATOM 5175 C C . ASN A 1 697 ? -42.323 24.505 -45.616 1.00 44.31 697 ASN A C 1
ATOM 5177 O O . ASN A 1 697 ? -42.735 24.440 -44.459 1.00 44.31 697 ASN A O 1
ATOM 5181 N N . THR A 1 698 ? -42.339 23.454 -46.431 1.00 39.69 698 THR A N 1
ATOM 5182 C CA . THR A 1 698 ? -42.821 22.126 -46.053 1.00 39.69 698 THR A CA 1
ATOM 5183 C C . THR A 1 698 ? -41.630 21.182 -45.918 1.00 39.69 698 THR A C 1
ATOM 5185 O O . THR A 1 698 ? -40.837 21.019 -46.848 1.00 39.69 698 THR A O 1
ATOM 5188 N N . TYR A 1 699 ? -41.485 20.575 -44.741 1.00 42.62 699 TYR A N 1
ATOM 5189 C CA . TYR A 1 699 ? -40.434 19.601 -44.464 1.00 42.62 699 TYR A CA 1
ATOM 5190 C C . TYR A 1 699 ? -40.904 18.192 -44.829 1.00 42.62 699 TYR A C 1
ATOM 5192 O O . TYR A 1 699 ? -41.899 17.710 -44.288 1.00 42.62 699 TYR A O 1
ATOM 5200 N N . THR A 1 700 ? -40.164 17.514 -45.707 1.00 46.62 700 THR A N 1
ATOM 5201 C CA . THR A 1 700 ? -40.396 16.099 -46.027 1.00 46.62 700 THR A CA 1
ATOM 5202 C C . THR A 1 700 ? -39.308 15.246 -45.372 1.00 46.62 700 THR A C 1
ATOM 5204 O O . THR A 1 700 ? -38.149 15.361 -45.784 1.00 46.62 700 THR A O 1
ATOM 5207 N N . PRO A 1 701 ? -39.630 14.388 -44.382 1.00 42.19 701 PRO A N 1
ATOM 5208 C CA . PRO A 1 701 ? -38.649 13.503 -43.767 1.00 42.19 701 PRO A CA 1
ATOM 5209 C C . PRO A 1 701 ? -38.101 12.506 -44.797 1.00 42.19 701 PRO A C 1
ATOM 5211 O O . PRO A 1 701 ? -38.857 11.810 -45.473 1.00 42.19 701 PRO A O 1
ATOM 5214 N N . ALA A 1 702 ? -36.781 12.400 -44.898 1.00 44.88 702 ALA A N 1
ATOM 5215 C CA . ALA A 1 702 ? -36.115 11.267 -45.513 1.00 44.88 702 ALA A CA 1
ATOM 5216 C C . ALA A 1 702 ? -36.453 10.006 -44.705 1.00 44.88 702 ALA A C 1
ATOM 5218 O O . ALA A 1 702 ? -36.466 10.022 -43.475 1.00 44.88 702 ALA A O 1
ATOM 5219 N N . SER A 1 703 ? -36.690 8.894 -45.397 1.00 38.47 703 SER A N 1
ATOM 5220 C CA . SER A 1 703 ? -37.170 7.627 -44.824 1.00 38.47 703 SER A CA 1
ATOM 5221 C C . SER A 1 703 ? -36.236 6.971 -43.793 1.00 38.47 703 SER A C 1
ATOM 5223 O O . SER A 1 703 ? -36.584 5.940 -43.228 1.00 38.47 703 SER A O 1
ATOM 5225 N N . ASN A 1 704 ? -35.055 7.544 -43.542 1.00 37.91 704 ASN A N 1
ATOM 5226 C CA . ASN A 1 704 ? -34.005 6.954 -42.723 1.00 37.91 704 ASN A CA 1
ATOM 5227 C C . ASN A 1 704 ? -33.639 7.920 -41.583 1.00 37.91 704 ASN A C 1
ATOM 5229 O O . ASN A 1 704 ? -32.777 8.787 -41.740 1.00 37.91 704 ASN A O 1
ATOM 5233 N N . ILE A 1 705 ? -34.298 7.771 -40.433 1.00 35.47 705 ILE A N 1
ATOM 5234 C CA . ILE A 1 705 ? -33.932 8.452 -39.182 1.00 35.47 705 ILE A CA 1
ATOM 5235 C C . ILE A 1 705 ? -32.558 7.922 -38.744 1.00 35.47 705 ILE A C 1
ATOM 5237 O O . ILE A 1 705 ? -32.368 6.709 -38.654 1.00 35.47 705 ILE A O 1
ATOM 5241 N N . LYS A 1 706 ? -31.593 8.813 -38.488 1.00 36.47 706 LYS A N 1
ATOM 5242 C CA . LYS A 1 706 ? -30.279 8.448 -37.936 1.00 36.47 706 LYS A CA 1
ATOM 5243 C C . LYS A 1 706 ? -30.058 9.181 -36.620 1.00 36.47 706 LYS A C 1
ATOM 5245 O O . LYS A 1 706 ? -30.155 10.403 -36.569 1.00 36.47 706 LYS A O 1
ATOM 5250 N N . ILE A 1 707 ? -29.757 8.426 -35.569 1.00 35.66 707 ILE A N 1
ATOM 5251 C CA . ILE A 1 707 ? -29.384 8.940 -34.247 1.00 35.66 707 ILE A CA 1
ATOM 5252 C C . ILE A 1 707 ? -27.878 9.256 -34.271 1.00 35.66 707 ILE A C 1
ATOM 5254 O O . ILE A 1 707 ? -27.098 8.476 -34.818 1.00 35.66 707 ILE A O 1
ATOM 5258 N N . TYR A 1 708 ? -27.469 10.402 -33.720 1.00 39.72 708 TYR A N 1
ATOM 5259 C CA . TYR A 1 708 ? -26.068 10.849 -33.692 1.00 39.72 708 TYR A CA 1
ATOM 5260 C C . TYR A 1 708 ? -25.516 10.757 -32.271 1.00 39.72 708 TYR A C 1
ATOM 5262 O O . TYR A 1 708 ? -26.170 11.185 -31.323 1.00 39.72 708 TYR A O 1
ATOM 5270 N N . SER A 1 709 ? -24.311 10.204 -32.136 1.00 40.97 709 SER A N 1
ATOM 5271 C CA . SER A 1 709 ? -23.631 9.978 -30.858 1.00 40.97 709 SER A CA 1
ATOM 5272 C C . SER A 1 709 ? -22.697 11.148 -30.474 1.00 40.97 709 SER A C 1
ATOM 5274 O O . SER A 1 709 ? -22.352 11.963 -31.339 1.00 40.97 709 SER A O 1
ATOM 5276 N N . PRO A 1 710 ? -22.234 11.240 -29.209 1.00 46.59 710 PRO A N 1
ATOM 5277 C CA . PRO A 1 710 ? -21.285 12.263 -28.729 1.00 46.59 710 PRO A CA 1
ATOM 5278 C C . PRO A 1 710 ? -20.023 12.460 -29.595 1.00 46.59 710 PRO A C 1
ATOM 5280 O O . PRO A 1 710 ? -19.481 13.562 -29.677 1.00 46.59 710 PRO A O 1
ATOM 5283 N N . TYR A 1 711 ? -19.605 11.433 -30.336 1.00 48.84 711 TYR A N 1
ATOM 5284 C CA . TYR A 1 711 ? -18.485 11.473 -31.287 1.00 48.84 711 TYR A CA 1
ATOM 5285 C C . TYR A 1 711 ? -18.650 12.505 -32.408 1.00 48.84 711 TYR A C 1
ATOM 5287 O O . TYR A 1 711 ? -17.667 12.971 -32.984 1.00 48.84 711 TYR A O 1
ATOM 5295 N N . CYS A 1 712 ? -19.884 12.909 -32.711 1.00 50.25 712 CYS A N 1
ATOM 5296 C CA . CYS A 1 712 ? -20.162 13.927 -33.721 1.00 50.25 712 CYS A CA 1
ATOM 5297 C C . CYS A 1 712 ? -19.696 15.313 -33.266 1.00 50.25 712 CYS A C 1
ATOM 5299 O O . CYS A 1 712 ? -19.179 16.081 -34.076 1.00 50.25 712 CYS A O 1
ATOM 5301 N N . TYR A 1 713 ? -19.854 15.611 -31.974 1.00 51.66 713 TYR A N 1
ATOM 5302 C CA . TYR A 1 713 ? -19.350 16.831 -31.350 1.00 51.66 713 TYR A CA 1
ATOM 5303 C C . TYR A 1 713 ? -17.821 16.798 -31.259 1.00 51.66 713 TYR A C 1
ATOM 5305 O O . TYR A 1 713 ? -17.172 17.715 -31.758 1.00 51.66 713 TYR A O 1
ATOM 5313 N N . ILE A 1 714 ? -17.252 15.699 -30.744 1.00 55.75 714 ILE A N 1
ATOM 5314 C CA . ILE A 1 714 ? -15.796 15.490 -30.641 1.00 55.75 714 ILE A CA 1
ATOM 5315 C C . ILE A 1 714 ? -15.120 15.735 -31.995 1.00 55.75 714 ILE A C 1
ATOM 5317 O O . ILE A 1 714 ? -14.202 16.546 -32.107 1.00 55.75 714 ILE A O 1
ATOM 5321 N N . ARG A 1 715 ? -15.636 15.112 -33.062 1.00 55.75 715 ARG A N 1
ATOM 5322 C CA . ARG A 1 715 ? -15.113 15.280 -34.423 1.00 55.75 715 ARG A CA 1
ATOM 5323 C C . ARG A 1 715 ? -15.207 16.722 -34.917 1.00 55.75 715 ARG A C 1
ATOM 5325 O O . ARG A 1 715 ? -14.283 17.192 -35.571 1.00 55.75 715 ARG A O 1
ATOM 5332 N N . GLN A 1 716 ? -16.306 17.427 -34.645 1.00 54.66 716 GLN A N 1
ATOM 5333 C CA . GLN A 1 716 ? -16.441 18.825 -35.061 1.00 54.66 716 GLN A CA 1
ATOM 5334 C C . GLN A 1 716 ? -15.460 19.735 -34.331 1.00 54.66 716 GLN A C 1
ATOM 5336 O O . GLN A 1 716 ? -14.875 20.606 -34.970 1.00 54.66 716 GLN A O 1
ATOM 5341 N N . VAL A 1 717 ? -15.258 19.527 -33.029 1.00 55.78 717 VAL A N 1
ATOM 5342 C CA . VAL A 1 717 ? -14.320 20.333 -32.249 1.00 55.78 717 VAL A CA 1
ATOM 5343 C C . VAL A 1 717 ? -12.885 20.108 -32.734 1.00 55.78 717 VAL A C 1
ATOM 5345 O O . VAL A 1 717 ? -12.201 21.073 -33.072 1.00 55.78 717 VAL A O 1
ATOM 5348 N N . LEU A 1 718 ? -12.476 18.844 -32.886 1.00 61.47 718 LEU A N 1
ATOM 5349 C CA . LEU A 1 718 ? -11.132 18.475 -33.347 1.00 61.47 718 LEU A CA 1
ATOM 5350 C C . LEU A 1 718 ? -10.827 18.944 -34.782 1.00 61.47 718 LEU A C 1
ATOM 5352 O O . LEU A 1 718 ? -9.681 19.243 -35.099 1.00 61.47 718 LEU A O 1
ATOM 5356 N N . VAL A 1 719 ? -11.834 19.028 -35.660 1.00 60.34 719 VAL A N 1
ATOM 5357 C CA . VAL A 1 719 ? -11.661 19.505 -37.049 1.00 60.34 719 VAL A CA 1
ATOM 5358 C C . VAL A 1 719 ? -11.667 21.034 -37.150 1.00 60.34 719 VAL A C 1
ATOM 5360 O O . VAL A 1 719 ? -11.051 21.590 -38.060 1.00 60.34 719 VAL A O 1
ATOM 5363 N N . LYS A 1 720 ? -12.405 21.725 -36.273 1.00 52.78 720 LYS A N 1
ATOM 5364 C CA . LYS A 1 720 ? -12.705 23.158 -36.420 1.00 52.78 720 LYS A CA 1
ATOM 5365 C C . LYS A 1 720 ? -11.799 24.071 -35.594 1.00 52.78 720 LYS A C 1
ATOM 5367 O O . LYS A 1 720 ? -11.556 25.198 -36.025 1.00 52.78 720 LYS A O 1
ATOM 5372 N N . TYR A 1 721 ? -11.344 23.632 -34.424 1.00 55.34 721 TYR A N 1
ATOM 5373 C CA . TYR A 1 721 ? -10.596 24.469 -33.481 1.00 55.34 721 TYR A CA 1
ATOM 5374 C C . TYR A 1 721 ? -9.111 24.075 -33.439 1.00 55.34 721 TYR A C 1
ATOM 5376 O O . TYR A 1 721 ? -8.748 22.944 -33.747 1.00 55.34 721 TYR A O 1
ATOM 5384 N N . GLY A 1 722 ? -8.236 25.033 -33.113 1.00 56.72 722 GLY A N 1
ATOM 5385 C CA . GLY A 1 722 ? -6.787 24.808 -33.022 1.00 56.72 722 GLY A CA 1
ATOM 5386 C C . GLY A 1 722 ? -6.380 24.043 -31.756 1.00 56.72 722 GLY A C 1
ATOM 5387 O O . GLY A 1 722 ? -7.106 24.075 -30.760 1.00 56.72 722 GLY A O 1
ATOM 5388 N N . GLN A 1 723 ? -5.195 23.415 -31.799 1.00 64.50 723 GLN A N 1
ATOM 5389 C CA . GLN A 1 723 ? -4.692 22.465 -30.789 1.00 64.50 723 GLN A CA 1
ATOM 5390 C C . GLN A 1 723 ? -4.618 23.017 -29.348 1.00 64.50 723 GLN A C 1
ATOM 5392 O O . GLN A 1 723 ? -4.648 22.246 -28.396 1.00 64.50 723 GLN A O 1
ATOM 5397 N N . ASP A 1 724 ? -4.598 24.342 -29.169 1.00 64.44 724 ASP A N 1
ATOM 5398 C CA . ASP A 1 724 ? -4.394 24.981 -27.860 1.00 64.44 724 ASP A CA 1
ATOM 5399 C C . ASP A 1 724 ? -5.675 25.460 -27.153 1.00 64.44 724 ASP A C 1
ATOM 5401 O O . ASP A 1 724 ? -5.602 26.013 -26.054 1.00 64.44 724 ASP A O 1
ATOM 5405 N N . THR A 1 725 ? -6.859 25.268 -27.744 1.00 68.38 725 THR A N 1
ATOM 5406 C CA . THR A 1 725 ? -8.125 25.671 -27.095 1.00 68.38 725 THR A CA 1
ATOM 5407 C C . THR A 1 725 ? -8.567 24.656 -26.037 1.00 68.38 725 THR A C 1
ATOM 5409 O O . THR A 1 725 ? -8.426 23.452 -26.239 1.00 68.38 725 THR A O 1
ATOM 5412 N N . THR A 1 726 ? -9.141 25.112 -24.916 1.00 66.06 726 THR A N 1
ATOM 5413 C CA . THR A 1 726 ? -9.664 24.219 -23.860 1.00 66.06 726 THR A CA 1
ATOM 5414 C C . THR A 1 726 ? -10.751 23.274 -24.394 1.00 66.06 726 THR A C 1
ATOM 5416 O O . THR A 1 726 ? -10.808 22.117 -23.989 1.00 66.06 726 THR A O 1
ATOM 5419 N N . ASP A 1 727 ? -11.534 23.717 -25.386 1.00 62.22 727 ASP A N 1
ATOM 5420 C CA . ASP A 1 727 ? -12.484 22.875 -26.127 1.00 62.22 727 ASP A CA 1
ATOM 5421 C C . ASP A 1 727 ? -11.790 21.720 -26.866 1.00 62.22 727 ASP A C 1
ATOM 5423 O O . ASP A 1 727 ? -12.197 20.564 -26.744 1.00 62.22 727 ASP A O 1
ATOM 5427 N N . TYR A 1 728 ? -10.725 22.020 -27.622 1.00 69.88 728 TYR A N 1
ATOM 5428 C CA . TYR A 1 728 ? -9.943 21.016 -28.351 1.00 69.88 728 TYR A CA 1
ATOM 5429 C C . TYR A 1 728 ? -9.341 19.988 -27.392 1.00 69.88 728 TYR A C 1
ATOM 5431 O O . TYR A 1 728 ? -9.468 18.785 -27.619 1.00 69.88 728 TYR A O 1
ATOM 5439 N N . LYS A 1 729 ? -8.772 20.463 -26.281 1.00 77.25 729 LYS A N 1
ATOM 5440 C CA . LYS A 1 729 ? -8.190 19.634 -25.222 1.00 77.25 729 LYS A CA 1
ATOM 5441 C C . LYS A 1 729 ? -9.207 18.677 -24.598 1.00 77.25 729 LYS A C 1
ATOM 5443 O O . LYS A 1 729 ? -8.970 17.472 -24.527 1.00 77.25 729 LYS A O 1
ATOM 5448 N N . LEU A 1 730 ? -10.370 19.195 -24.201 1.00 73.69 730 LEU A N 1
ATOM 5449 C CA . LEU A 1 730 ? -11.455 18.395 -23.633 1.00 73.69 730 LEU A CA 1
ATOM 5450 C C . LEU A 1 730 ? -11.977 17.349 -24.628 1.00 73.69 730 LEU A C 1
ATOM 5452 O O . LEU A 1 730 ? -12.154 16.184 -24.268 1.00 73.69 730 LEU A O 1
ATOM 5456 N N . ALA A 1 731 ? -12.196 17.744 -25.886 1.00 71.25 731 ALA A N 1
ATOM 5457 C CA . ALA A 1 731 ? -12.653 16.835 -26.935 1.00 71.25 731 ALA A CA 1
ATOM 5458 C C . ALA A 1 731 ? -11.639 15.713 -27.203 1.00 71.25 731 ALA A C 1
ATOM 5460 O O . ALA A 1 731 ? -12.029 14.562 -27.400 1.00 71.25 731 ALA A O 1
ATOM 5461 N N . GLN A 1 732 ? -10.345 16.032 -27.169 1.00 76.69 732 GLN A N 1
ATOM 5462 C CA . GLN A 1 732 ? -9.280 15.058 -27.356 1.00 76.69 732 GLN A CA 1
ATOM 5463 C C . GLN A 1 732 ? -9.197 14.065 -26.190 1.00 76.69 732 GLN A C 1
ATOM 5465 O O . GLN A 1 732 ? -9.140 12.857 -26.411 1.00 76.69 732 GLN A O 1
ATOM 5470 N N . ALA A 1 733 ? -9.267 14.544 -24.948 1.00 78.50 733 ALA A N 1
ATOM 5471 C CA . ALA A 1 733 ? -9.273 13.678 -23.772 1.00 78.50 733 ALA A CA 1
ATOM 5472 C C . ALA A 1 733 ? -10.493 12.741 -23.745 1.00 78.50 733 ALA A C 1
ATOM 5474 O O . ALA A 1 733 ? -10.351 11.547 -23.483 1.00 78.50 733 ALA A O 1
ATOM 5475 N N . LEU A 1 734 ? -11.677 13.256 -24.096 1.00 75.75 734 LEU A N 1
ATOM 5476 C CA . LEU A 1 734 ? -12.898 12.455 -24.209 1.00 75.75 734 LEU A CA 1
ATOM 5477 C C . LEU A 1 734 ? -12.796 11.389 -25.314 1.00 75.75 734 LEU A C 1
ATOM 5479 O O . LEU A 1 734 ? -13.273 10.271 -25.125 1.00 75.75 734 LEU A O 1
ATOM 5483 N N . TYR A 1 735 ? -12.157 11.710 -26.446 1.00 75.12 735 TYR A N 1
ATOM 5484 C CA . TYR A 1 735 ? -11.884 10.740 -27.511 1.00 75.12 735 TYR A CA 1
ATOM 5485 C C . TYR A 1 735 ? -11.046 9.564 -26.995 1.00 75.12 735 TYR A C 1
ATOM 5487 O O . TYR A 1 735 ? -11.451 8.414 -27.133 1.00 75.12 735 TYR A O 1
ATOM 5495 N N . HIS A 1 736 ? -9.909 9.838 -26.354 1.00 76.44 736 HIS A N 1
ATOM 5496 C CA . HIS A 1 736 ? -9.021 8.778 -25.872 1.00 76.44 736 HIS A CA 1
ATOM 5497 C C . HIS A 1 736 ? -9.631 7.960 -24.731 1.00 76.44 736 HIS A C 1
ATOM 5499 O O . HIS A 1 736 ? -9.441 6.746 -24.697 1.00 76.44 736 HIS A O 1
ATOM 5505 N N . TYR A 1 737 ? -10.405 8.591 -23.840 1.00 78.69 737 TYR A N 1
ATOM 5506 C CA . TYR A 1 737 ? -11.189 7.865 -22.839 1.00 78.69 737 TYR A CA 1
ATOM 5507 C C . TYR A 1 737 ? -12.146 6.870 -23.494 1.00 78.69 737 TYR A C 1
ATOM 5509 O O . TYR A 1 737 ? -12.218 5.711 -23.091 1.00 78.69 737 TYR A O 1
ATOM 5517 N N . SER A 1 738 ? -12.843 7.303 -24.542 1.00 72.00 738 SER A N 1
ATOM 5518 C CA . SER A 1 738 ? -13.742 6.428 -25.275 1.00 72.00 738 SER A CA 1
ATOM 5519 C C . SER A 1 738 ? -13.030 5.249 -25.942 1.00 72.00 738 SER A C 1
ATOM 5521 O O . SER A 1 738 ? -13.577 4.150 -25.932 1.00 72.00 738 SER A O 1
ATOM 5523 N N . GLU A 1 739 ? -11.878 5.465 -26.575 1.00 73.88 739 GLU A N 1
ATOM 5524 C CA . GLU A 1 739 ? -11.129 4.380 -27.227 1.00 73.88 739 GLU A CA 1
ATOM 5525 C C . GLU A 1 739 ? -10.690 3.343 -26.188 1.00 73.88 739 GLU A C 1
ATOM 5527 O O . GLU A 1 739 ? -10.977 2.158 -26.332 1.00 73.88 739 GLU A O 1
ATOM 5532 N N . ALA A 1 740 ? -10.107 3.797 -25.073 1.00 74.44 740 ALA A N 1
ATOM 5533 C CA . ALA A 1 740 ? -9.692 2.909 -23.992 1.00 74.44 740 ALA A CA 1
ATOM 5534 C C . ALA A 1 740 ? -10.880 2.157 -23.362 1.00 74.44 740 ALA A C 1
ATOM 5536 O O . ALA A 1 740 ? -10.754 0.996 -22.970 1.00 74.44 740 ALA A O 1
ATOM 5537 N N . ALA A 1 741 ? -12.054 2.793 -23.283 1.00 73.25 741 ALA A N 1
ATOM 5538 C CA . ALA A 1 741 ? -13.275 2.137 -22.825 1.00 73.25 741 ALA A CA 1
ATOM 5539 C C . ALA A 1 741 ? -13.737 1.048 -23.804 1.00 73.25 741 ALA A C 1
ATOM 5541 O O . ALA A 1 741 ? -14.139 -0.027 -23.359 1.00 73.25 741 ALA A O 1
ATOM 5542 N N . ALA A 1 742 ? -13.650 1.295 -25.114 1.00 70.00 742 ALA A N 1
ATOM 5543 C CA . ALA A 1 742 ? -13.981 0.307 -26.138 1.00 70.00 742 ALA A CA 1
ATOM 5544 C C . ALA A 1 742 ? -13.034 -0.905 -26.094 1.00 70.00 742 ALA A C 1
ATOM 5546 O O . ALA A 1 742 ? -13.497 -2.044 -26.184 1.00 70.00 742 ALA A O 1
ATOM 5547 N N . ASP A 1 743 ? -11.739 -0.667 -25.876 1.00 70.69 743 ASP A N 1
ATOM 5548 C CA . ASP A 1 743 ? -10.731 -1.722 -25.739 1.00 70.69 743 ASP A CA 1
ATOM 5549 C C . ASP A 1 743 ? -10.947 -2.565 -24.472 1.00 70.69 743 ASP A C 1
ATOM 5551 O O . ASP A 1 743 ? -10.839 -3.792 -24.502 1.00 70.69 743 ASP A O 1
ATOM 5555 N N . TYR A 1 744 ? -11.308 -1.929 -23.352 1.00 69.69 744 TYR A N 1
ATOM 5556 C CA . TYR A 1 744 ? -11.527 -2.623 -22.081 1.00 69.69 744 TYR A CA 1
ATOM 5557 C C . TYR A 1 744 ? -12.881 -3.354 -22.000 1.00 69.69 744 TYR A C 1
ATOM 5559 O O . TYR A 1 744 ? -12.978 -4.448 -21.419 1.00 69.69 744 TYR A O 1
ATOM 5567 N N . PHE A 1 745 ? -13.930 -2.806 -22.624 1.00 67.50 745 PHE A N 1
ATOM 5568 C CA . PHE A 1 745 ? -15.281 -3.377 -22.682 1.00 67.50 745 PHE A CA 1
ATOM 5569 C C . PHE A 1 745 ? -15.654 -3.927 -24.076 1.00 67.50 745 PHE A C 1
ATOM 5571 O O . PHE A 1 745 ? -16.712 -3.582 -24.607 1.00 67.50 745 PHE A O 1
ATOM 5578 N N . PRO A 1 746 ? -14.891 -4.876 -24.657 1.00 56.50 746 PRO A N 1
ATOM 5579 C CA . PRO A 1 746 ? -15.121 -5.339 -26.026 1.00 56.50 746 PRO A CA 1
ATOM 5580 C C . PRO A 1 746 ? -16.438 -6.123 -26.204 1.00 56.50 746 PRO A C 1
ATOM 5582 O O . PRO A 1 746 ? -16.784 -6.494 -27.321 1.00 56.50 746 PRO A O 1
ATOM 5585 N N . SER A 1 747 ? -17.193 -6.378 -25.122 1.00 43.50 747 SER A N 1
ATOM 5586 C CA . SER A 1 747 ? -18.462 -7.129 -25.122 1.00 43.50 747 SER A CA 1
ATOM 5587 C C . SER A 1 747 ? -19.717 -6.302 -24.793 1.00 43.50 747 SER A C 1
ATOM 5589 O O . SER A 1 747 ? -20.779 -6.886 -24.606 1.00 43.50 747 SER A O 1
ATOM 5591 N N . GLN A 1 748 ? -19.639 -4.967 -24.759 1.00 36.25 748 GLN A N 1
ATOM 5592 C CA . GLN A 1 748 ? -20.798 -4.082 -24.513 1.00 36.25 748 GLN A CA 1
ATOM 5593 C C . GLN A 1 748 ? -21.102 -3.165 -25.715 1.00 36.25 748 GLN A C 1
ATOM 5595 O O . GLN A 1 748 ? -21.586 -2.051 -25.557 1.00 36.25 748 GLN A O 1
ATOM 5600 N N . ASN A 1 749 ? -20.846 -3.642 -26.938 1.00 27.67 749 ASN A N 1
ATOM 5601 C CA . ASN A 1 749 ? -21.415 -3.063 -28.164 1.00 27.67 749 ASN A CA 1
ATOM 5602 C C . ASN A 1 749 ? -22.823 -3.635 -28.446 1.00 27.67 749 ASN A C 1
ATOM 5604 O O . ASN A 1 749 ? -23.100 -4.099 -29.554 1.00 27.67 749 ASN A O 1
ATOM 5608 N N . SER A 1 750 ? -23.702 -3.628 -27.438 1.00 26.14 750 SER A N 1
ATOM 5609 C CA . SER A 1 750 ? -25.144 -3.866 -27.602 1.00 26.14 750 SER A CA 1
ATOM 5610 C C . SER A 1 750 ? -25.946 -2.849 -26.811 1.00 26.14 750 SER A C 1
ATOM 5612 O O . SER A 1 750 ? -25.841 -2.913 -25.562 1.00 26.14 750 SER A O 1
#

Sequence (750 aa):
MLKSKNKLLHKALAFVLTFSLLATLISFNFTVSAAGGNYGGGNGTANDPYIIDDVTDLNTFASLVNSGTTNACAKLSDSFNVGAISDWTPIGNADHKFTGVFDGNNKTITFNGSITDGDYVGLFGINEGTIKNVKIVGTISTNTELAFVGGVAGLNRGTITNCTNSAEISATGANSYAGGIAGVMQNGTIDSCKNTGAITVTVPNNSSSDVTNHEASAGGIVAFNYNGTVKKCENTANATITNNETYGYTGGIVGNNDGTINNCLNGGIVSNTNEDAANYAGGIAGNLFTNKDTGSTATISNCLNTNASGEVVGTNGTDSNAGTVTNSYYLSTVAGENNGATSVTNDQLKSGEVTYKLNGNTAANPVWGQTISDSNTLPTIGATDDTTVYPTTEGNGYTNEKPESCSDGHTYKNGICTKCYDVAAKVAGYSVTLDGTIGLNFYFDIKTNITNKATQISYQKDKISGTAKLTEASNQDGVTDGYTRYVATVPVDSDQMNIDVVTTLKYSDTIDDTVISKAYNVNKYLNTIYSDPTSVLTNDITKSNELKALSQTMSTYGYYANEYFGDYNKYEPSIKMNDLSVTAENLSTYKMSYQDTENPNYTLKHYATSFQHLQTIAGVFYVKAIDPQTTTLENVYMGYKIQSEGEYLAGDADSYSSTPVSIDKSNNYAFALTSQIPISKLSSAEFQVTFGNMTDNTYTPASNIKIYSPYCYIRQVLVKYGQDTTDYKLAQALYHYSEAAADYFPSQNS

Secondary structure (DSSP, 8-state):
------TTHHHHHHHHSSSSSS-SS--------------SS--SSSSSPEEE-SHHHHHHHHHHHHTT-TT--EEESS-EEEEEESS---BS-SSS-B-SEEE-TT-EEEEEEE--S-SEESSEEEESSEEES-EEEEEEEE--SEEEEESSEEEESSEEES-EEEEEEEEESSEEEEESSEEEEES-EEES-EE-S-EEEE-TTTT---GGG---EEESSEEEEES-EEES-EE-TT-EEEE--TT-EEESSEEEESSEEES-EE-SEEEESSGGGGGGEESSEEEE-B-TTT--B-EEES-EE--TT--SEEEE-SSS---EEES-EEETTS-S--TT-EEE-HHHHHSSHHHHHHTTS--SS-SEE--TTSTT---EES--GGG--EE-TTSS-EESSPPPP-TT---EETTEETTT--BSEEEEEEEE--SSS-EEEEEEEEETT--S--SEEEEEETTEEEEEEEEE-S--TTPPTTEEEEEEEEE--GGGTTS-B-EEE---TTS---EEPPPB-HHHHHHHHHH-GGGT-TT-GGGHHHHHHHHHHHHHHHHHHHHHHT-------SS-GGG----TTTTTS--------S-TT------THHHHGGGTS-S---EEE--TTT---EEE---B---SSS---PPPSSSS---PPPP-GGG--B--SS-PPPGGGTTTPPP----EEEETTEEEE-S------THHHHHHHHHHS-TTSHHHHHHHHHHHHHHHHHHH-TT---